Protein 8T9L (pdb70)

Secondary structure (DSSP, 8-state):
-HHHHHHHHHHHHHHHHHHHHHHHHHHHHHHHHHHHHHHSSSSHHHHHTHHHHHHHHHHHHHT---TTTTTTTHHHHHHHHHHHHHHHHHHHHHHHHHHHHHHHSS--/-HHHHHHHHHHHHHHHHHHHHHHHHHHHTT-----SS-S-HHHHHHHHHHHHHHHHHHHTGGG--------SS-SSHHHHHHHHHHHHHHHHHHHHHHHHHTHHHHHHH-/-HHHHHHHHHHHHHHHHHHHHHHHHHHHHHHHHHHHHHHHSSSHHHHHHHHHHHHHHHHHHT--S-TTTTTTTHHHHHHHHHHHHHHHHHHHHHHHHHHHHHHHHS--/-HHHHHHHHHHHHHHHHHHHHHHHHHHHTT-----SS-S-HHHHHHHHHHHHHHHHHHHTGGG--------SS-SSHHHHHHHHHHHHHHHHHHHHHHHHHTHHHHHHH-

InterPro domains:
  IPR012578 Nuclear pore complex component [PF08058] (40-187)
  IPR012578 Nuclear pore complex component [PTHR28003] (3-298)

Structure (mmCIF, N/CA/C/O backbone):
data_8T9L
#
_entry.id   8T9L
#
loop_
_entity.id
_entity.type
_entity.pdbx_description
1 polymer 'Nucleoporin POM152'
2 polymer 'Nucleoporin POM34'
#
loop_
_atom_site.group_PDB
_atom_site.id
_atom_site.type_symbol
_atom_site.label_atom_id
_atom_site.label_alt_id
_atom_site.label_comp_id
_atom_site.label_asym_id
_atom_site.label_entity_id
_atom_site.label_seq_id
_atom_site.pdbx_PDB_ins_code
_atom_site.Cartn_x
_atom_site.Cartn_y
_atom_site.Cartn_z
_atom_site.occupancy
_atom_site.B_iso_or_equiv
_atom_site.auth_seq_id
_atom_site.auth_comp_id
_atom_site.auth_asym_id
_atom_site.auth_atom_id
_atom_site.pdbx_PDB_model_num
ATOM 1 N N . GLU A 1 105 ? 1061.012 653.880 627.470 1.00 75.31 105 GLU B N 1
ATOM 2 C CA . GLU A 1 105 ? 1060.721 653.784 628.908 1.00 75.31 105 GLU B CA 1
ATOM 3 C C . GLU A 1 105 ? 1061.801 654.483 629.762 1.00 75.31 105 GLU B C 1
ATOM 4 O O . GLU A 1 105 ? 1063.001 654.367 629.488 1.00 75.31 105 GLU B O 1
ATOM 10 N N . ILE A 1 106 ? 1061.406 655.081 630.891 1.00 74.49 106 ILE B N 1
ATOM 11 C CA . ILE A 1 106 ? 1062.331 655.711 631.855 1.00 74.49 106 ILE B CA 1
ATOM 12 C C . ILE A 1 106 ? 1063.486 654.764 632.254 1.00 74.49 106 ILE B C 1
ATOM 13 O O . ILE A 1 106 ? 1064.625 655.187 632.444 1.00 74.49 106 ILE B O 1
ATOM 18 N N . SER A 1 107 ? 1063.204 653.460 632.370 1.00 72.29 107 SER B N 1
ATOM 19 C CA . SER A 1 107 ? 1064.188 652.408 632.668 1.00 72.29 107 SER B CA 1
ATOM 20 C C . SER A 1 107 ? 1065.304 652.334 631.606 1.00 72.29 107 SER B C 1
ATOM 21 O O . SER A 1 107 ? 1066.490 652.232 631.936 1.00 72.29 107 SER B O 1
ATOM 24 N N . LYS A 1 108 ? 1064.930 652.452 630.329 1.00 75.00 108 LYS B N 1
ATOM 25 C CA . LYS A 1 108 ? 1065.802 652.403 629.157 1.00 75.00 108 LYS B CA 1
ATOM 26 C C . LYS A 1 108 ? 1066.553 653.714 628.967 1.00 75.00 108 LYS B C 1
ATOM 27 O O . LYS A 1 108 ? 1067.752 653.655 628.728 1.00 75.00 108 LYS B O 1
ATOM 33 N N . GLN A 1 109 ? 1065.909 654.865 629.178 1.00 75.50 109 GLN B N 1
ATOM 34 C CA . GLN A 1 109 ? 1066.574 656.177 629.160 1.00 75.50 109 GLN B CA 1
ATOM 35 C C . GLN A 1 109 ? 1067.732 656.236 630.171 1.00 75.50 109 GLN B C 1
ATOM 36 O O . GLN A 1 109 ? 1068.861 656.570 629.817 1.00 75.50 109 GLN B O 1
ATOM 42 N N . ARG A 1 110 ? 1067.480 655.810 631.421 1.00 79.13 110 ARG B N 1
ATOM 43 C CA . ARG A 1 110 ? 1068.518 655.676 632.463 1.00 79.13 110 ARG B CA 1
ATOM 44 C C . ARG A 1 110 ? 1069.644 654.735 632.031 1.00 79.13 110 ARG B C 1
ATOM 45 O O . ARG A 1 110 ? 1070.813 655.049 632.221 1.00 79.13 110 ARG B O 1
ATOM 53 N N . THR A 1 111 ? 1069.288 653.592 631.445 1.00 75.68 111 THR B N 1
ATOM 54 C CA . THR A 1 111 ? 1070.259 652.596 630.968 1.00 75.68 111 THR B CA 1
ATOM 55 C C . THR A 1 111 ? 1071.126 653.170 629.843 1.00 75.68 111 THR B C 1
ATOM 56 O O . THR A 1 111 ? 1072.341 652.997 629.873 1.00 75.68 111 THR B O 1
ATOM 60 N N . PHE A 1 112 ? 1070.540 653.910 628.900 1.00 82.46 112 PHE B N 1
ATOM 61 C CA . PHE A 1 112 ? 1071.253 654.559 627.799 1.00 82.46 112 PHE B CA 1
ATOM 62 C C . PHE A 1 112 ? 1072.221 655.641 628.294 1.00 82.46 112 PHE B C 1
ATOM 63 O O . PHE A 1 112 ? 1073.381 655.646 627.892 1.00 82.46 112 PHE B O 1
ATOM 71 N N . ALA A 1 113 ? 1071.797 656.489 629.242 1.00 82.58 113 ALA B N 1
ATOM 72 C CA . ALA A 1 113 ? 1072.676 657.486 629.864 1.00 82.58 113 ALA B CA 1
ATOM 73 C C . ALA A 1 113 ? 1073.875 656.840 630.587 1.00 82.58 113 ALA B C 1
ATOM 74 O O . ALA A 1 113 ? 1075.006 657.313 630.458 1.00 82.58 113 ALA B O 1
ATOM 76 N N 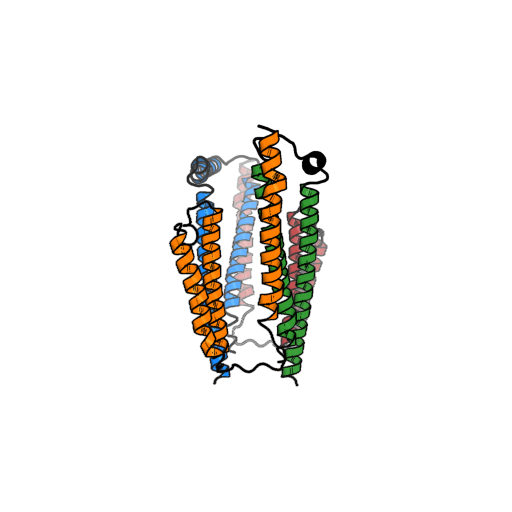. VAL A 1 114 ? 1073.657 655.725 631.298 1.00 81.92 114 VAL B N 1
ATOM 77 C CA . VAL A 1 114 ? 1074.737 654.954 631.941 1.00 81.92 114 VAL B CA 1
ATOM 78 C C . VAL A 1 114 ? 1075.662 654.298 630.911 1.00 81.92 114 VAL B C 1
ATOM 79 O O . VAL A 1 114 ? 1076.875 654.323 631.094 1.00 81.92 114 VAL B O 1
ATOM 83 N N . ILE A 1 115 ? 1075.130 653.754 629.810 1.00 80.51 115 ILE B N 1
ATOM 84 C CA . ILE A 1 115 ? 1075.940 653.194 628.716 1.00 80.51 115 ILE B CA 1
ATOM 85 C C . ILE A 1 115 ? 1076.812 654.281 628.075 1.00 80.51 115 ILE B C 1
ATOM 86 O O . ILE A 1 115 ? 1078.005 654.061 627.885 1.00 80.51 115 ILE B O 1
ATOM 91 N N . LEU A 1 116 ? 1076.256 655.464 627.795 1.00 84.80 116 LEU B N 1
ATOM 92 C CA . LEU A 1 116 ? 1077.001 656.573 627.193 1.00 84.80 116 LEU B CA 1
ATOM 93 C C . LEU A 1 116 ? 1078.118 657.067 628.131 1.00 84.80 116 LEU B C 1
ATOM 94 O O . LEU A 1 116 ? 1079.249 657.260 627.686 1.00 84.80 116 LEU B O 1
ATOM 99 N N . PHE A 1 117 ? 1077.852 657.152 629.438 1.00 87.18 117 PHE B N 1
ATOM 100 C CA . PHE A 1 117 ? 1078.887 657.430 630.438 1.00 87.18 117 PHE B CA 1
ATOM 101 C C . PHE A 1 117 ? 1079.988 656.357 630.455 1.00 87.18 117 PHE B C 1
ATOM 102 O O . PHE A 1 117 ? 1081.170 656.698 630.459 1.00 87.18 117 PHE B O 1
ATOM 110 N N . LEU A 1 118 ? 1079.628 655.068 630.428 1.00 79.29 118 LEU B N 1
ATOM 111 C CA . LEU A 1 118 ? 1080.601 653.971 630.392 1.00 79.29 118 LEU B CA 1
ATOM 112 C C . LEU A 1 118 ? 1081.476 654.021 629.132 1.00 79.29 118 LEU B C 1
ATOM 113 O O . LEU A 1 118 ? 1082.681 653.824 629.243 1.00 79.29 118 LEU B O 1
ATOM 118 N N . ILE A 1 119 ? 1080.914 654.357 627.968 1.00 85.67 119 ILE B N 1
ATOM 119 C CA . ILE A 1 119 ? 1081.679 654.545 626.723 1.00 85.67 119 ILE B CA 1
ATOM 120 C C . ILE A 1 119 ? 1082.711 655.677 626.884 1.00 85.67 119 ILE B C 1
ATOM 121 O O . ILE A 1 119 ? 1083.880 655.486 626.549 1.00 85.67 119 ILE B O 1
ATOM 126 N N . ILE A 1 120 ? 1082.314 656.819 627.465 1.00 86.23 120 ILE B N 1
ATOM 127 C CA . ILE A 1 120 ? 1083.233 657.935 627.762 1.00 86.23 120 ILE B CA 1
ATOM 128 C C . ILE A 1 120 ? 1084.351 657.493 628.721 1.00 86.23 120 ILE B C 1
ATOM 129 O O . ILE A 1 120 ? 1085.524 657.776 628.464 1.00 86.23 120 ILE B O 1
ATOM 134 N N . GLN A 1 121 ? 1084.029 656.767 629.798 1.00 83.77 121 GLN B N 1
ATOM 135 C CA . GLN A 1 121 ? 1085.048 656.303 630.747 1.00 83.77 121 GLN B CA 1
ATOM 136 C C . GLN A 1 121 ? 1085.959 655.209 630.156 1.00 83.77 121 GLN B C 1
ATOM 137 O O . GLN A 1 121 ? 1087.149 655.188 630.453 1.00 83.77 121 GLN B O 1
ATOM 143 N N . CYS A 1 122 ? 1085.463 654.340 629.266 1.00 82.70 122 CYS B N 1
ATOM 144 C CA . CYS A 1 122 ? 1086.300 653.391 628.527 1.00 82.70 122 CYS B CA 1
ATOM 145 C C . CYS A 1 122 ? 1087.285 654.109 627.590 1.00 82.70 122 CYS B C 1
ATOM 146 O O . CYS A 1 122 ? 1088.464 653.751 627.563 1.00 82.70 122 CYS B O 1
ATOM 149 N N . TYR A 1 123 ? 1086.837 655.151 626.881 1.00 83.51 123 TYR B N 1
ATOM 150 C CA . TYR A 1 123 ? 1087.724 655.978 626.060 1.00 83.51 123 TYR B CA 1
ATOM 151 C C . TYR A 1 123 ? 1088.783 656.694 626.918 1.00 83.51 123 TYR B C 1
ATOM 152 O O . TYR A 1 123 ? 1089.956 656.713 626.559 1.00 83.51 123 TYR B O 1
ATOM 161 N N . LYS A 1 124 ? 1088.405 657.181 628.108 1.00 82.43 124 LYS B N 1
ATOM 162 C CA . LYS A 1 124 ? 1089.345 657.746 629.092 1.00 82.43 124 LYS B CA 1
ATOM 163 C C . LYS A 1 124 ? 1090.399 656.752 629.571 1.00 82.43 124 LYS B C 1
ATOM 164 O O . LYS A 1 124 ? 1091.565 657.116 629.679 1.00 82.43 124 LYS B O 1
ATOM 170 N N . ILE A 1 125 ? 1090.018 655.504 629.841 1.00 79.83 125 ILE B N 1
ATOM 171 C CA . ILE A 1 125 ? 1090.966 654.454 630.238 1.00 79.83 125 ILE B CA 1
ATOM 172 C C . ILE A 1 125 ? 1091.942 654.138 629.092 1.00 79.83 125 ILE B C 1
ATOM 173 O O . ILE A 1 125 ? 1093.125 653.937 629.350 1.00 79.83 125 ILE B O 1
ATOM 178 N N . TYR A 1 126 ? 1091.488 654.150 627.837 1.00 79.63 126 TYR B N 1
ATOM 179 C CA . TYR A 1 126 ? 1092.361 653.989 626.668 1.00 79.63 126 TYR B CA 1
ATOM 180 C C . TYR A 1 126 ? 1093.390 655.129 626.547 1.00 79.63 126 TYR B C 1
ATOM 181 O O . TYR A 1 126 ? 1094.593 654.866 626.514 1.00 79.63 126 TYR B O 1
ATOM 190 N N . ASP A 1 127 ? 1092.935 656.382 626.577 1.00 82.72 127 ASP B N 1
ATOM 191 C CA . ASP A 1 127 ? 1093.815 657.555 626.536 1.00 82.72 127 ASP B CA 1
ATOM 192 C C . ASP A 1 127 ? 1094.787 657.589 627.731 1.00 82.72 127 ASP B C 1
ATOM 193 O O . ASP A 1 127 ? 1095.930 658.018 627.585 1.00 82.72 127 ASP B O 1
ATOM 198 N N . LEU A 1 128 ? 1094.371 657.095 628.904 1.00 79.50 128 LEU B N 1
ATOM 199 C CA . LEU A 1 128 ? 1095.226 656.956 630.083 1.00 79.50 128 LEU B CA 1
ATOM 200 C C . LEU A 1 128 ? 1096.326 655.901 629.890 1.00 79.50 128 LEU B C 1
ATOM 201 O O . LEU A 1 128 ? 1097.456 656.100 630.330 1.00 79.50 128 LEU B O 1
ATOM 206 N N . VAL A 1 129 ? 1096.016 654.775 629.240 1.00 74.94 129 VAL B N 1
ATOM 207 C CA . VAL A 1 129 ? 1097.018 653.749 628.912 1.00 74.94 129 VAL B CA 1
ATOM 208 C C . VAL A 1 129 ? 1098.028 654.295 627.897 1.00 74.94 129 VAL B C 1
ATOM 209 O O . VAL A 1 129 ? 1099.224 654.054 628.055 1.00 74.94 129 VAL B O 1
ATOM 213 N N . ILE A 1 130 ? 1097.592 655.104 626.925 1.00 76.64 130 ILE B N 1
ATOM 214 C CA . ILE A 1 130 ? 1098.484 655.868 626.031 1.00 76.64 130 ILE B CA 1
ATOM 215 C C . ILE A 1 130 ? 1099.359 656.838 626.838 1.00 76.64 130 ILE B C 1
ATOM 216 O O . ILE A 1 130 ? 1100.580 656.841 626.690 1.00 76.64 130 ILE B O 1
ATOM 221 N N . LEU A 1 131 ? 1098.755 657.595 627.759 1.00 78.53 131 LEU B N 1
ATOM 222 C CA . LEU A 1 131 ? 1099.450 658.547 628.624 1.00 78.53 131 LEU B CA 1
ATOM 223 C C . LEU A 1 131 ? 1100.557 657.884 629.453 1.00 78.53 131 LEU B C 1
ATOM 224 O O . LEU A 1 131 ? 1101.675 658.393 629.520 1.00 78.53 131 LEU B O 1
ATOM 229 N N . LYS A 1 132 ? 1100.248 656.735 630.066 1.00 70.87 132 LYS B N 1
ATOM 230 C CA . LYS A 1 132 ? 1101.155 656.000 630.958 1.00 70.87 132 LYS B CA 1
ATOM 231 C C . LYS A 1 132 ? 1102.169 655.121 630.215 1.00 70.87 132 LYS B C 1
ATOM 232 O O . LYS A 1 132 ? 1103.169 654.732 630.805 1.00 70.87 132 LYS B O 1
ATOM 238 N N . SER A 1 133 ? 1101.955 654.857 628.925 1.00 72.48 133 SER B N 1
ATOM 239 C CA . SER A 1 133 ? 1102.962 654.271 628.024 1.00 72.48 133 SER B CA 1
ATOM 240 C C . SER A 1 133 ? 1103.849 655.321 627.336 1.00 72.48 133 SER B C 1
ATOM 241 O O . SER A 1 133 ? 1104.726 654.955 626.557 1.00 72.48 133 SER B O 1
ATOM 244 N N . GLY A 1 134 ? 1103.663 656.614 627.633 1.00 64.87 134 GLY B N 1
ATOM 245 C CA . GLY A 1 134 ? 1104.488 657.705 627.098 1.00 64.87 134 GLY B CA 1
ATOM 246 C C . GLY A 1 134 ? 1104.220 658.046 625.629 1.00 64.87 134 GLY B C 1
ATOM 247 O O . GLY A 1 134 ? 1104.985 658.798 625.025 1.00 64.87 134 GLY B O 1
ATOM 248 N N . LEU A 1 135 ? 1103.145 657.513 625.045 1.00 68.48 135 LEU B N 1
ATOM 249 C CA . LEU A 1 135 ? 1102.754 657.788 623.666 1.00 68.48 135 LEU B CA 1
ATOM 250 C C . LEU A 1 135 ? 1102.115 659.189 623.540 1.00 68.48 135 LEU B C 1
ATOM 251 O O . LEU A 1 135 ? 1101.439 659.653 624.465 1.00 68.48 135 LEU B O 1
ATOM 256 N N . PRO A 1 136 ? 1102.299 659.889 622.403 1.00 67.53 136 PRO B N 1
ATOM 257 C CA . PRO A 1 136 ? 1101.798 661.249 622.229 1.00 67.53 136 PRO B CA 1
ATOM 258 C C . PRO A 1 136 ? 1100.268 661.272 622.162 1.00 67.53 136 PRO B C 1
ATOM 259 O O . PRO A 1 136 ? 1099.659 660.819 621.191 1.00 67.53 136 PRO B O 1
ATOM 263 N N . LEU A 1 137 ? 1099.645 661.811 623.207 1.00 63.14 137 LEU B N 1
ATOM 264 C CA . LEU A 1 137 ? 1098.362 662.490 623.075 1.00 63.14 137 LEU B CA 1
ATOM 265 C C . LEU A 1 137 ? 1098.573 663.920 622.589 1.00 63.14 137 LEU B C 1
ATOM 266 O O . LEU A 1 137 ? 1099.700 664.415 622.564 1.00 63.14 137 LEU B O 1
ATOM 271 N N . SER A 1 138 ? 1097.487 664.585 622.207 1.00 64.99 138 SER B N 1
ATOM 272 C CA . SER A 1 138 ? 1097.566 665.956 621.715 1.00 64.99 138 SER B CA 1
ATOM 273 C C . SER A 1 138 ? 1096.903 666.943 622.673 1.00 64.99 138 SER B C 1
ATOM 274 O O . SER A 1 138 ? 1095.765 667.358 622.459 1.00 64.99 138 SER B O 1
ATOM 277 N N . GLY A 1 139 ? 1097.628 667.315 623.725 1.00 58.28 139 GLY B N 1
ATOM 278 C CA . GLY A 1 139 ? 1097.123 668.253 624.713 1.00 58.28 139 GLY B CA 1
ATOM 279 C C . GLY A 1 139 ? 1095.766 667.854 625.253 1.00 58.28 139 GLY B C 1
ATOM 280 O O . GLY A 1 139 ? 1095.551 666.699 625.624 1.00 58.28 139 GLY B O 1
ATOM 281 N N . LEU A 1 140 ? 1094.844 668.810 625.293 1.00 57.98 140 LEU B N 1
ATOM 282 C CA . LEU A 1 140 ? 1093.407 668.950 625.496 1.00 57.98 140 LEU B CA 1
ATOM 283 C C . LEU A 1 140 ? 1092.720 669.368 624.197 1.00 57.98 140 LEU B C 1
ATOM 284 O O . LEU A 1 140 ? 1091.824 668.674 623.719 1.00 57.98 140 LEU B O 1
ATOM 289 N N . LEU A 1 141 ? 1093.140 670.494 623.627 1.00 55.12 141 LEU B N 1
ATOM 290 C CA . LEU A 1 141 ? 1092.553 670.970 622.378 1.00 55.12 141 LEU B CA 1
ATOM 291 C C . LEU A 1 141 ? 1093.551 671.753 621.507 1.00 55.12 141 LEU B C 1
ATOM 292 O O . LEU A 1 141 ? 1093.979 671.244 620.470 1.00 55.12 141 LEU B O 1
ATOM 297 N N . PHE A 1 142 ? 1093.952 672.952 621.934 1.00 57.38 142 PHE B N 1
ATOM 298 C CA . PHE A 1 142 ? 1094.865 673.783 621.151 1.00 57.38 142 PHE B CA 1
ATOM 299 C C . PHE A 1 142 ? 1095.763 674.626 622.057 1.00 57.38 142 PHE B C 1
ATOM 300 O O . PHE A 1 142 ? 1095.467 674.814 623.237 1.00 57.38 142 PHE B O 1
ATOM 308 N N . LYS A 1 143 ? 1096.863 675.131 621.498 1.00 64.28 143 LYS B N 1
ATOM 309 C CA . LYS A 1 143 ? 1097.793 675.986 622.240 1.00 64.28 143 LYS B CA 1
ATOM 310 C C . LYS A 1 143 ? 1097.592 677.507 622.034 1.00 64.28 143 LYS B C 1
ATOM 311 O O . LYS A 1 143 ? 1098.349 678.305 622.588 1.00 64.28 143 LYS B O 1
ATOM 317 N N . ASN A 1 144 ? 1096.589 677.910 621.249 1.00 74.61 144 ASN B N 1
ATOM 318 C CA . ASN A 1 144 ? 1096.335 679.332 621.022 1.00 74.61 144 ASN B CA 1
ATOM 319 C C . ASN A 1 144 ? 1095.457 679.920 622.135 1.00 74.61 144 ASN B C 1
ATOM 320 O O . ASN A 1 144 ? 1094.237 679.744 622.130 1.00 74.61 144 ASN B O 1
ATOM 325 N N . TYR A 1 145 ? 1096.074 680.701 623.026 1.00 77.46 145 TYR B N 1
ATOM 326 C CA . TYR A 1 145 ? 1095.437 681.401 624.149 1.00 77.46 145 TYR B CA 1
ATOM 327 C C . TYR A 1 145 ? 1094.143 682.152 623.762 1.00 77.46 145 TYR B C 1
ATOM 328 O O . TYR A 1 145 ? 1093.146 682.059 624.476 1.00 77.46 145 TYR B O 1
ATOM 337 N N . ARG A 1 146 ? 1094.109 682.817 622.597 1.00 78.39 146 ARG B N 1
ATOM 338 C CA . ARG A 1 146 ? 1092.914 683.524 622.074 1.00 78.39 146 ARG B CA 1
ATOM 339 C C . ARG A 1 146 ? 1091.753 682.588 621.763 1.00 78.39 146 ARG B C 1
ATOM 340 O O . ARG A 1 146 ? 1090.626 682.840 622.169 1.00 78.39 146 ARG B O 1
ATOM 348 N N . PHE A 1 147 ? 1092.024 681.475 621.084 1.00 80.70 147 PHE B N 1
ATOM 349 C CA . PHE A 1 147 ? 1090.990 680.481 620.800 1.00 80.70 147 PHE B CA 1
ATOM 350 C C . PHE A 1 147 ? 1090.491 679.840 622.103 1.00 80.70 147 PHE B C 1
ATOM 351 O O . PHE A 1 147 ? 1089.302 679.550 622.251 1.00 80.70 147 PHE B O 1
ATOM 359 N N . ASN A 1 148 ? 1091.382 679.686 623.086 1.00 83.02 148 ASN B N 1
ATOM 360 C CA . ASN A 1 148 ? 1091.014 679.215 624.409 1.00 83.02 148 ASN B CA 1
ATOM 361 C C . ASN A 1 148 ? 1090.021 680.170 625.106 1.00 83.02 148 ASN B C 1
ATOM 362 O O . ASN A 1 148 ? 1088.967 679.733 625.557 1.00 83.02 148 ASN B O 1
ATOM 367 N N . PHE A 1 149 ? 1090.286 681.481 625.088 1.00 86.53 149 PHE B N 1
ATOM 368 C CA . PHE A 1 149 ? 1089.353 682.506 625.575 1.00 86.53 149 PHE B CA 1
ATOM 369 C C . PHE A 1 149 ? 1087.997 682.453 624.857 1.00 86.53 149 PHE B C 1
ATOM 370 O O . PHE A 1 149 ? 1086.954 682.355 625.503 1.00 86.53 149 PHE B O 1
ATOM 378 N N . ILE A 1 150 ? 1088.009 682.459 623.521 1.00 87.40 150 ILE B N 1
ATOM 379 C CA . ILE A 1 150 ? 1086.787 682.451 622.704 1.00 87.40 150 ILE B CA 1
ATOM 380 C C . ILE A 1 150 ? 1085.952 681.195 622.983 1.00 87.40 150 ILE B C 1
ATOM 381 O O . ILE A 1 150 ? 1084.754 681.310 623.213 1.00 87.40 150 ILE B O 1
ATOM 386 N N . SER A 1 151 ? 1086.569 680.009 623.026 1.00 83.39 151 SER B N 1
ATOM 387 C CA . SER A 1 151 ? 1085.866 678.747 623.306 1.00 83.39 151 SER B CA 1
ATOM 388 C C . SER A 1 151 ? 1085.328 678.665 624.742 1.00 83.39 151 SER B C 1
ATOM 389 O O . SER A 1 151 ? 1084.170 678.293 624.934 1.00 83.39 151 SER B O 1
ATOM 392 N N . LYS A 1 152 ? 1086.111 679.093 625.741 1.00 86.86 152 LYS B N 1
ATOM 393 C CA . LYS A 1 152 ? 1085.696 679.152 627.154 1.00 86.86 152 LYS B CA 1
ATOM 394 C C . LYS A 1 152 ? 1084.466 680.040 627.346 1.00 86.86 152 LYS B C 1
ATOM 395 O O . LYS A 1 152 ? 1083.484 679.606 627.944 1.00 86.86 152 LYS B O 1
ATOM 401 N N . TYR A 1 153 ? 1084.483 681.259 626.799 1.00 90.05 153 TYR B N 1
ATOM 402 C CA . TYR A 1 153 ? 1083.350 682.180 626.935 1.00 90.05 153 TYR B CA 1
ATOM 403 C C . TYR A 1 153 ? 1082.191 681.871 625.999 1.00 90.05 153 TYR B C 1
ATOM 404 O O . TYR A 1 153 ? 1081.051 682.097 626.392 1.00 90.05 153 TYR B O 1
ATOM 413 N N . PHE A 1 154 ? 1082.428 681.262 624.836 1.00 88.03 154 PHE B N 1
ATOM 414 C CA . PHE A 1 154 ? 1081.347 680.696 624.033 1.00 88.03 154 PHE B CA 1
ATOM 415 C C . PHE A 1 154 ? 1080.550 679.663 624.837 1.00 88.03 154 PHE B C 1
ATOM 416 O O . PHE A 1 154 ? 1079.327 679.761 624.871 1.00 88.03 154 PHE B O 1
ATOM 424 N N . ILE A 1 155 ? 1081.204 678.743 625.551 1.00 89.08 155 ILE B N 1
ATOM 425 C CA . ILE A 1 155 ? 1080.513 677.755 626.398 1.00 89.08 155 ILE B CA 1
ATOM 426 C C . ILE A 1 155 ? 1079.759 678.447 627.549 1.00 89.08 155 ILE B C 1
ATOM 427 O O . ILE A 1 155 ? 1078.571 678.191 627.736 1.00 89.08 155 ILE B O 1
ATOM 432 N N . ILE A 1 156 ? 1080.413 679.350 628.290 1.00 89.59 156 ILE B N 1
ATOM 433 C CA . ILE A 1 156 ? 1079.820 679.994 629.481 1.00 89.59 156 ILE B CA 1
ATOM 434 C C . ILE A 1 156 ? 1078.661 680.942 629.120 1.00 89.59 156 ILE B C 1
ATOM 435 O O . ILE A 1 156 ? 1077.589 680.840 629.718 1.00 89.59 156 ILE B O 1
ATOM 440 N N . ASP A 1 157 ? 1078.838 681.846 628.147 1.00 90.27 157 ASP B N 1
ATOM 441 C CA . ASP A 1 157 ? 1077.774 682.771 627.728 1.00 90.27 157 ASP B CA 1
ATOM 442 C C . ASP A 1 157 ? 1076.609 682.007 627.077 1.00 90.27 157 ASP B C 1
ATOM 443 O O . ASP A 1 157 ? 1075.451 682.329 627.350 1.00 90.27 157 ASP B O 1
ATOM 448 N N . SER A 1 158 ? 1076.890 680.981 626.258 1.00 87.42 158 SER B N 1
ATOM 449 C CA . SER A 1 158 ? 1075.833 680.167 625.633 1.00 87.42 158 SER B CA 1
ATOM 450 C C . SER A 1 158 ? 1075.023 679.412 626.671 1.00 87.42 158 SER B C 1
ATOM 451 O O . SER A 1 158 ? 1073.800 679.430 626.599 1.00 87.42 158 SER B O 1
ATOM 454 N N . PHE A 1 159 ? 1075.680 678.795 627.659 1.00 89.96 159 PHE B N 1
ATOM 455 C CA . PHE A 1 159 ? 1074.989 678.096 628.738 1.00 89.96 159 PHE B CA 1
ATOM 456 C C . PHE A 1 159 ? 1074.089 679.048 629.538 1.00 89.96 159 PHE B C 1
ATOM 457 O O . PHE A 1 159 ? 1072.912 678.755 629.738 1.00 89.96 159 PHE B O 1
ATOM 465 N N . PHE A 1 160 ? 1074.599 680.223 629.921 1.00 90.69 160 PHE B N 1
ATOM 466 C CA . PHE A 1 160 ? 1073.799 681.222 630.636 1.00 90.69 160 PHE B CA 1
ATOM 467 C C . PHE A 1 160 ? 1072.589 681.695 629.818 1.00 90.69 160 PHE B C 1
ATOM 468 O O . PHE A 1 160 ? 1071.466 681.667 630.317 1.00 90.69 160 PHE B O 1
ATOM 476 N N . LEU A 1 161 ? 1072.792 682.101 628.560 1.00 88.04 161 LEU B N 1
ATOM 477 C CA . LEU A 1 161 ? 1071.714 682.604 627.704 1.00 88.04 161 LEU B CA 1
ATOM 478 C C . LEU A 1 161 ? 1070.699 681.520 627.319 1.00 88.04 161 LEU B C 1
ATOM 479 O O . LEU A 1 161 ? 1069.527 681.837 627.162 1.00 88.04 161 LEU B O 1
ATOM 484 N N . TYR A 1 162 ? 1071.122 680.261 627.196 1.00 85.71 162 TYR B N 1
ATOM 485 C CA . TYR A 1 162 ? 1070.239 679.135 626.897 1.00 85.71 162 TYR B CA 1
ATOM 486 C C . TYR A 1 162 ? 1069.356 678.740 628.093 1.00 85.71 162 TYR B C 1
ATOM 487 O O . TYR A 1 162 ? 1068.174 678.463 627.910 1.00 85.71 162 TYR B O 1
ATOM 496 N N . VAL A 1 163 ? 1069.899 678.771 629.317 1.00 87.33 163 VAL B N 1
ATOM 497 C CA . VAL A 1 163 ? 1069.169 678.416 630.550 1.00 87.33 163 VAL B CA 1
ATOM 498 C C . VAL A 1 163 ? 1068.288 679.568 631.065 1.00 87.33 163 VAL B C 1
ATOM 499 O O . VAL A 1 163 ? 1067.273 679.341 631.716 1.00 87.33 163 VAL B O 1
ATOM 503 N N . LEU A 1 164 ? 1068.631 680.821 630.765 1.00 83.40 164 LEU B N 1
ATOM 504 C CA . LEU A 1 164 ? 1067.916 682.006 631.255 1.00 83.40 164 LEU B CA 1
ATOM 505 C C . LEU A 1 164 ? 1066.411 682.063 630.880 1.00 83.40 164 LEU B C 1
ATOM 506 O O . LEU A 1 164 ? 1065.605 682.358 631.771 1.00 83.40 164 LEU B O 1
ATOM 511 N N . PRO A 1 165 ? 1065.978 681.727 629.647 1.00 82.92 165 PRO B N 1
ATOM 512 C CA . PRO A 1 165 ? 1064.565 681.559 629.304 1.00 82.92 165 PRO B CA 1
ATOM 513 C C . PRO A 1 165 ? 1063.865 680.461 630.108 1.00 82.92 165 PRO B C 1
ATOM 514 O O . PRO A 1 165 ? 1062.695 680.626 630.441 1.00 82.92 165 PRO B O 1
ATOM 518 N N . SER A 1 166 ? 1064.565 679.374 630.462 1.00 80.67 166 SER B N 1
ATOM 519 C CA . SER A 1 166 ? 1063.994 678.243 631.205 1.00 80.67 166 SER B CA 1
ATOM 520 C C . SER A 1 166 ? 1063.505 678.623 632.601 1.00 80.67 166 SER B C 1
ATOM 521 O O . SER A 1 166 ? 1062.665 677.916 633.139 1.00 80.67 166 SER B O 1
ATOM 524 N N . PHE A 1 167 ? 1063.964 679.737 633.185 1.00 81.25 167 PHE B N 1
ATOM 525 C CA . PHE A 1 167 ? 1063.433 680.244 634.456 1.00 81.25 167 PHE B CA 1
ATOM 526 C C . PHE A 1 167 ? 1062.074 680.957 634.336 1.00 81.25 167 PHE B C 1
ATOM 527 O O . PHE A 1 167 ? 1061.495 681.318 635.359 1.00 81.25 167 PHE B O 1
ATOM 535 N N . ASN A 1 168 ? 1061.649 681.234 633.100 1.00 78.02 168 ASN B N 1
ATOM 536 C CA . ASN A 1 168 ? 1060.384 681.925 632.807 1.00 78.02 168 ASN B CA 1
ATOM 537 C C . ASN A 1 168 ? 1060.165 683.160 633.686 1.00 78.02 168 ASN B C 1
ATOM 538 O O . ASN A 1 168 ? 1059.052 683.419 634.139 1.00 78.02 168 ASN B O 1
ATOM 543 N N . ILE A 1 169 ? 1061.242 683.905 633.929 1.00 81.04 169 ILE B N 1
ATOM 544 C CA . ILE A 1 169 ? 1061.201 685.076 634.805 1.00 81.04 169 ILE B CA 1
ATOM 545 C C . ILE A 1 169 ? 1061.021 686.408 634.062 1.00 81.04 169 ILE B C 1
ATOM 546 O O . ILE A 1 169 ? 1061.875 686.804 633.268 1.00 81.04 169 ILE B O 1
ATOM 551 N N . PRO A 1 170 ? 1059.876 687.085 634.283 1.00 71.17 170 PRO B N 1
ATOM 552 C CA . PRO A 1 170 ? 1059.674 688.391 633.657 1.00 71.17 170 PRO B CA 1
ATOM 553 C C . PRO A 1 170 ? 1059.833 689.518 634.673 1.00 71.17 170 PRO B C 1
ATOM 554 O O . PRO A 1 170 ? 1059.161 690.544 634.569 1.00 71.17 170 PRO B O 1
ATOM 558 N N . ARG A 1 171 ? 1060.726 689.327 635.640 1.00 71.13 171 ARG B N 1
ATOM 559 C CA . ARG A 1 171 ? 1060.381 689.383 637.053 1.00 71.13 171 ARG B CA 1
ATOM 560 C C . ARG A 1 171 ? 1061.306 690.305 637.844 1.00 71.13 171 ARG B C 1
ATOM 561 O O . ARG A 1 171 ? 1062.312 689.858 638.396 1.00 71.13 171 ARG B O 1
ATOM 569 N N . LEU A 1 172 ? 1060.966 691.591 637.903 1.00 72.87 172 LEU B N 1
ATOM 570 C CA . LEU A 1 172 ? 1061.765 692.559 638.646 1.00 72.87 172 LEU B CA 1
ATOM 571 C C . LEU A 1 172 ? 1060.988 693.032 639.869 1.00 72.87 172 LEU B C 1
ATOM 572 O O . LEU A 1 172 ? 1060.566 694.187 639.936 1.00 72.87 172 LEU B O 1
ATOM 577 N N . THR A 1 173 ? 1060.804 692.137 640.835 1.00 75.09 173 THR B N 1
ATOM 578 C CA . THR A 1 173 ? 1060.059 692.467 642.042 1.00 75.09 173 THR B CA 1
ATOM 579 C C . THR A 1 173 ? 1060.603 691.752 643.286 1.00 75.09 173 THR B C 1
ATOM 580 O O . THR A 1 173 ? 1060.175 690.639 643.594 1.00 75.09 173 THR B O 1
ATOM 584 N N . PHE A 1 174 ? 1061.540 692.378 643.998 1.00 80.70 174 PHE B N 1
ATOM 585 C CA . PHE A 1 174 ? 1062.072 691.755 645.211 1.00 80.70 174 PHE B CA 1
ATOM 586 C C . PHE A 1 174 ? 1061.325 692.234 646.462 1.00 80.70 174 PHE B C 1
ATOM 587 O O . PHE A 1 174 ? 1060.928 693.396 646.555 1.00 80.70 174 PHE B O 1
ATOM 595 N N . LYS A 1 175 ? 1061.299 691.396 647.499 1.00 78.73 175 LYS B N 1
ATOM 596 C CA . LYS A 1 175 ? 1060.720 691.787 648.776 1.00 78.73 175 LYS B CA 1
ATOM 597 C C . LYS A 1 175 ? 1061.711 692.808 649.369 1.00 78.73 175 LYS B C 1
ATOM 598 O O . LYS A 1 175 ? 1062.921 692.615 649.221 1.00 78.73 175 LYS B O 1
ATOM 604 N N . PRO A 1 176 ? 1061.217 693.841 650.102 1.00 81.03 176 PRO B N 1
ATOM 605 C CA . PRO A 1 176 ? 1061.986 694.981 650.652 1.00 81.03 176 PRO B CA 1
ATOM 606 C C . PRO A 1 176 ? 1063.528 695.025 650.559 1.00 81.03 176 PRO B C 1
ATOM 607 O O . PRO A 1 176 ? 1064.055 696.015 650.049 1.00 81.03 176 PRO B O 1
ATOM 611 N N . TRP A 1 177 ? 1064.230 693.996 651.028 1.00 80.00 177 TRP B N 1
ATOM 612 C CA . TRP A 1 177 ? 1065.690 693.974 650.954 1.00 80.00 177 TRP B CA 1
ATOM 613 C C . TRP A 1 177 ? 1066.184 692.617 650.462 1.00 80.00 177 TRP B C 1
ATOM 614 O O . TRP A 1 177 ? 1066.309 691.683 651.254 1.00 80.00 177 TRP B O 1
ATOM 625 N N . VAL A 1 178 ? 1066.480 692.506 649.166 1.00 30.00 178 VAL B N 1
ATOM 626 C CA . VAL A 1 178 ? 1066.940 691.229 648.616 1.00 30.00 178 VAL B CA 1
ATOM 627 C C . VAL A 1 178 ? 1068.010 691.281 647.512 1.00 30.00 178 VAL B C 1
ATOM 628 O O . VAL A 1 178 ? 1067.746 691.705 646.388 1.00 30.00 178 VAL B O 1
ATOM 632 N N . VAL A 1 179 ? 1069.197 690.790 647.873 1.00 30.00 179 VAL B N 1
ATOM 633 C CA . VAL A 1 179 ? 1070.415 690.633 647.040 1.00 30.00 179 VAL B CA 1
ATOM 634 C C . VAL A 1 179 ? 1070.985 691.662 646.031 1.00 30.00 179 VAL B C 1
ATOM 635 O O . VAL A 1 179 ? 1070.531 692.799 645.904 1.00 30.00 179 VAL B O 1
ATOM 639 N N . TYR A 1 180 ? 1072.030 691.175 645.354 1.00 30.00 180 TYR B N 1
ATOM 640 C CA . TYR A 1 180 ? 1072.884 691.815 644.362 1.00 30.00 180 TYR B CA 1
ATOM 641 C C . TYR A 1 180 ? 1073.600 693.026 644.950 1.00 30.00 180 TYR B C 1
ATOM 642 O O . TYR A 1 180 ? 1074.804 693.231 644.802 1.00 30.00 180 TYR B O 1
ATOM 651 N N . LEU A 1 181 ? 1072.847 693.871 645.647 1.00 30.00 181 LEU B N 1
ATOM 652 C CA . LEU A 1 181 ? 1073.407 695.068 646.262 1.00 30.00 181 LEU B CA 1
ATOM 653 C C . LEU A 1 181 ? 1074.533 694.717 647.229 1.00 30.00 181 LEU B C 1
ATOM 654 O O . LEU A 1 181 ? 1075.615 695.301 647.236 1.00 30.00 181 LEU B O 1
ATOM 659 N N . GLN A 1 182 ? 1074.287 693.728 648.084 1.00 30.00 182 GLN B N 1
ATOM 660 C CA . GLN A 1 182 ? 1075.279 693.295 649.059 1.00 30.00 182 GLN B CA 1
ATOM 661 C C . GLN A 1 182 ? 1076.570 692.858 648.375 1.00 30.00 182 GLN B C 1
ATOM 662 O O . GLN A 1 182 ? 1077.684 693.226 648.750 1.00 30.00 182 GLN B O 1
ATOM 668 N N . ILE A 1 183 ? 1076.437 692.046 647.334 1.00 30.00 183 ILE B N 1
ATOM 669 C CA . ILE A 1 183 ? 1077.593 691.554 646.591 1.00 30.00 183 ILE B CA 1
ATOM 670 C C . ILE A 1 183 ? 1078.423 692.707 646.037 1.00 30.00 183 ILE B C 1
ATOM 671 O O . ILE A 1 183 ? 1079.647 692.764 646.142 1.00 30.00 183 ILE B O 1
ATOM 676 N N . LEU A 1 184 ? 1077.747 693.674 645.421 1.00 30.00 184 LEU B N 1
ATOM 677 C CA . LEU A 1 184 ? 1078.420 694.832 644.845 1.00 30.00 184 LEU B CA 1
ATOM 678 C C . LEU A 1 184 ? 1079.226 695.582 645.901 1.00 30.00 184 LEU B C 1
ATOM 679 O O . LEU A 1 184 ? 1080.388 695.950 645.721 1.00 30.00 184 LEU B O 1
ATOM 684 N N . ALA A 1 185 ? 1078.511 695.905 646.978 1.00 30.00 185 ALA B N 1
ATOM 685 C CA . ALA A 1 185 ? 1079.002 696.698 648.111 1.00 30.00 185 ALA B CA 1
ATOM 686 C C . ALA A 1 185 ? 1080.307 696.267 648.770 1.00 30.00 185 ALA B C 1
ATOM 687 O O . ALA A 1 185 ? 1081.373 696.799 648.451 1.00 30.00 185 ALA B O 1
ATOM 689 N N . MET A 1 186 ? 1080.199 695.329 649.713 1.00 30.00 186 MET B N 1
ATOM 690 C CA . MET A 1 186 ? 1081.345 694.808 650.458 1.00 30.00 186 MET B CA 1
ATOM 691 C C . MET A 1 186 ? 1082.489 694.441 649.525 1.00 30.00 186 MET B C 1
ATOM 692 O O . MET A 1 186 ? 1083.608 694.933 649.683 1.00 30.00 186 MET B O 1
ATOM 697 N N . LEU A 1 187 ? 1082.177 693.626 648.524 1.00 30.00 187 LEU B N 1
ATOM 698 C CA . LEU A 1 187 ? 1083.149 693.198 647.533 1.00 30.00 187 LEU B CA 1
ATOM 699 C C . LEU A 1 187 ? 1083.926 694.367 646.927 1.00 30.00 187 LEU B C 1
ATOM 700 O O . LEU A 1 187 ? 1085.141 694.449 647.104 1.00 30.00 187 LEU B O 1
ATOM 705 N N . LEU A 1 188 ? 1083.240 695.302 646.269 1.00 30.00 188 LEU B N 1
ATOM 706 C CA . LEU A 1 188 ? 1083.978 696.395 645.628 1.00 30.00 188 LEU B CA 1
ATOM 707 C C . LEU A 1 188 ? 1084.662 697.328 646.607 1.00 30.00 188 LEU B C 1
ATOM 708 O O . LEU A 1 188 ? 1085.701 697.889 646.285 1.00 30.00 188 LEU B O 1
ATOM 713 N N . LEU A 1 189 ? 1084.090 697.490 647.797 1.00 30.00 189 LEU B N 1
ATOM 714 C CA . LEU A 1 189 ? 1084.682 698.356 648.803 1.00 30.00 189 LEU B CA 1
ATOM 715 C C . LEU A 1 189 ? 1086.046 697.768 649.094 1.00 30.00 189 LEU B C 1
ATOM 716 O O . LEU A 1 189 ? 1087.073 698.440 648.952 1.00 30.00 189 LEU B O 1
ATOM 721 N N . ASN A 1 190 ? 1086.042 696.478 649.419 1.00 30.00 190 ASN B N 1
ATOM 722 C CA . ASN A 1 190 ? 1087.255 695.738 649.708 1.00 30.00 190 ASN B CA 1
ATOM 723 C C . ASN A 1 190 ? 1088.234 695.887 648.555 1.00 30.00 190 ASN B C 1
ATOM 724 O O . ASN A 1 190 ? 1089.385 696.230 648.775 1.00 30.00 190 ASN B O 1
ATOM 729 N N . ILE A 1 191 ? 1087.761 695.661 647.331 1.00 30.00 191 ILE B N 1
ATOM 730 C CA . ILE A 1 191 ? 1088.598 695.770 646.144 1.00 30.00 191 ILE B CA 1
ATOM 731 C C . ILE A 1 191 ? 1089.318 697.112 646.084 1.00 30.00 191 ILE B C 1
ATOM 732 O O . ILE A 1 191 ? 1090.542 697.160 646.062 1.00 30.00 191 ILE B O 1
ATOM 737 N N . PHE A 1 192 ? 1088.553 698.197 646.106 1.00 30.00 192 PHE B N 1
ATOM 738 C CA . PHE A 1 192 ? 1089.118 699.536 646.029 1.00 30.00 192 PHE B CA 1
ATOM 739 C C . PHE A 1 192 ? 1090.132 699.771 647.138 1.00 30.00 192 PHE B C 1
ATOM 740 O O . PHE A 1 192 ? 1091.236 700.276 646.886 1.00 30.00 192 PHE B O 1
ATOM 748 N N . ILE A 1 193 ? 1089.752 699.393 648.357 1.00 30.00 193 ILE B N 1
ATOM 749 C CA . ILE A 1 193 ? 1090.612 699.572 649.518 1.00 30.00 193 ILE B CA 1
ATOM 750 C C . ILE A 1 193 ? 1091.946 698.900 649.257 1.00 30.00 193 ILE B C 1
ATOM 751 O O . ILE A 1 193 ? 1092.990 699.539 649.314 1.00 30.00 193 ILE B O 1
ATOM 756 N N . SER A 1 194 ? 1091.880 697.616 648.931 1.00 30.00 194 SER B N 1
ATOM 757 C CA . SER A 1 194 ? 1093.049 696.806 648.645 1.00 30.00 194 SER B CA 1
ATOM 758 C C . SER A 1 194 ? 1093.908 697.482 647.597 1.00 30.00 194 SER B C 1
ATOM 759 O O . SER A 1 194 ? 1095.087 697.665 647.809 1.00 30.00 194 SER B O 1
ATOM 762 N N . SER A 1 195 ? 1093.300 697.879 646.485 1.00 30.00 195 SER B N 1
ATOM 763 C CA . SER A 1 195 ? 1094.018 698.536 645.402 1.00 30.00 195 SER B CA 1
ATOM 764 C C . SER A 1 195 ? 1094.805 699.740 645.901 1.00 30.00 195 SER B C 1
ATOM 765 O O . SER A 1 195 ? 1096.030 699.792 645.756 1.00 30.00 195 SER B O 1
ATOM 768 N N . ASP A 1 196 ? 1094.109 700.685 646.533 1.00 30.00 196 ASP B N 1
ATOM 769 C CA . ASP A 1 196 ? 1094.762 701.890 647.036 1.00 30.00 196 ASP B CA 1
ATOM 770 C C . ASP A 1 196 ? 1095.909 701.546 647.981 1.00 30.00 196 ASP B C 1
ATOM 771 O O . ASP A 1 196 ? 1097.026 702.080 647.861 1.00 30.00 196 ASP B O 1
ATOM 776 N N . HIS A 1 197 ? 1095.618 700.641 648.911 1.00 30.00 197 HIS B N 1
ATOM 777 C CA . HIS A 1 197 ? 1096.582 700.201 649.900 1.00 30.00 197 HIS B CA 1
ATOM 778 C C . HIS A 1 197 ? 1097.826 699.710 649.194 1.00 30.00 197 HIS B C 1
ATOM 779 O O . HIS A 1 197 ? 1098.893 700.225 649.425 1.00 30.00 197 HIS B O 1
ATOM 786 N N . GLU A 1 198 ? 1097.661 698.745 648.301 1.00 30.00 198 GLU B N 1
ATOM 787 C CA . GLU A 1 198 ? 1098.755 698.163 647.542 1.00 30.00 198 GLU B CA 1
ATOM 788 C C . GLU A 1 198 ? 1099.568 699.240 646.852 1.00 30.00 198 GLU B C 1
ATOM 789 O O . GLU A 1 198 ? 1100.784 699.249 646.959 1.00 30.00 198 GLU B O 1
ATOM 795 N N . PHE A 1 199 ? 1098.891 700.149 646.154 1.00 30.00 199 PHE B N 1
ATOM 796 C CA . PHE A 1 199 ? 1099.561 701.236 645.447 1.00 30.00 199 PHE B CA 1
ATOM 797 C C . PHE A 1 199 ? 1100.482 702.007 646.388 1.00 30.00 199 PHE B C 1
ATOM 798 O O . PHE A 1 199 ? 1101.708 702.042 646.194 1.00 30.00 199 PHE B O 1
ATOM 806 N N . VAL A 1 200 ? 1099.905 702.552 647.459 1.00 30.00 200 VAL B N 1
ATOM 807 C CA . VAL A 1 200 ? 1100.692 703.321 648.428 1.00 30.00 200 VAL B CA 1
ATOM 808 C C . VAL A 1 200 ? 1101.843 702.494 649.005 1.00 30.00 200 VAL B C 1
ATOM 809 O O . VAL A 1 200 ? 1102.977 702.973 649.137 1.00 30.00 200 VAL B O 1
ATOM 813 N N . LEU A 1 201 ? 1101.520 701.254 649.354 1.00 30.00 201 LEU B N 1
ATOM 814 C CA . LEU A 1 201 ? 1102.436 700.287 649.902 1.00 30.00 201 LEU B CA 1
ATOM 815 C C . LEU A 1 201 ? 1103.649 700.218 649.016 1.00 30.00 201 LEU B C 1
ATOM 816 O O . LEU A 1 201 ? 1104.717 700.510 649.478 1.00 30.00 201 LEU B O 1
ATOM 821 N N . ILE A 1 202 ? 1103.474 699.858 647.744 1.00 30.00 202 ILE B N 1
ATOM 822 C CA . ILE A 1 202 ? 1104.584 699.752 646.795 1.00 30.00 202 ILE B CA 1
ATOM 823 C C . ILE A 1 202 ? 1105.352 701.060 646.791 1.00 30.00 202 ILE B C 1
ATOM 824 O O . ILE A 1 202 ? 1106.546 701.098 647.122 1.00 30.00 202 ILE B O 1
ATOM 829 N N . SER A 1 203 ? 1104.617 702.143 646.549 1.00 30.00 203 SER B N 1
ATOM 830 C CA . SER A 1 203 ? 1105.173 703.494 646.520 1.00 30.00 203 SER B CA 1
ATOM 831 C C . SER A 1 203 ? 1106.148 703.855 647.650 1.00 30.00 203 SER B C 1
ATOM 832 O O . SER A 1 203 ? 1107.169 704.493 647.390 1.00 30.00 203 SER B O 1
ATOM 835 N N . LEU A 1 204 ? 1105.860 703.464 648.894 1.00 30.00 204 LEU B N 1
ATOM 836 C CA . LEU A 1 204 ? 1106.780 703.824 649.977 1.00 30.00 204 LEU B CA 1
ATOM 837 C C . LEU A 1 204 ? 1107.390 702.659 650.763 1.00 30.00 204 LEU B C 1
ATOM 838 O O . LEU A 1 204 ? 1107.979 702.873 651.822 1.00 30.00 204 LEU B O 1
ATOM 843 N N . ILE A 1 205 ? 1107.254 701.435 650.257 1.00 30.00 205 ILE B N 1
ATOM 844 C CA . ILE A 1 205 ? 1107.778 700.251 650.960 1.00 30.00 205 ILE B CA 1
ATOM 845 C C . ILE A 1 205 ? 1108.596 699.331 650.060 1.00 30.00 205 ILE B C 1
ATOM 846 O O . ILE A 1 205 ? 1108.900 698.223 650.469 1.00 30.00 205 ILE B O 1
ATOM 851 N N . MET A 1 206 ? 1108.839 699.787 648.827 1.00 30.00 206 MET B N 1
ATOM 852 C CA . MET A 1 206 ? 1109.715 699.206 647.804 1.00 30.00 206 MET B CA 1
ATOM 853 C C . MET A 1 206 ? 1110.640 700.195 647.085 1.00 30.00 206 MET B C 1
ATOM 854 O O . MET A 1 206 ? 1111.863 700.061 647.128 1.00 30.00 206 MET B O 1
ATOM 859 N N . THR A 1 207 ? 1110.043 701.181 646.420 1.00 30.00 207 THR B N 1
ATOM 860 C CA . THR A 1 207 ? 1110.763 702.194 645.637 1.00 30.00 207 THR B CA 1
ATOM 861 C C . THR A 1 207 ? 1111.866 702.826 646.487 1.00 30.00 207 THR B C 1
ATOM 862 O O . THR A 1 207 ? 1113.014 702.970 646.042 1.00 30.00 207 THR B O 1
ATOM 866 N N . THR A 1 208 ? 1111.518 703.203 647.713 1.00 30.00 208 THR B N 1
ATOM 867 C CA . THR A 1 208 ? 1112.474 703.819 648.627 1.00 30.00 208 THR B CA 1
ATOM 868 C C . THR A 1 208 ? 1113.674 702.908 648.862 1.00 30.00 208 THR B C 1
ATOM 869 O O . THR A 1 208 ? 1114.669 702.975 648.141 1.00 30.00 208 THR B O 1
ATOM 873 N N . TRP A 1 209 ? 1113.402 701.636 649.135 1.00 30.00 209 TRP B N 1
ATOM 874 C CA . TRP A 1 209 ? 1114.457 700.662 649.381 1.00 30.00 209 TRP B CA 1
ATOM 875 C C . TRP A 1 209 ? 1115.415 700.576 648.198 1.00 30.00 209 TRP B C 1
ATOM 876 O O . TRP A 1 209 ? 1116.410 701.298 648.137 1.00 30.00 209 TRP B O 1
ATOM 887 N N . ARG A 1 210 ? 1114.855 700.482 646.994 1.00 30.00 210 ARG B N 1
ATOM 888 C CA . ARG A 1 210 ? 1115.657 700.392 645.781 1.00 30.00 210 ARG B CA 1
ATOM 889 C C . ARG A 1 210 ? 1116.589 701.591 645.646 1.00 30.00 210 ARG B C 1
ATOM 890 O O . ARG A 1 210 ? 1117.724 701.566 646.124 1.00 30.00 210 ARG B O 1
ATOM 898 N N . LYS A 1 211 ? 1116.042 702.785 645.851 1.00 30.00 211 LYS B N 1
ATOM 899 C CA . LYS A 1 211 ? 1116.822 704.013 645.753 1.00 30.00 211 LYS B CA 1
ATOM 900 C C . LYS A 1 211 ? 1118.004 703.994 646.716 1.00 30.00 211 LYS B C 1
ATOM 901 O O . LYS A 1 211 ? 1119.095 703.543 646.366 1.00 30.00 211 LYS B O 1
ATOM 907 N N . LEU A 1 212 ? 1117.740 703.613 647.962 1.00 30.00 212 LEU B N 1
ATOM 908 C CA . LEU A 1 212 ? 1118.780 703.551 648.981 1.00 30.00 212 LEU B CA 1
ATOM 909 C C . LEU A 1 212 ? 1119.912 702.621 648.558 1.00 30.00 212 LEU B C 1
ATOM 910 O O . LEU A 1 212 ? 1120.878 703.048 647.924 1.00 30.00 212 LEU B O 1
ATOM 915 N N . TYR A 1 213 ? 1119.549 701.437 648.076 1.00 30.00 213 TYR B N 1
ATOM 916 C CA . TYR A 1 213 ? 1120.532 700.454 647.637 1.00 30.00 213 TYR B CA 1
ATOM 917 C C . TYR A 1 213 ? 1121.427 701.022 646.541 1.00 30.00 213 TYR B C 1
ATOM 918 O O . TYR A 1 213 ? 1122.475 701.605 646.822 1.00 30.00 213 TYR B O 1
ATOM 927 N N . THR A 1 214 ? 1120.812 701.659 645.551 1.00 30.00 214 THR B N 1
ATOM 928 C CA . THR A 1 214 ? 1121.551 702.249 644.442 1.00 30.00 214 THR B CA 1
ATOM 929 C C . THR A 1 214 ? 1122.571 703.269 644.939 1.00 30.00 214 THR B C 1
ATOM 930 O O . THR A 1 214 ? 1123.718 702.925 645.222 1.00 30.00 214 THR B O 1
ATOM 934 N N . VAL B 2 46 ? 1051.343 636.675 628.894 1.00 63.08 46 VAL A N 1
ATOM 935 C CA . VAL B 2 46 ? 1052.138 636.902 627.678 1.00 63.08 46 VAL A CA 1
ATOM 936 C C . VAL B 2 46 ? 1053.278 637.892 627.935 1.00 63.08 46 VAL A C 1
ATOM 937 O O . VAL B 2 46 ? 1054.388 637.647 627.483 1.00 63.08 46 VAL A O 1
ATOM 941 N N . LEU B 2 47 ? 1053.054 638.972 628.694 1.00 64.50 47 LEU A N 1
ATOM 942 C CA . LEU B 2 47 ? 1054.107 639.934 629.048 1.00 64.50 47 LEU A CA 1
ATOM 943 C C . LEU B 2 47 ? 1055.151 639.331 630.000 1.00 64.50 47 LEU A C 1
ATOM 944 O O . LEU B 2 47 ? 1056.344 639.555 629.804 1.00 64.50 47 LEU A O 1
ATOM 949 N N . LYS B 2 48 ? 1054.724 638.512 630.973 1.00 66.84 48 LYS A N 1
ATOM 950 C CA . LYS B 2 48 ? 1055.631 637.753 631.854 1.00 66.84 48 LYS A CA 1
ATOM 951 C C . LYS B 2 48 ? 1056.481 636.740 631.077 1.00 66.84 48 LYS A C 1
ATOM 952 O O . LYS B 2 48 ? 1057.666 636.570 631.347 1.00 66.84 48 LYS A O 1
ATOM 958 N N . GLU B 2 49 ? 1055.872 636.068 630.108 1.00 68.72 49 GLU A N 1
ATOM 959 C CA . GLU B 2 49 ? 1056.549 635.079 629.275 1.00 68.72 49 GLU A CA 1
ATOM 960 C C . GLU B 2 49 ? 1057.479 635.741 628.242 1.00 68.72 49 GLU A C 1
ATOM 961 O O . GLU B 2 49 ? 1058.591 635.264 628.016 1.00 68.72 49 GLU A O 1
ATOM 967 N N . LEU B 2 50 ? 1057.102 636.896 627.682 1.00 68.70 50 LEU A N 1
ATOM 968 C CA . LEU B 2 50 ? 1057.978 637.706 626.829 1.00 68.70 50 LEU A CA 1
ATOM 969 C C . LEU B 2 50 ? 1059.173 638.281 627.601 1.00 68.70 50 LEU A C 1
ATOM 970 O O . LEU B 2 50 ? 1060.292 638.193 627.101 1.00 68.70 50 LEU A O 1
ATOM 975 N N . SER B 2 51 ? 1058.987 638.817 628.811 1.00 65.95 51 SER A N 1
ATOM 976 C CA . SER B 2 51 ? 1060.107 639.331 629.616 1.00 65.95 51 SER A CA 1
ATOM 977 C C . SER B 2 51 ? 1061.064 638.208 630.027 1.00 65.95 51 SER A C 1
ATOM 978 O O . SER B 2 51 ? 1062.274 638.353 629.846 1.00 65.95 51 SER A O 1
ATOM 981 N N . ARG B 2 52 ? 1060.543 637.043 630.438 1.00 61.20 52 ARG A N 1
ATOM 982 C CA . ARG B 2 52 ? 1061.343 635.828 630.671 1.00 61.20 52 ARG A CA 1
ATOM 983 C C . ARG B 2 52 ? 1062.137 635.412 629.429 1.00 61.20 52 ARG A C 1
ATOM 984 O O . ARG B 2 52 ? 1063.313 635.079 629.548 1.00 61.20 52 ARG A O 1
ATOM 992 N N . ARG B 2 53 ? 1061.531 635.456 628.234 1.00 63.89 53 ARG A N 1
ATOM 993 C CA . ARG B 2 53 ? 1062.214 635.144 626.964 1.00 63.89 53 ARG A CA 1
ATOM 994 C C . ARG B 2 53 ? 1063.302 636.150 626.612 1.00 63.89 53 ARG A C 1
ATOM 995 O O . ARG B 2 53 ? 1064.351 635.728 626.135 1.00 63.89 53 ARG A O 1
ATOM 1003 N N . THR B 2 54 ? 1063.083 637.443 626.844 1.00 68.75 54 THR A N 1
ATOM 1004 C CA . THR B 2 54 ? 1064.103 638.477 626.609 1.00 68.75 54 THR A CA 1
ATOM 1005 C C . THR B 2 54 ? 1065.295 638.283 627.541 1.00 68.75 54 THR A C 1
ATOM 1006 O O . THR B 2 54 ? 1066.416 638.194 627.054 1.00 68.75 54 THR A O 1
ATOM 1010 N N . VAL B 2 55 ? 1065.062 638.096 628.845 1.00 58.81 55 VAL A N 1
ATOM 1011 C CA . VAL B 2 55 ? 1066.134 637.843 629.826 1.00 58.81 55 VAL A CA 1
ATOM 1012 C C . VAL B 2 55 ? 1066.873 636.530 629.527 1.00 58.81 55 VAL A C 1
ATOM 1013 O O . VAL B 2 55 ? 1068.095 636.478 629.636 1.00 58.81 55 VAL A O 1
ATOM 1017 N N . ASN B 2 56 ? 1066.177 635.477 629.083 1.00 66.20 56 ASN A N 1
ATOM 1018 C CA . ASN B 2 56 ? 1066.847 634.235 628.682 1.00 66.20 56 ASN A CA 1
ATOM 1019 C C . ASN B 2 56 ? 1067.702 634.418 627.418 1.00 66.20 56 ASN A C 1
ATOM 1020 O O . ASN B 2 56 ? 1068.823 633.922 627.373 1.00 66.20 56 ASN A O 1
ATOM 1025 N N . LYS B 2 57 ? 1067.215 635.163 626.414 1.00 65.99 57 LYS A N 1
ATOM 1026 C CA . LYS B 2 57 ? 1068.001 635.500 625.214 1.00 65.99 57 LYS A CA 1
ATOM 1027 C C . LYS B 2 57 ? 1069.232 636.340 625.554 1.00 65.99 57 LYS A C 1
ATOM 1028 O O . LYS B 2 57 ? 1070.294 636.075 625.006 1.00 65.99 57 LYS A O 1
ATOM 1034 N N . GLU B 2 58 ? 1069.108 637.309 626.456 1.00 74.85 58 GLU A N 1
ATOM 1035 C CA . GLU B 2 58 ? 1070.232 638.125 626.933 1.00 74.85 58 GLU A CA 1
ATOM 1036 C C . GLU B 2 58 ? 1071.268 637.277 627.683 1.00 74.85 58 GLU A C 1
ATOM 1037 O O . GLU B 2 58 ? 1072.462 637.362 627.405 1.00 74.85 58 GLU A O 1
ATOM 1043 N N . MET B 2 59 ? 1070.835 636.375 628.568 1.00 72.16 59 MET A N 1
ATOM 1044 C CA . MET B 2 59 ? 1071.744 635.446 629.246 1.00 72.16 59 MET A CA 1
ATOM 1045 C C . MET B 2 59 ? 1072.456 634.512 628.249 1.00 72.16 59 MET A C 1
ATOM 1046 O O . MET B 2 59 ? 1073.628 634.178 628.430 1.00 72.16 59 MET A O 1
ATOM 1051 N N . GLU B 2 60 ? 1071.774 634.087 627.182 1.00 64.58 60 GLU A N 1
ATOM 1052 C CA . GLU B 2 60 ? 1072.385 633.287 626.119 1.00 64.58 60 GLU A CA 1
ATOM 1053 C C . GLU B 2 60 ? 1073.396 634.094 625.292 1.00 64.58 60 GLU A C 1
ATOM 1054 O O . GLU B 2 60 ? 1074.501 633.597 625.069 1.00 64.58 60 GLU A O 1
ATOM 1060 N N . THR B 2 61 ? 1073.106 635.344 624.911 1.00 73.68 61 THR A N 1
ATOM 1061 C CA . THR B 2 61 ? 1074.087 636.201 624.214 1.00 73.68 61 THR A CA 1
ATOM 1062 C C . THR B 2 61 ? 1075.279 636.552 625.104 1.00 73.68 61 THR A C 1
ATOM 1063 O O . THR B 2 61 ? 1076.412 636.560 624.620 1.00 73.68 61 THR A O 1
ATOM 1067 N N . GLN B 2 62 ? 1075.067 636.755 626.409 1.00 75.32 62 GLN A N 1
ATOM 1068 C CA . GLN B 2 62 ? 1076.143 636.970 627.376 1.00 75.32 62 GLN A CA 1
ATOM 1069 C C . GLN B 2 62 ? 1077.081 635.759 627.443 1.00 75.32 62 GLN A C 1
ATOM 1070 O O . GLN B 2 62 ? 1078.298 635.928 627.361 1.00 75.32 62 GLN A O 1
ATOM 1076 N N . ARG B 2 63 ? 1076.547 634.527 627.504 1.00 73.03 63 ARG A N 1
ATOM 1077 C CA . ARG B 2 63 ? 1077.363 633.293 627.478 1.00 73.03 63 ARG A CA 1
ATOM 1078 C C . ARG B 2 63 ? 1078.175 633.156 626.188 1.00 73.03 63 ARG A C 1
ATOM 1079 O O . ARG B 2 63 ? 1079.339 632.766 626.247 1.00 73.03 63 ARG A O 1
ATOM 1087 N N . ILE B 2 64 ? 1077.600 633.514 625.036 1.00 72.40 64 ILE A N 1
ATOM 1088 C CA . ILE B 2 64 ? 1078.329 633.538 623.755 1.00 72.40 64 ILE A CA 1
ATOM 1089 C C . ILE B 2 64 ? 1079.489 634.542 623.827 1.00 72.40 64 ILE A C 1
ATOM 1090 O O . ILE B 2 64 ? 1080.619 634.198 623.481 1.00 72.40 64 ILE A O 1
ATOM 1095 N N . MET B 2 65 ? 1079.246 635.754 624.334 1.00 72.63 65 MET A N 1
ATOM 1096 C CA . MET B 2 65 ? 1080.280 636.781 624.486 1.00 72.63 65 MET A CA 1
ATOM 1097 C C . MET B 2 65 ? 1081.400 636.340 625.443 1.00 72.63 65 MET A C 1
ATOM 1098 O O . MET B 2 65 ? 1082.575 636.491 625.112 1.00 72.63 65 MET A O 1
ATOM 1103 N N . THR B 2 66 ? 1081.069 635.727 626.583 1.00 73.37 66 THR A N 1
ATOM 1104 C CA . THR B 2 66 ? 1082.058 635.160 627.515 1.00 73.37 66 THR A CA 1
ATOM 1105 C C . THR B 2 66 ? 1082.915 634.082 626.847 1.00 73.37 66 THR A C 1
ATOM 1106 O O . THR B 2 66 ? 1084.134 634.098 627.015 1.00 73.37 66 THR A O 1
ATOM 1110 N N . ASN B 2 67 ? 1082.325 633.197 626.040 1.00 69.43 67 ASN A N 1
ATOM 1111 C CA . ASN B 2 67 ? 1083.073 632.170 625.308 1.00 69.43 67 ASN A CA 1
ATOM 1112 C C . ASN B 2 67 ? 1084.023 632.769 624.251 1.00 69.43 67 ASN A C 1
ATOM 1113 O O . ASN B 2 67 ? 1085.154 632.301 624.114 1.00 69.43 67 ASN A O 1
ATOM 1118 N N . VAL B 2 68 ? 1083.611 633.828 623.547 1.00 71.16 68 VAL A N 1
ATOM 1119 C CA . VAL B 2 68 ? 1084.479 634.558 622.598 1.00 71.16 68 VAL A CA 1
ATOM 1120 C C . VAL B 2 68 ? 1085.658 635.222 623.321 1.00 71.16 68 VAL A C 1
ATOM 1121 O O . VAL B 2 68 ? 1086.796 635.129 622.860 1.00 71.16 68 VAL A O 1
ATOM 1125 N N . ILE B 2 69 ? 1085.412 635.836 624.482 1.00 74.07 69 ILE A N 1
ATOM 1126 C CA . ILE B 2 69 ? 1086.460 636.439 625.319 1.00 74.07 69 ILE A CA 1
ATOM 1127 C C . ILE B 2 69 ? 1087.432 635.364 625.831 1.00 74.07 69 ILE A C 1
ATOM 1128 O O . ILE B 2 69 ? 1088.647 635.541 625.733 1.00 74.07 69 ILE A O 1
ATOM 1133 N N . ALA B 2 70 ? 1086.927 634.222 626.309 1.00 72.27 70 ALA A N 1
ATOM 1134 C CA . ALA B 2 70 ? 1087.755 633.099 626.752 1.00 72.27 70 ALA A CA 1
ATOM 1135 C C . ALA B 2 70 ? 1088.631 632.537 625.617 1.00 72.27 70 ALA A C 1
ATOM 1136 O O . ALA B 2 70 ? 1089.816 632.272 625.826 1.00 72.27 70 ALA A O 1
ATOM 1138 N N . PHE B 2 71 ? 1088.092 632.423 624.395 1.00 72.22 71 PHE A N 1
ATOM 1139 C CA . PHE B 2 71 ? 1088.863 632.030 623.212 1.00 72.22 71 PHE A CA 1
ATOM 1140 C C . PHE B 2 71 ? 1089.975 633.043 622.877 1.00 72.22 71 PHE A C 1
ATOM 1141 O O . PHE B 2 71 ? 1091.109 632.641 622.598 1.00 72.22 71 PHE A O 1
ATOM 1149 N N . ALA B 2 72 ? 1089.695 634.349 622.960 1.00 70.25 72 ALA A N 1
ATOM 1150 C CA . ALA B 2 72 ? 1090.699 635.390 622.750 1.00 70.25 72 ALA A CA 1
ATOM 1151 C C . ALA B 2 72 ? 1091.830 635.332 623.801 1.00 70.25 72 ALA A C 1
ATOM 1152 O O . ALA B 2 72 ? 1093.006 635.377 623.436 1.00 70.25 72 ALA A O 1
ATOM 1154 N N . PHE B 2 73 ? 1091.489 635.151 625.085 1.00 76.30 73 PHE A N 1
ATOM 1155 C CA . PHE B 2 73 ? 1092.474 634.953 626.155 1.00 76.30 73 PHE A CA 1
ATOM 1156 C C . PHE B 2 73 ? 1093.315 633.692 625.943 1.00 76.30 73 PHE A C 1
ATOM 1157 O O . PHE B 2 73 ? 1094.531 633.746 626.124 1.00 76.30 73 PHE A O 1
ATOM 1165 N N . TRP B 2 74 ? 1092.715 632.582 625.505 1.00 80.24 74 TRP A N 1
ATOM 1166 C CA . TRP B 2 74 ? 1093.475 631.372 625.196 1.00 80.24 74 TRP A CA 1
ATOM 1167 C C . TRP B 2 74 ? 1094.444 631.575 624.024 1.00 80.24 74 TRP A C 1
ATOM 1168 O O . TRP B 2 74 ? 1095.610 631.195 624.112 1.00 80.24 74 TRP A O 1
ATOM 1179 N N . ASN B 2 75 ? 1094.003 632.222 622.939 1.00 74.62 75 ASN A N 1
ATOM 1180 C CA . ASN B 2 75 ? 1094.868 632.528 621.795 1.00 74.62 75 ASN A CA 1
ATOM 1181 C C . ASN B 2 75 ? 1096.071 633.393 622.218 1.00 74.62 75 ASN A C 1
ATOM 1182 O O . ASN B 2 75 ? 1097.206 633.135 621.809 1.00 74.62 75 ASN A O 1
ATOM 1187 N N . LEU B 2 76 ? 1095.828 634.385 623.082 1.00 71.87 76 LEU A N 1
ATOM 1188 C CA . LEU B 2 76 ? 1096.866 635.229 623.667 1.00 71.87 76 LEU A CA 1
ATOM 1189 C C . LEU B 2 76 ? 1097.811 634.428 624.580 1.00 71.87 76 LEU A C 1
ATOM 1190 O O . LEU B 2 76 ? 1099.021 634.613 624.485 1.00 71.87 76 LEU A O 1
ATOM 1195 N N . LEU B 2 77 ? 1097.294 633.496 625.384 1.00 79.69 77 LEU A N 1
ATOM 1196 C CA . LEU B 2 77 ? 1098.099 632.619 626.240 1.00 79.69 77 LEU A CA 1
ATOM 1197 C C . LEU B 2 77 ? 1099.003 631.683 625.416 1.00 79.69 77 LEU A C 1
ATOM 1198 O O . LEU B 2 77 ? 1100.191 631.582 625.706 1.00 79.69 77 LEU A O 1
ATOM 1203 N N . VAL B 2 78 ? 1098.492 631.063 624.348 1.00 74.57 78 VAL A N 1
ATOM 1204 C CA . VAL B 2 78 ? 1099.298 630.215 623.444 1.00 74.57 78 VAL A CA 1
ATOM 1205 C C . VAL B 2 78 ? 1100.390 631.030 622.748 1.00 74.57 78 VAL A C 1
ATOM 1206 O O . VAL B 2 78 ? 1101.539 630.588 622.677 1.00 74.57 78 VAL A O 1
ATOM 1210 N N . LYS B 2 79 ? 1100.072 632.240 622.270 1.00 73.33 79 LYS A N 1
ATOM 1211 C CA . LYS B 2 79 ? 1101.067 633.163 621.701 1.00 73.33 79 LYS A CA 1
ATOM 1212 C C . LYS B 2 79 ? 1102.113 633.580 622.734 1.00 73.33 79 LYS A C 1
ATOM 1213 O O . LYS B 2 79 ? 1103.297 633.582 622.409 1.00 73.33 79 LYS A O 1
ATOM 1219 N N . PHE B 2 80 ? 1101.698 633.874 623.965 1.00 75.85 80 PHE A N 1
ATOM 1220 C CA . PHE B 2 80 ? 1102.598 634.206 625.066 1.00 75.85 80 PHE A CA 1
ATOM 1221 C C . PHE B 2 80 ? 1103.540 633.041 625.398 1.00 75.85 80 PHE A C 1
ATOM 1222 O O . PHE B 2 80 ? 1104.740 633.259 625.505 1.00 75.85 80 PHE A O 1
ATOM 1230 N N . ILE B 2 81 ? 1103.040 631.804 625.469 1.00 79.05 81 ILE A N 1
ATOM 1231 C CA . ILE B 2 81 ? 1103.858 630.604 625.703 1.00 79.05 81 ILE A CA 1
ATOM 1232 C C . ILE B 2 81 ? 1104.872 630.397 624.563 1.00 79.05 81 ILE A C 1
ATOM 1233 O O . ILE B 2 81 ? 1106.066 630.266 624.829 1.00 79.05 81 ILE A O 1
ATOM 1238 N N . LYS B 2 82 ? 1104.432 630.451 623.293 1.00 75.15 82 LYS A N 1
ATOM 1239 C CA . LYS B 2 82 ? 1105.323 630.337 622.118 1.00 75.15 82 LYS A CA 1
ATOM 1240 C C . LYS B 2 82 ? 1106.389 631.455 622.105 1.00 75.15 82 LYS A C 1
ATOM 1241 O O . LYS B 2 82 ? 1107.557 631.187 621.830 1.00 75.15 82 LYS A O 1
ATOM 1247 N N . PHE B 2 83 ? 1105.972 632.680 622.402 1.00 76.17 83 PHE A N 1
ATOM 1248 C CA . PHE B 2 83 ? 1106.881 633.822 622.416 1.00 76.17 83 PHE A CA 1
ATOM 1249 C C . PHE B 2 83 ? 1107.818 633.791 623.619 1.00 76.17 83 PHE A C 1
ATOM 1250 O O . PHE B 2 83 ? 1108.919 634.343 623.577 1.00 76.17 83 PHE A O 1
ATOM 1258 N N . PHE B 2 84 ? 1107.390 633.133 624.689 1.00 77.86 84 PHE A N 1
ATOM 1259 C CA . PHE B 2 84 ? 1108.224 633.026 625.877 1.00 77.86 84 PHE A CA 1
ATOM 1260 C C . PHE B 2 84 ? 1109.473 632.226 625.523 1.00 77.86 84 PHE A C 1
ATOM 1261 O O . PHE B 2 84 ? 1110.594 632.620 625.846 1.00 77.86 84 PHE A O 1
ATOM 1269 N N . TRP B 2 85 ? 1109.262 631.096 624.855 1.00 79.36 85 TRP A N 1
ATOM 1270 C CA . TRP B 2 85 ? 1110.345 630.213 624.434 1.00 79.36 85 TRP A CA 1
ATOM 1271 C C . TRP B 2 85 ? 1110.678 630.369 622.950 1.00 79.36 85 TRP A C 1
ATOM 1272 O O . TRP B 2 85 ? 1111.441 629.578 622.396 1.00 79.36 85 TRP A O 1
ATOM 1283 N N . ASN B 2 86 ? 1110.106 631.384 622.308 1.00 76.56 86 ASN A N 1
ATOM 1284 C CA . ASN B 2 86 ? 1110.319 631.598 620.877 1.00 76.56 86 ASN A CA 1
ATOM 1285 C C . ASN B 2 86 ? 1110.947 632.946 620.519 1.00 76.56 86 ASN A C 1
ATOM 1286 O O . ASN B 2 86 ? 1110.867 633.906 621.287 1.00 76.56 86 ASN A O 1
ATOM 1291 N N . ASN B 2 87 ? 1111.603 632.974 619.359 1.00 75.26 87 ASN A N 1
ATOM 1292 C CA . ASN B 2 87 ? 1112.278 634.158 618.809 1.00 75.26 87 ASN A CA 1
ATOM 1293 C C . ASN B 2 87 ? 1113.358 634.732 619.726 1.00 75.26 87 ASN A C 1
ATOM 1294 O O . ASN B 2 87 ? 1113.544 635.947 619.801 1.00 75.26 87 ASN A O 1
ATOM 1299 N N . THR B 2 88 ? 1114.067 633.843 620.413 1.00 80.39 88 THR A N 1
ATOM 1300 C CA . THR B 2 88 ? 1115.142 634.219 621.323 1.00 80.39 88 THR A CA 1
ATOM 1301 C C . THR B 2 88 ? 1116.247 633.173 621.248 1.00 80.39 88 THR A C 1
ATOM 1302 O O . THR B 2 88 ? 1116.004 632.049 620.807 1.00 80.39 88 THR A O 1
ATOM 1306 N N . HIS B 2 89 ? 1117.460 633.546 621.655 1.00 76.83 89 HIS A N 1
ATOM 1307 C CA . HIS B 2 89 ? 1118.586 632.613 621.660 1.00 76.83 89 HIS A CA 1
ATOM 1308 C C . HIS B 2 89 ? 1118.189 631.401 622.494 1.00 76.83 89 HIS A C 1
ATOM 1309 O O . HIS B 2 89 ? 1118.830 630.351 622.456 1.00 76.83 89 HIS A O 1
ATOM 1316 N N . VAL B 2 90 ? 1117.109 631.581 623.246 1.00 74.74 90 VAL A N 1
ATOM 1317 C CA . VAL B 2 90 ? 1116.523 630.555 624.098 1.00 74.74 90 VAL A CA 1
ATOM 1318 C C . VAL B 2 90 ? 1115.609 629.652 623.277 1.00 74.74 90 VAL A C 1
ATOM 1319 O O . VAL B 2 90 ? 1115.428 628.477 623.599 1.00 74.74 90 VAL A O 1
ATOM 1323 N N . GLY B 2 91 ? 1115.035 630.209 622.217 1.00 72.50 91 GLY A N 1
ATOM 1324 C CA . GLY B 2 91 ? 1114.150 629.461 621.346 1.00 72.50 91 GLY A CA 1
ATOM 1325 C C . GLY B 2 91 ? 1114.866 628.286 620.710 1.00 72.50 91 GLY A C 1
ATOM 1326 O O . GLY B 2 91 ? 1114.345 627.171 620.676 1.00 72.50 91 GLY A O 1
ATOM 1327 N N . ARG B 2 92 ? 1116.067 628.540 620.201 1.00 72.89 92 ARG A N 1
ATOM 1328 C CA . ARG B 2 92 ? 1116.866 627.496 619.573 1.00 72.89 92 ARG A CA 1
ATOM 1329 C C . ARG B 2 92 ? 1117.333 626.500 620.627 1.00 72.89 92 ARG A C 1
ATOM 1330 O O . ARG B 2 92 ? 1117.407 625.297 620.373 1.00 72.89 92 ARG A O 1
ATOM 1338 N N . GLN B 2 93 ? 1117.645 627.012 621.813 1.00 78.08 93 GLN A N 1
ATOM 1339 C CA . GLN B 2 93 ? 1118.096 626.174 622.916 1.00 78.08 93 GLN A CA 1
ATOM 1340 C C . GLN B 2 93 ? 1116.975 625.240 623.356 1.00 78.08 93 GLN A C 1
ATOM 1341 O O . GLN B 2 93 ? 1117.203 624.056 623.602 1.00 78.08 93 GLN A O 1
ATOM 1347 N N . PHE B 2 94 ? 1115.737 625.725 623.335 1.00 78.31 94 PHE A N 1
ATOM 1348 C CA . PHE B 2 94 ? 1114.590 624.889 623.706 1.00 78.31 94 PHE A CA 1
ATOM 1349 C C . PHE B 2 94 ? 1114.060 624.047 622.532 1.00 78.31 94 PHE A C 1
ATOM 1350 O O . PHE B 2 94 ? 1114.831 623.389 621.836 1.00 78.31 94 PHE A O 1
ATOM 1358 N N . CYS B 2 95 ? 1112.737 624.072 622.351 1.00 76.91 95 CYS A N 1
ATOM 1359 C CA . CYS B 2 95 ? 1111.985 623.366 621.289 1.00 76.91 95 CYS A CA 1
ATOM 1360 C C . CYS B 2 95 ? 1112.640 622.209 620.509 1.00 76.91 95 CYS A C 1
ATOM 1361 O O . CYS B 2 95 ? 1112.803 621.102 621.028 1.00 76.91 95 CYS A O 1
ATOM 1364 N N . ASN B 2 96 ? 1113.008 622.491 619.261 1.00 77.21 96 ASN A N 1
ATOM 1365 C CA . ASN B 2 96 ? 1113.627 621.510 618.367 1.00 77.21 96 ASN A CA 1
ATOM 1366 C C . ASN B 2 96 ? 1114.844 620.806 618.966 1.00 77.21 96 ASN A C 1
ATOM 1367 O O . ASN B 2 96 ? 1114.911 619.577 618.986 1.00 77.21 96 ASN A O 1
ATOM 1372 N N . ARG B 2 97 ? 1115.813 621.588 619.430 1.00 76.73 97 ARG A N 1
ATOM 1373 C CA . ARG B 2 97 ? 1117.022 621.041 620.036 1.00 76.73 97 ARG A CA 1
ATOM 1374 C C . ARG B 2 97 ? 1116.687 620.160 621.238 1.00 76.73 97 ARG A C 1
ATOM 1375 O O . ARG B 2 97 ? 1117.258 619.079 621.405 1.00 76.73 97 ARG A O 1
ATOM 1383 N N . LEU B 2 98 ? 1115.766 620.627 622.077 1.00 79.71 98 LEU A N 1
ATOM 1384 C CA . LEU B 2 98 ? 1115.356 619.862 623.250 1.00 79.71 98 LEU A CA 1
ATOM 1385 C C . LEU B 2 98 ? 1114.807 618.505 622.817 1.00 79.71 98 LEU A C 1
ATOM 1386 O O . LEU B 2 98 ? 1115.166 617.463 623.375 1.00 79.71 98 LEU A O 1
ATOM 1391 N N . SER B 2 99 ? 1113.932 618.529 621.816 1.00 77.21 99 SER A N 1
ATOM 1392 C CA . SER B 2 99 ? 1113.335 617.310 621.286 1.00 77.21 99 SER A CA 1
ATOM 1393 C C . SER B 2 99 ? 1114.415 616.361 620.776 1.00 77.21 99 SER A C 1
ATOM 1394 O O . SER B 2 99 ? 1114.367 615.159 621.032 1.00 77.21 99 SER A O 1
ATOM 1397 N N . ARG B 2 100 ? 1115.385 616.907 620.048 1.00 77.53 100 ARG A N 1
ATOM 1398 C CA . ARG B 2 100 ? 1116.484 616.109 619.517 1.00 77.53 100 ARG A CA 1
ATOM 1399 C C . ARG B 2 100 ? 1117.234 615.423 620.654 1.00 77.53 100 ARG A C 1
ATOM 1400 O O . ARG B 2 100 ? 1117.532 614.229 620.585 1.00 77.53 100 ARG A O 1
ATOM 1408 N N . ILE B 2 101 ? 1117.540 616.188 621.698 1.00 75.44 101 ILE A N 1
ATOM 1409 C CA . ILE B 2 101 ? 1118.240 615.649 622.858 1.00 75.44 101 ILE A CA 1
ATOM 1410 C C . ILE B 2 101 ? 1117.443 614.494 623.455 1.00 75.44 101 ILE A C 1
ATOM 1411 O O . ILE B 2 101 ? 1117.992 613.428 623.753 1.00 75.44 101 ILE A O 1
ATOM 1416 N N . HIS B 2 102 ? 1116.143 614.714 623.632 1.00 69.50 102 HIS A N 1
ATOM 1417 C CA . HIS B 2 102 ? 1115.267 613.686 624.181 1.00 69.50 102 HIS A CA 1
ATOM 1418 C C . HIS B 2 102 ? 1115.363 612.413 623.344 1.00 69.50 102 HIS A C 1
ATOM 1419 O O . HIS B 2 102 ? 1115.547 611.316 623.876 1.00 69.50 102 HIS A O 1
ATOM 1426 N N . LEU B 2 103 ? 1115.240 612.571 622.029 1.00 71.35 103 LEU A N 1
ATOM 1427 C CA . LEU B 2 103 ? 1115.317 611.448 621.104 1.00 71.35 103 LEU A CA 1
ATOM 1428 C C . LEU B 2 103 ? 1116.620 610.683 621.298 1.00 71.35 103 LEU A C 1
ATOM 1429 O O . LEU B 2 103 ? 1116.619 609.459 621.427 1.00 71.35 103 LEU A O 1
ATOM 1434 N N . TYR B 2 104 ? 1117.732 611.412 621.315 1.00 70.26 104 TYR A N 1
ATOM 1435 C CA . TYR B 2 104 ? 1119.041 610.798 621.503 1.00 70.26 104 TYR A CA 1
ATOM 1436 C C . TYR B 2 104 ? 1119.066 609.968 622.782 1.00 70.26 104 TYR A C 1
ATOM 1437 O O . TYR B 2 104 ? 1119.461 608.799 622.770 1.00 70.26 104 TYR A O 1
ATOM 1446 N N . MET B 2 105 ? 1118.641 610.577 623.886 1.00 66.36 105 MET A N 1
ATOM 1447 C CA . MET B 2 105 ? 1118.613 609.887 625.171 1.00 66.36 105 MET A CA 1
ATOM 1448 C C . MET B 2 105 ? 1117.819 608.586 625.076 1.00 66.36 105 MET A C 1
ATOM 1449 O O . MET B 2 105 ? 1118.286 607.524 625.501 1.00 66.36 105 MET A O 1
ATOM 1454 N N . LEU B 2 106 ? 1116.620 608.678 624.509 1.00 62.59 106 LEU A N 1
ATOM 1455 C CA . LEU B 2 106 ? 1115.749 607.518 624.354 1.00 62.59 106 LEU A CA 1
ATOM 1456 C C . LEU B 2 106 ? 1116.421 606.403 623.559 1.00 62.59 106 LEU A C 1
ATOM 1457 O O . LEU B 2 106 ? 1116.379 605.237 623.953 1.00 62.59 106 LEU A O 1
ATOM 1462 N N . THR B 2 107 ? 1117.040 606.764 622.439 1.00 63.89 107 THR A N 1
ATOM 1463 C CA . THR B 2 107 ? 1117.718 605.788 621.591 1.00 63.89 107 THR A CA 1
ATOM 1464 C C . THR B 2 107 ? 1118.881 605.121 622.321 1.00 63.89 107 THR A C 1
ATOM 1465 O O . THR B 2 107 ? 1119.119 603.924 622.164 1.00 63.89 107 THR A O 1
ATOM 1469 N N . PHE B 2 108 ? 1119.601 605.903 623.119 1.00 62.75 108 PHE A N 1
ATOM 1470 C CA . PHE B 2 108 ? 1120.738 605.389 623.876 1.00 62.75 108 PHE A CA 1
ATOM 1471 C C . PHE B 2 108 ? 1120.367 604.959 625.297 1.00 62.75 108 PHE A C 1
ATOM 1472 O O . PHE B 2 108 ? 1121.235 604.865 626.165 1.00 62.75 108 PHE A O 1
ATOM 1480 N N . HIS B 2 109 ? 1119.084 604.696 625.536 1.00 58.67 109 HIS A N 1
ATOM 1481 C CA . HIS B 2 109 ? 1118.631 604.273 626.863 1.00 58.67 109 HIS A CA 1
ATOM 1482 C C . HIS B 2 109 ? 1118.432 602.760 627.032 1.00 58.67 109 HIS A C 1
ATOM 1483 O O . HIS B 2 109 ? 1117.345 602.242 626.777 1.00 58.67 109 HIS A O 1
ATOM 1490 N N . THR B 2 110 ? 1119.479 602.061 627.466 1.00 53.30 110 THR A N 1
ATOM 1491 C CA . THR B 2 110 ? 1119.404 600.622 627.717 1.00 53.30 110 THR A CA 1
ATOM 1492 C C . THR B 2 110 ? 1120.460 600.182 628.727 1.00 53.30 110 THR A C 1
ATOM 1493 O O . THR B 2 110 ? 1121.430 599.515 628.368 1.00 53.30 110 THR A O 1
ATOM 1497 N N . LEU B 2 111 ? 1120.268 600.558 629.988 1.00 54.96 111 LEU A N 1
ATOM 1498 C CA . LEU B 2 111 ? 1121.214 600.195 631.038 1.00 54.96 111 LEU A CA 1
ATOM 1499 C C . LEU B 2 111 ? 1120.577 600.233 632.425 1.00 54.96 111 LEU A C 1
ATOM 1500 O O . LEU B 2 111 ? 1119.827 599.329 632.798 1.00 54.96 111 LEU A O 1
ATOM 1505 N N . LYS B 2 112 ? 1120.890 601.284 633.180 1.00 57.00 112 LYS A N 1
ATOM 1506 C CA . LYS B 2 112 ? 1120.450 601.418 634.569 1.00 57.00 112 LYS A CA 1
ATOM 1507 C C . LYS B 2 112 ? 1120.688 600.145 635.375 1.00 57.00 112 LYS A C 1
ATOM 1508 O O . LYS B 2 112 ? 1121.775 599.569 635.340 1.00 57.00 112 LYS A O 1
ATOM 1514 N N . LYS B 2 113 ? 1119.664 599.712 636.105 1.00 53.28 113 LYS A N 1
ATOM 1515 C CA . LYS B 2 113 ? 1119.762 598.508 636.923 1.00 53.28 113 LYS A CA 1
ATOM 1516 C C . LYS B 2 113 ? 1118.451 597.729 636.913 1.00 53.28 113 LYS A C 1
ATOM 1517 O O . LYS B 2 113 ? 1117.526 598.047 637.661 1.00 53.28 113 LYS A O 1
ATOM 1523 N N . ALA B 2 114 ? 1118.386 596.708 636.062 1.00 49.74 114 ALA A N 1
ATOM 1524 C CA . ALA B 2 114 ? 1117.202 595.860 635.931 1.00 49.74 114 ALA A CA 1
ATOM 1525 C C . ALA B 2 114 ? 1115.919 596.670 635.771 1.00 49.74 114 ALA A C 1
ATOM 1526 O O . ALA B 2 114 ? 1114.966 596.495 636.529 1.00 49.74 114 ALA A O 1
ATOM 1528 N N . ASN B 2 115 ? 1115.900 597.555 634.779 1.00 53.86 115 ASN A N 1
ATOM 1529 C CA . ASN B 2 115 ? 1114.735 598.391 634.520 1.00 53.86 115 ASN A CA 1
ATOM 1530 C C . ASN B 2 115 ? 1113.712 597.656 633.658 1.00 53.86 115 ASN A C 1
ATOM 1531 O O . ASN B 2 115 ? 1112.546 598.045 633.595 1.00 53.86 115 ASN A O 1
ATOM 1536 N N . ILE B 2 116 ? 1114.160 596.594 632.996 1.00 52.60 116 ILE A N 1
ATOM 1537 C CA . ILE B 2 116 ? 1113.285 595.803 632.138 1.00 52.60 116 ILE A CA 1
ATOM 1538 C C . ILE B 2 116 ? 1112.283 595.004 632.962 1.00 52.60 116 ILE A C 1
ATOM 1539 O O . ILE B 2 116 ? 1111.091 594.973 632.649 1.00 52.60 116 ILE A O 1
ATOM 1544 N N . ILE B 2 117 ? 1112.772 594.360 634.018 1.00 55.87 117 ILE A N 1
ATOM 1545 C CA . ILE B 2 117 ? 1111.919 593.558 634.888 1.00 55.87 117 ILE A CA 1
ATOM 1546 C C . ILE B 2 117 ? 1111.161 594.437 635.879 1.00 55.87 117 ILE A C 1
ATOM 1547 O O . ILE B 2 117 ? 1109.998 594.178 636.188 1.00 55.87 117 ILE A O 1
ATOM 1552 N N . TYR B 2 118 ? 1111.826 595.476 636.373 1.00 53.91 118 TYR A N 1
ATOM 1553 C CA . TYR B 2 118 ? 1111.205 596.402 637.341 1.00 53.91 118 TYR A CA 1
ATOM 1554 C C . TYR B 2 118 ? 1110.412 597.590 636.725 1.00 53.91 118 TYR A C 1
ATOM 1555 O O . TYR B 2 118 ? 1109.141 597.763 636.924 1.00 53.91 118 TYR A O 1
ATOM 1564 N N . HIS B 2 119 ? 1111.101 598.363 635.885 1.00 51.73 119 HIS A N 1
ATOM 1565 C CA . HIS B 2 119 ? 1110.358 599.527 635.402 1.00 51.73 119 HIS A CA 1
ATOM 1566 C C . HIS B 2 119 ? 1109.385 599.276 634.250 1.00 51.73 119 HIS A C 1
ATOM 1567 O O . HIS B 2 119 ? 1108.568 600.122 633.949 1.00 51.73 119 HIS A O 1
ATOM 1574 N N . THR B 2 120 ? 1109.426 598.076 633.674 1.00 56.23 120 THR A N 1
ATOM 1575 C CA . THR B 2 120 ? 1108.497 597.682 632.622 1.00 56.23 120 THR A CA 1
ATOM 1576 C C . THR B 2 120 ? 1107.192 597.537 633.367 1.00 56.23 120 THR A C 1
ATOM 1577 O O . THR B 2 120 ? 1106.147 598.041 632.910 1.00 56.23 120 THR A O 1
ATOM 1581 N N . THR B 2 121 ? 1107.249 596.860 634.526 1.00 52.43 121 THR A N 1
ATOM 1582 C CA . THR B 2 121 ? 1106.034 596.765 635.347 1.00 52.43 121 THR A CA 1
ATOM 1583 C C . THR B 2 121 ? 1105.498 598.184 635.659 1.00 52.43 121 THR A C 1
ATOM 1584 O O . THR B 2 121 ? 1104.263 598.491 635.455 1.00 52.43 121 THR A O 1
ATOM 1588 N N . PHE B 2 122 ? 1106.343 599.129 636.055 1.00 54.77 122 PHE A N 1
ATOM 1589 C CA . PHE B 2 122 ? 1105.845 600.494 636.355 1.00 54.77 122 PHE A CA 1
ATOM 1590 C C . PHE B 2 122 ? 1105.026 601.203 635.241 1.00 54.77 122 PHE A C 1
ATOM 1591 O O . PHE B 2 122 ? 1103.853 601.606 635.440 1.00 54.77 122 PHE A O 1
ATOM 1599 N N . SER B 2 123 ? 1105.644 601.338 634.071 1.00 57.66 123 SER A N 1
ATOM 1600 C CA . SER B 2 123 ? 1105.020 601.993 632.923 1.00 57.66 123 SER A CA 1
ATOM 1601 C C . SER B 2 123 ? 1103.648 601.424 632.555 1.00 57.66 123 SER A C 1
ATOM 1602 O O . SER B 2 123 ? 1102.704 602.175 632.305 1.00 57.66 123 SER A O 1
ATOM 1605 N N . TRP B 2 124 ? 1103.546 600.099 632.505 1.00 55.77 124 TRP A N 1
ATOM 1606 C CA . TRP B 2 124 ? 1102.284 599.451 632.164 1.00 55.77 124 TRP A CA 1
ATOM 1607 C C . TRP B 2 124 ? 1101.177 599.916 633.101 1.00 55.77 124 TRP A C 1
ATOM 1608 O O . TRP B 2 124 ? 1100.112 600.354 632.660 1.00 55.77 124 TRP A O 1
ATOM 1619 N N . LEU B 2 125 ? 1101.440 599.819 634.401 1.00 54.03 125 LEU A N 1
ATOM 1620 C CA . LEU B 2 125 ? 1100.481 600.240 635.414 1.00 54.03 125 LEU A CA 1
ATOM 1621 C C . LEU B 2 125 ? 1100.064 601.684 635.167 1.00 54.03 125 LEU A C 1
ATOM 1622 O O . LEU B 2 125 ? 1098.866 601.999 635.136 1.00 54.03 125 LEU A O 1
ATOM 1627 N N . ASN B 2 126 ? 1101.055 602.558 634.988 1.00 62.40 126 ASN A N 1
ATOM 1628 C CA . ASN B 2 126 ? 1100.758 603.970 634.728 1.00 62.40 126 ASN A CA 1
ATOM 1629 C C . ASN B 2 126 ? 1099.791 604.157 633.545 1.00 62.40 126 ASN A C 1
ATOM 1630 O O . ASN B 2 126 ? 1098.764 604.850 633.655 1.00 62.40 126 ASN A O 1
ATOM 1635 N N . ALA B 2 127 ? 1100.119 603.524 632.422 1.00 63.28 127 ALA A N 1
ATOM 1636 C CA . ALA B 2 127 ? 1099.295 603.606 631.217 1.00 63.28 127 ALA A CA 1
ATOM 1637 C C . ALA B 2 127 ? 1097.869 603.122 631.471 1.00 63.28 127 ALA A C 1
ATOM 1638 O O . ALA B 2 127 ? 1096.899 603.756 631.043 1.00 63.28 127 ALA A O 1
ATOM 1640 N N . GLU B 2 128 ? 1097.748 601.990 632.159 1.00 69.12 128 GLU A N 1
ATOM 1641 C CA . GLU B 2 128 ? 1096.437 601.433 632.474 1.00 69.12 128 GLU A CA 1
ATOM 1642 C C . GLU B 2 128 ? 1095.621 602.457 633.257 1.00 69.12 128 GLU A C 1
ATOM 1643 O O . GLU B 2 128 ? 1094.454 602.720 632.938 1.00 69.12 128 GLU A O 1
ATOM 1649 N N . LEU B 2 129 ? 1096.246 603.029 634.284 1.00 63.24 129 LEU A N 1
ATOM 1650 C CA . LEU B 2 129 ? 1095.585 604.040 635.102 1.00 63.24 129 LEU A CA 1
ATOM 1651 C C . LEU B 2 129 ? 1095.073 605.176 634.219 1.00 63.24 129 LEU A C 1
ATOM 1652 O O . LEU B 2 129 ? 1093.903 605.569 634.305 1.00 63.24 129 LEU A O 1
ATOM 1657 N N . LEU B 2 130 ? 1095.952 605.698 633.364 1.00 69.81 130 LEU A N 1
ATOM 1658 C CA . LEU B 2 130 ? 1095.568 606.782 632.461 1.00 69.81 130 LEU A CA 1
ATOM 1659 C C . LEU B 2 130 ? 1094.339 606.422 631.617 1.00 69.81 130 LEU A C 1
ATOM 1660 O O . LEU B 2 130 ? 1093.381 607.205 631.515 1.00 69.81 130 LEU A O 1
ATOM 1665 N N . ASP B 2 131 ? 1094.373 605.240 631.008 1.00 73.71 131 ASP A N 1
ATOM 1666 C CA . ASP B 2 131 ? 1093.265 604.774 630.176 1.00 73.71 131 ASP A CA 1
ATOM 1667 C C . ASP B 2 131 ? 1091.955 604.730 630.965 1.00 73.71 131 ASP A C 1
ATOM 1668 O O . ASP B 2 131 ? 1090.905 605.196 630.492 1.00 73.71 131 ASP A O 1
ATOM 1673 N N . TYR B 2 132 ? 1092.017 604.166 632.170 1.00 70.10 132 TYR A N 1
ATOM 1674 C CA . TYR B 2 132 ? 1090.834 604.080 633.022 1.00 70.10 132 TYR A CA 1
ATOM 1675 C C . TYR B 2 132 ? 1090.279 605.475 633.299 1.00 70.10 132 TYR A C 1
ATOM 1676 O O . TYR B 2 132 ? 1089.066 605.711 633.214 1.00 70.10 132 TYR A O 1
ATOM 1685 N N . LEU B 2 133 ? 1091.174 606.398 633.640 1.00 71.04 133 LEU A N 1
ATOM 1686 C CA . LEU B 2 133 ? 1090.784 607.777 633.903 1.00 71.04 133 LEU A CA 1
ATOM 1687 C C . LEU B 2 133 ? 1090.033 608.344 632.701 1.00 71.04 133 LEU A C 1
ATOM 1688 O O . LEU B 2 133 ? 1088.957 608.922 632.850 1.00 71.04 133 LEU A O 1
ATOM 1693 N N . PHE B 2 134 ? 1090.605 608.181 631.509 1.00 71.16 134 PHE A N 1
ATOM 1694 C CA . PHE B 2 134 ? 1089.965 608.676 630.287 1.00 71.16 134 PHE A CA 1
ATOM 1695 C C . PHE B 2 134 ? 1088.557 608.099 630.105 1.00 71.16 134 PHE A C 1
ATOM 1696 O O . PHE B 2 134 ? 1087.602 608.824 629.779 1.00 71.16 134 PHE A O 1
ATOM 1704 N N . HIS B 2 135 ? 1088.437 606.787 630.301 1.00 72.70 135 HIS A N 1
ATOM 1705 C CA . HIS B 2 135 ? 1087.142 606.120 630.180 1.00 72.70 135 HIS A CA 1
ATOM 1706 C C . HIS B 2 135 ? 1086.128 606.774 631.121 1.00 72.70 135 HIS A C 1
ATOM 1707 O O . HIS B 2 135 ? 1085.016 607.144 630.712 1.00 72.70 135 HIS A O 1
ATOM 1714 N N . LEU B 2 136 ? 1086.526 606.928 632.383 1.00 73.21 136 LEU A N 1
ATOM 1715 C CA . LEU B 2 136 ? 1085.665 607.553 633.387 1.00 73.21 136 LEU A CA 1
ATOM 1716 C C . LEU B 2 136 ? 1085.223 608.942 632.928 1.00 73.21 136 LEU A C 1
ATOM 1717 O O . LEU B 2 136 ? 1084.044 609.298 633.018 1.00 73.21 136 LEU A O 1
ATOM 1722 N N . LEU B 2 137 ? 1086.162 609.748 632.448 1.00 74.75 137 LEU A N 1
ATOM 1723 C CA . LEU B 2 137 ? 1085.834 611.106 632.014 1.00 74.75 137 LEU A CA 1
ATOM 1724 C C . LEU B 2 137 ? 1084.727 611.166 630.958 1.00 74.75 137 LEU A C 1
ATOM 1725 O O . LEU B 2 137 ? 1083.636 611.708 631.198 1.00 74.75 137 LEU A O 1
ATOM 1730 N N . ILE B 2 138 ? 1085.000 610.575 629.800 1.00 73.19 138 ILE A N 1
ATOM 1731 C CA . ILE B 2 138 ? 1084.054 610.597 628.692 1.00 73.19 138 ILE A CA 1
ATOM 1732 C C . ILE B 2 138 ? 1082.735 609.921 629.037 1.00 73.19 138 ILE A C 1
ATOM 1733 O O . ILE B 2 138 ? 1081.670 610.425 628.685 1.00 73.19 138 ILE A O 1
ATOM 1738 N N . SER B 2 139 ? 1082.794 608.793 629.736 1.00 75.11 139 SER A N 1
ATOM 1739 C CA . SER B 2 139 ? 1081.569 608.094 630.095 1.00 75.11 139 SER A CA 1
ATOM 1740 C C . SER B 2 139 ? 1080.706 608.975 630.991 1.00 75.11 139 SER A C 1
ATOM 1741 O O . SER B 2 139 ? 1079.495 609.089 630.785 1.00 75.11 139 SER A O 1
ATOM 1744 N N . LEU B 2 140 ? 1081.339 609.636 631.957 1.00 74.90 140 LEU A N 1
ATOM 1745 C CA . LEU B 2 140 ? 1080.608 610.509 632.868 1.00 74.90 140 LEU A CA 1
ATOM 1746 C C . LEU B 2 140 ? 1079.987 611.662 632.097 1.00 74.90 140 LEU A C 1
ATOM 1747 O O . LEU B 2 140 ? 1078.833 612.027 632.332 1.00 74.90 140 LEU A O 1
ATOM 1752 N N . ASN B 2 141 ? 1080.740 612.217 631.151 1.00 72.83 141 ASN A N 1
ATOM 1753 C CA . ASN B 2 141 ? 1080.220 613.327 630.364 1.00 72.83 141 ASN A CA 1
ATOM 1754 C C . ASN B 2 141 ? 1078.995 612.883 629.567 1.00 72.83 141 ASN A C 1
ATOM 1755 O O . ASN B 2 141 ? 1077.983 613.589 629.516 1.00 72.83 141 ASN A O 1
ATOM 1760 N N . ILE B 2 142 ? 1079.074 611.691 628.981 1.00 71.88 142 ILE A N 1
ATOM 1761 C CA . ILE B 2 142 ? 1077.969 611.163 628.196 1.00 71.88 142 ILE A CA 1
ATOM 1762 C C . ILE B 2 142 ? 1076.746 610.965 629.078 1.00 71.88 142 ILE A C 1
ATOM 1763 O O . ILE B 2 142 ? 1075.627 611.298 628.687 1.00 71.88 142 ILE A O 1
ATOM 1768 N N . LEU B 2 143 ? 1076.966 610.450 630.285 1.00 73.38 143 LEU A N 1
ATOM 1769 C CA . LEU B 2 143 ? 1075.866 610.219 631.210 1.00 73.38 143 LEU A CA 1
ATOM 1770 C C . LEU B 2 143 ? 1075.201 611.540 631.573 1.00 73.38 143 LEU A C 1
ATOM 1771 O O . LEU B 2 143 ? 1073.971 611.642 631.605 1.00 73.38 143 LEU A O 1
ATOM 1776 N N . PHE B 2 144 ? 1076.018 612.563 631.809 1.00 70.54 144 PHE A N 1
ATOM 1777 C CA . PHE B 2 144 ? 1075.493 613.874 632.161 1.00 70.54 144 PHE A CA 1
ATOM 1778 C C . PHE B 2 144 ? 1074.658 614.424 631.013 1.00 70.54 144 PHE A C 1
ATOM 1779 O O . PHE B 2 144 ? 1073.566 614.956 631.226 1.00 70.54 144 PHE A O 1
ATOM 1787 N N . SER B 2 145 ? 1075.151 614.252 629.789 1.00 64.24 145 SER A N 1
ATOM 1788 C CA . SER B 2 145 ? 1074.434 614.736 628.616 1.00 64.24 145 SER A CA 1
ATOM 1789 C C . SER B 2 145 ? 1073.089 614.028 628.488 1.00 64.24 145 SER A C 1
ATOM 1790 O O . SER B 2 145 ? 1072.076 614.651 628.172 1.00 64.24 145 SER A O 1
ATOM 1793 N N . LEU B 2 146 ? 1073.089 612.723 628.737 1.00 67.82 146 LEU A N 1
ATOM 1794 C CA . LEU B 2 146 ? 1071.871 611.928 628.667 1.00 67.82 146 LEU A CA 1
ATOM 1795 C C . LEU B 2 146 ? 1070.853 612.368 629.714 1.00 67.82 146 LEU A C 1
ATOM 1796 O O . LEU B 2 146 ? 1069.653 612.414 629.443 1.00 67.82 146 LEU A O 1
ATOM 1801 N N . TRP B 2 147 ? 1071.336 612.689 630.911 1.00 70.57 147 TRP A N 1
ATOM 1802 C CA . TRP B 2 147 ? 1070.450 613.089 632.003 1.00 70.57 147 TRP A CA 1
ATOM 1803 C C . TRP B 2 147 ? 1069.794 614.460 631.826 1.00 70.57 147 TRP A C 1
ATOM 1804 O O . TRP B 2 147 ? 1069.815 615.281 632.744 1.00 70.57 147 TRP A O 1
ATOM 1815 N N . LYS B 2 148 ? 1069.203 614.695 630.656 1.00 64.46 148 LYS A N 1
ATOM 1816 C CA . LYS B 2 148 ? 1068.526 615.966 630.374 1.00 64.46 148 LYS A CA 1
ATOM 1817 C C . LYS B 2 148 ? 1067.466 615.827 629.272 1.00 64.46 148 LYS A C 1
ATOM 1818 O O . LYS B 2 148 ? 1066.425 616.466 629.367 1.00 64.46 148 LYS A O 1
ATOM 1824 N N . LEU B 2 149 ? 1067.693 614.973 628.272 1.00 64.02 149 LEU A N 1
ATOM 1825 C CA . LEU B 2 149 ? 1066.700 614.644 627.241 1.00 64.02 149 LEU A CA 1
ATOM 1826 C C . LEU B 2 149 ? 1065.508 613.848 627.816 1.00 64.02 149 LEU A C 1
ATOM 1827 O O . LEU B 2 149 ? 1064.366 614.104 627.443 1.00 64.02 149 LEU A O 1
ATOM 1832 N N . LEU B 2 150 ? 1065.781 612.902 628.720 1.00 59.90 150 LEU A N 1
ATOM 1833 C CA . LEU B 2 150 ? 1064.796 612.029 629.366 1.00 59.90 150 LEU A CA 1
ATOM 1834 C C . LEU B 2 150 ? 1064.106 612.692 630.567 1.00 59.90 150 LEU A C 1
ATOM 1835 O O . LEU B 2 150 ? 1063.002 612.311 630.938 1.00 59.90 150 LEU A O 1
ATOM 1840 N N . SER B 2 151 ? 1064.717 613.732 631.135 1.00 56.69 151 SER A N 1
ATOM 1841 C CA . SER B 2 151 ? 1064.092 614.701 632.036 1.00 56.69 151 SER A CA 1
ATOM 1842 C C . SER B 2 151 ? 1063.224 615.659 631.214 1.00 56.69 151 SER A C 1
ATOM 1843 O O . SER B 2 151 ? 1063.395 616.878 631.208 1.00 56.69 151 SER A O 1
ATOM 1846 N N . THR B 2 152 ? 1062.263 615.076 630.494 1.00 54.01 152 THR A N 1
ATOM 1847 C CA . THR B 2 152 ? 1061.148 615.785 629.884 1.00 54.01 152 THR A CA 1
ATOM 1848 C C . THR B 2 152 ? 1060.419 616.539 630.986 1.00 54.01 152 THR A C 1
ATOM 1849 O O . THR B 2 152 ? 1059.661 615.970 631.772 1.00 54.01 152 THR A O 1
ATOM 1853 N N . VAL B 2 153 ? 1060.700 617.843 631.052 1.00 52.76 153 VAL A N 1
ATOM 1854 C CA . VAL B 2 153 ? 1060.115 618.777 632.013 1.00 52.76 153 VAL A CA 1
ATOM 1855 C C . VAL B 2 153 ? 1058.609 618.563 632.054 1.00 52.76 153 VAL A C 1
ATOM 1856 O O . VAL B 2 153 ? 1057.924 618.717 631.038 1.00 52.76 153 VAL A O 1
ATOM 1860 N N . GLU C 1 105 ? 1061.166 624.633 652.213 1.00 75.31 105 GLU D N 1
ATOM 1861 C CA . GLU C 1 105 ? 1060.847 624.729 650.781 1.00 75.31 105 GLU D CA 1
ATOM 1862 C C . GLU C 1 105 ? 1061.915 624.037 649.906 1.00 75.31 105 GLU D C 1
ATOM 1863 O O . GLU C 1 105 ? 1063.120 624.162 650.159 1.00 75.31 105 GLU D O 1
ATOM 1869 N N . ILE C 1 106 ? 1061.503 623.438 648.785 1.00 74.49 106 ILE D N 1
ATOM 1870 C CA . ILE C 1 106 ? 1062.415 622.816 647.802 1.00 74.49 106 ILE D CA 1
ATOM 1871 C C . ILE C 1 106 ? 1063.555 623.771 647.383 1.00 74.49 106 ILE D C 1
ATOM 1872 O O . ILE C 1 106 ? 1064.694 623.354 647.172 1.00 74.49 106 ILE D O 1
ATOM 1877 N N . SER C 1 107 ? 1063.262 625.072 647.274 1.00 72.29 107 SER D N 1
ATOM 1878 C CA . SER C 1 107 ? 1064.234 626.131 646.958 1.00 72.29 107 SER D CA 1
ATOM 1879 C C . SER C 1 107 ? 1065.369 626.211 647.999 1.00 72.29 107 SER D C 1
ATOM 1880 O O . SER C 1 107 ? 1066.547 626.322 647.647 1.00 72.29 107 SER D O 1
ATOM 1883 N N . LYS C 1 108 ? 1065.020 626.089 649.282 1.00 75.00 108 LYS D N 1
ATOM 1884 C CA . LYS C 1 108 ? 1065.913 626.144 650.439 1.00 75.00 108 LYS D CA 1
ATOM 1885 C C . LYS C 1 108 ? 1066.676 624.839 650.614 1.00 75.00 108 LYS D C 1
ATOM 1886 O O . LYS C 1 108 ? 1067.879 624.905 650.831 1.00 75.00 108 LYS D O 1
ATOM 1892 N N . GLN C 1 109 ? 1066.036 623.683 650.413 1.00 75.50 109 GLN D N 1
ATOM 1893 C CA . GLN C 1 109 ? 1066.711 622.375 650.419 1.00 75.50 109 GLN D CA 1
ATOM 1894 C C . GLN C 1 109 ? 1067.849 622.325 649.385 1.00 75.50 109 GLN D C 1
ATOM 1895 O O . GLN C 1 109 ? 1068.987 621.998 649.718 1.00 75.50 109 GLN D O 1
ATOM 1901 N N . ARG C 1 110 ? 1067.572 622.750 648.141 1.00 79.13 110 ARG D N 1
ATOM 1902 C CA . ARG C 1 110 ? 1068.589 622.893 647.079 1.00 79.13 110 ARG D CA 1
ATOM 1903 C C . ARG C 1 110 ? 1069.716 623.841 647.492 1.00 79.13 110 ARG D C 1
ATOM 1904 O O . ARG C 1 110 ? 1070.884 623.536 647.280 1.00 79.13 110 ARG D O 1
ATOM 1912 N N . THR C 1 111 ? 1069.363 624.980 648.085 1.00 75.68 111 THR D N 1
ATOM 1913 C CA . THR C 1 111 ? 1070.337 625.983 648.544 1.00 75.68 111 THR D CA 1
ATOM 1914 C C . THR C 1 111 ? 1071.229 625.414 649.653 1.00 75.68 111 THR D C 1
ATOM 1915 O O . THR C 1 111 ? 1072.441 625.595 649.600 1.00 75.68 111 THR D O 1
ATOM 1919 N N . PHE C 1 112 ? 1070.665 624.669 650.606 1.00 82.46 112 PHE D N 1
ATOM 1920 C CA . PHE C 1 112 ? 1071.403 624.024 651.693 1.00 82.46 112 PHE D CA 1
ATOM 1921 C C . PHE C 1 112 ? 1072.369 622.949 651.178 1.00 82.46 112 PHE D C 1
ATOM 1922 O O . PHE C 1 112 ? 1073.536 622.952 651.559 1.00 82.46 112 PHE D O 1
ATOM 1930 N N . ALA C 1 113 ? 1071.933 622.099 650.239 1.00 82.58 113 ALA D N 1
ATOM 1931 C CA . ALA C 1 113 ? 1072.806 621.108 649.599 1.00 82.58 113 ALA D CA 1
ATOM 1932 C C . ALA C 1 113 ? 1073.988 621.763 648.855 1.00 82.58 113 ALA D C 1
ATOM 1933 O O . ALA C 1 113 ? 1075.123 621.298 648.961 1.00 82.58 113 ALA D O 1
ATOM 1935 N N . VAL C 1 114 ? 1073.748 622.878 648.149 1.00 81.92 114 VAL D N 1
ATOM 1936 C CA . VAL C 1 114 ? 1074.811 623.656 647.487 1.00 81.92 114 VAL D CA 1
ATOM 1937 C C . VAL C 1 114 ? 1075.751 624.317 648.500 1.00 81.92 114 VAL D C 1
ATOM 1938 O O . VAL C 1 114 ? 1076.960 624.301 648.293 1.00 81.92 114 VAL D O 1
ATOM 1942 N N . ILE C 1 115 ? 1075.236 624.857 649.610 1.00 80.51 115 ILE D N 1
ATOM 1943 C CA . ILE C 1 115 ? 1076.063 625.421 650.690 1.00 80.51 115 ILE D CA 1
ATOM 1944 C C . ILE C 1 115 ? 1076.953 624.340 651.314 1.00 80.51 115 ILE D C 1
ATOM 1945 O O . ILE C 1 115 ? 1078.148 624.568 651.482 1.00 80.51 115 ILE D O 1
ATOM 1950 N N . LEU C 1 116 ? 1076.411 623.153 651.603 1.00 84.80 116 LEU D N 1
ATOM 1951 C CA . LEU C 1 116 ? 1077.175 622.048 652.189 1.00 84.80 116 LEU D CA 1
ATOM 1952 C C . LEU C 1 116 ? 1078.277 621.563 651.231 1.00 84.80 116 LEU D C 1
ATOM 1953 O O . LEU C 1 116 ? 1079.418 621.377 651.654 1.00 84.80 116 LEU D O 1
ATOM 1958 N N . PHE C 1 117 ? 1077.986 621.477 649.928 1.00 87.18 117 PHE D N 1
ATOM 1959 C CA . PHE C 1 117 ? 1079.005 621.208 648.910 1.00 87.18 117 PHE D CA 1
ATOM 1960 C C . PHE C 1 117 ? 1080.099 622.288 648.872 1.00 87.18 117 PHE D C 1
ATOM 1961 O O . PHE C 1 117 ? 1081.282 621.955 648.846 1.00 87.18 117 PHE D O 1
ATOM 1969 N N . LEU C 1 118 ? 1079.730 623.575 648.907 1.00 79.29 118 LEU D N 1
ATOM 1970 C CA . LEU C 1 118 ? 1080.696 624.678 648.926 1.00 79.29 118 LEU D CA 1
ATOM 1971 C C . LEU C 1 118 ? 1081.596 624.632 650.170 1.00 79.29 118 LEU D C 1
ATOM 1972 O O . LEU C 1 118 ? 1082.796 624.838 650.037 1.00 79.29 118 LEU D O 1
ATOM 1977 N N . ILE C 1 119 ? 1081.056 624.292 651.345 1.00 85.67 119 ILE D N 1
ATOM 1978 C CA . ILE C 1 119 ? 1081.846 624.108 652.574 1.00 85.67 119 ILE D CA 1
ATOM 1979 C C . ILE C 1 119 ? 1082.883 622.983 652.393 1.00 85.67 119 ILE D C 1
ATOM 1980 O O . ILE C 1 119 ? 1084.056 623.182 652.706 1.00 85.67 119 ILE D O 1
ATOM 1985 N N . ILE C 1 120 ? 1082.484 621.839 651.819 1.00 86.23 120 ILE D N 1
ATOM 1986 C CA . ILE C 1 120 ? 1083.404 620.730 651.504 1.00 86.23 120 ILE D CA 1
ATOM 1987 C C . ILE C 1 120 ? 1084.501 621.179 650.524 1.00 86.23 120 ILE D C 1
ATOM 1988 O O . ILE C 1 120 ? 1085.680 620.905 650.758 1.00 86.23 120 ILE D O 1
ATOM 1993 N N . GLN C 1 121 ? 1084.153 621.904 649.454 1.00 83.77 121 GLN D N 1
ATOM 1994 C CA . GLN C 1 121 ? 1085.151 622.377 648.486 1.00 83.77 121 GLN D CA 1
ATOM 1995 C C . GLN C 1 121 ? 1086.066 623.476 649.061 1.00 83.77 121 GLN D C 1
ATOM 1996 O O . GLN C 1 121 ? 1087.250 623.505 648.743 1.00 83.77 121 GLN D O 1
ATOM 2002 N N . CYS C 1 122 ? 1085.581 624.340 649.962 1.00 82.70 122 CYS D N 1
ATOM 2003 C CA . CYS C 1 122 ? 1086.425 625.295 650.686 1.00 82.70 122 CYS D CA 1
ATOM 2004 C C . CYS C 1 122 ? 1087.432 624.582 651.604 1.00 82.70 122 CYS D C 1
ATOM 2005 O O . CYS C 1 122 ? 1088.609 624.948 651.608 1.00 82.70 122 CYS D O 1
ATOM 2008 N N . TYR C 1 123 ? 1087.005 623.537 652.320 1.00 83.51 123 TYR D N 1
ATOM 2009 C CA . TYR C 1 123 ? 1087.913 622.715 653.123 1.00 83.51 123 TYR D CA 1
ATOM 2010 C C . TYR C 1 123 ? 1088.960 622.008 652.245 1.00 83.51 123 TYR D C 1
ATOM 2011 O O . TYR C 1 123 ? 1090.140 621.996 652.583 1.00 83.51 123 TYR D O 1
ATOM 2020 N N . LYS C 1 124 ? 1088.564 621.519 651.061 1.00 82.43 124 LYS D N 1
ATOM 2021 C CA . LYS C 1 124 ? 1089.488 620.960 650.061 1.00 82.43 124 LYS D CA 1
ATOM 2022 C C . LYS C 1 124 ? 1090.527 621.962 649.563 1.00 82.43 124 LYS D C 1
ATOM 2023 O O . LYS C 1 124 ? 1091.694 621.605 649.433 1.00 82.43 124 LYS D O 1
ATOM 2029 N N . I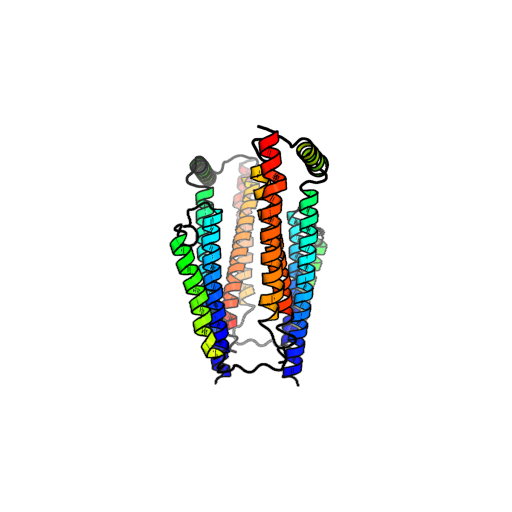LE C 1 125 ? 1090.132 623.208 649.300 1.00 79.83 125 ILE D N 1
ATOM 2030 C CA . ILE C 1 125 ? 1091.066 624.265 648.887 1.00 79.83 125 ILE D CA 1
ATOM 2031 C C . ILE C 1 125 ? 1092.061 624.588 650.014 1.00 79.83 125 ILE D C 1
ATOM 2032 O O . ILE C 1 125 ? 1093.237 624.795 649.735 1.00 79.83 125 ILE D O 1
ATOM 2037 N N . TYR C 1 126 ? 1091.631 624.570 651.279 1.00 79.63 126 TYR D N 1
ATOM 2038 C CA . TYR C 1 126 ? 1092.523 624.736 652.431 1.00 79.63 126 TYR D CA 1
ATOM 2039 C C . TYR C 1 126 ? 1093.562 623.603 652.532 1.00 79.63 126 TYR D C 1
ATOM 2040 O O . TYR C 1 126 ? 1094.765 623.875 652.542 1.00 79.63 126 TYR D O 1
ATOM 2049 N N . ASP C 1 127 ? 1093.116 622.347 652.509 1.00 82.72 127 ASP D N 1
ATOM 2050 C CA . ASP C 1 127 ? 1094.004 621.179 652.533 1.00 82.72 127 ASP D CA 1
ATOM 2051 C C . ASP C 1 127 ? 1094.954 621.153 651.319 1.00 82.72 127 ASP D C 1
ATOM 2052 O O . ASP C 1 127 ? 1096.102 620.732 651.443 1.00 82.72 127 ASP D O 1
ATOM 2057 N N . LEU C 1 128 ? 1094.514 621.646 650.155 1.00 79.50 128 LEU D N 1
ATOM 2058 C CA . LEU C 1 128 ? 1095.345 621.792 648.960 1.00 79.50 128 LEU D CA 1
ATOM 2059 C C . LEU C 1 128 ? 1096.441 622.854 649.134 1.00 79.50 128 LEU D C 1
ATOM 2060 O O . LEU C 1 128 ? 1097.563 622.662 648.672 1.00 79.50 128 LEU D O 1
ATOM 2065 N N . VAL C 1 129 ? 1096.135 623.977 649.789 1.00 74.94 129 VAL D N 1
ATOM 2066 C CA . VAL C 1 129 ? 1097.136 625.009 650.101 1.00 74.94 129 VAL D CA 1
ATOM 2067 C C . VAL C 1 129 ? 1098.169 624.469 651.096 1.00 74.94 129 VAL D C 1
ATOM 2068 O O . VAL C 1 129 ? 1099.360 624.719 650.916 1.00 74.94 129 VAL D O 1
ATOM 2072 N N . ILE C 1 130 ? 1097.756 623.657 652.075 1.00 76.64 130 ILE D N 1
ATOM 2073 C CA . ILE C 1 130 ? 1098.670 622.898 652.951 1.00 76.64 130 ILE D CA 1
ATOM 2074 C C . ILE C 1 130 ? 1099.536 621.936 652.127 1.00 76.64 130 ILE D C 1
ATOM 2075 O O . ILE C 1 130 ? 1100.760 621.940 652.253 1.00 76.64 130 ILE D O 1
ATOM 2080 N N . LEU C 1 131 ? 1098.921 621.174 651.217 1.00 78.53 131 LEU D N 1
ATOM 2081 C CA . LEU C 1 131 ? 1099.605 620.228 650.338 1.00 78.53 131 LEU D CA 1
ATOM 2082 C C . LEU C 1 131 ? 1100.693 620.899 649.490 1.00 78.53 131 LEU D C 1
ATOM 2083 O O . LEU C 1 131 ? 1101.813 620.398 649.401 1.00 78.53 131 LEU D O 1
ATOM 2088 N N . LYS C 1 132 ? 1100.364 622.046 648.883 1.00 70.87 132 LYS D N 1
ATOM 2089 C CA . LYS C 1 132 ? 1101.250 622.788 647.975 1.00 70.87 132 LYS D CA 1
ATOM 2090 C C . LYS C 1 132 ? 1102.272 623.674 648.700 1.00 70.87 132 LYS D C 1
ATOM 2091 O O . LYS C 1 132 ? 1103.258 624.069 648.091 1.00 70.87 132 LYS D O 1
ATOM 2097 N N . SER C 1 133 ? 1102.079 623.935 649.994 1.00 72.48 133 SER D N 1
ATOM 2098 C CA . SER C 1 133 ? 1103.099 624.527 650.876 1.00 72.48 133 SER D CA 1
ATOM 2099 C C . SER C 1 133 ? 1104.006 623.483 651.548 1.00 72.48 133 SER D C 1
ATOM 2100 O O . SER C 1 133 ? 1104.895 623.854 652.310 1.00 72.48 133 SER D O 1
ATOM 2103 N N . GLY C 1 134 ? 1103.823 622.189 651.253 1.00 64.87 134 GLY D N 1
ATOM 2104 C CA . GLY C 1 134 ? 1104.666 621.104 651.772 1.00 64.87 134 GLY D CA 1
ATOM 2105 C C . GLY C 1 134 ? 1104.427 620.759 653.245 1.00 64.87 134 GLY D C 1
ATOM 2106 O O . GLY C 1 134 ? 1105.208 620.012 653.833 1.00 64.87 134 GLY D O 1
ATOM 2107 N N . LEU C 1 135 ? 1103.360 621.284 653.850 1.00 68.48 135 LEU D N 1
ATOM 2108 C CA . LEU C 1 135 ? 1102.996 621.005 655.235 1.00 68.48 135 LEU D CA 1
ATOM 2109 C C . LEU C 1 135 ? 1102.369 619.600 655.371 1.00 68.48 135 LEU D C 1
ATOM 2110 O O . LEU C 1 135 ? 1101.680 619.132 654.458 1.00 68.48 135 LEU D O 1
ATOM 2115 N N . PRO C 1 136 ? 1102.579 618.901 656.503 1.00 67.53 136 PRO D N 1
ATOM 2116 C CA . PRO C 1 136 ? 1102.091 617.537 656.686 1.00 67.53 136 PRO D CA 1
ATOM 2117 C C . PRO C 1 136 ? 1100.562 617.504 656.782 1.00 67.53 136 PRO D C 1
ATOM 2118 O O . PRO C 1 136 ? 1099.968 617.952 657.765 1.00 67.53 136 PRO D O 1
ATOM 2122 N N . LEU C 1 137 ? 1099.923 616.961 655.749 1.00 63.14 137 LEU D N 1
ATOM 2123 C CA . LEU C 1 137 ? 1098.648 616.274 655.904 1.00 63.14 137 LEU D CA 1
ATOM 2124 C C . LEU C 1 137 ? 1098.878 614.844 656.385 1.00 63.14 137 LEU D C 1
ATOM 2125 O O . LEU C 1 137 ? 1100.009 614.357 656.388 1.00 63.14 137 LEU D O 1
ATOM 2130 N N . SER C 1 138 ? 1097.804 614.171 656.785 1.00 64.99 138 SER D N 1
ATOM 2131 C CA . SER C 1 138 ? 1097.901 612.801 657.275 1.00 64.99 138 SER D CA 1
ATOM 2132 C C . SER C 1 138 ? 1097.228 611.811 656.328 1.00 64.99 138 SER D C 1
ATOM 2133 O O . SER C 1 138 ? 1096.096 611.388 656.564 1.00 64.99 138 SER D O 1
ATOM 2136 N N . GLY C 1 139 ? 1097.934 611.443 655.263 1.00 58.28 139 GLY D N 1
ATOM 2137 C CA . GLY C 1 139 ? 1097.418 610.503 654.283 1.00 58.28 139 GLY D CA 1
ATOM 2138 C C . GLY C 1 139 ? 1096.048 610.894 653.769 1.00 58.28 139 GLY D C 1
ATOM 2139 O O . GLY C 1 139 ? 1095.818 612.047 653.403 1.00 58.28 139 GLY D O 1
ATOM 2140 N N . LEU C 1 140 ? 1095.132 609.932 653.744 1.00 57.98 140 LEU D 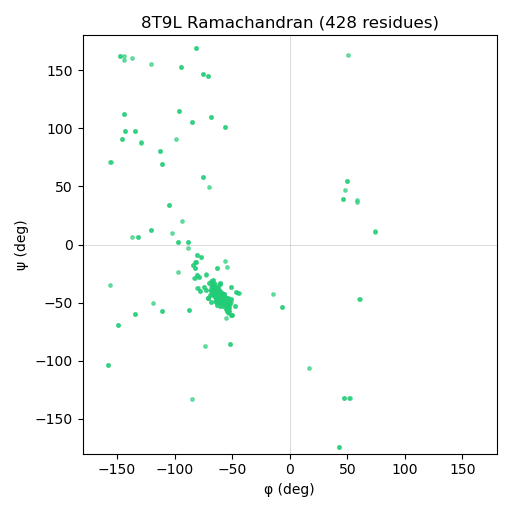N 1
ATOM 2141 C CA . LEU C 1 140 ? 1093.693 609.781 653.569 1.00 57.98 140 LEU D CA 1
ATOM 2142 C C . LEU C 1 140 ? 1093.032 609.358 654.880 1.00 57.98 140 LEU D C 1
ATOM 2143 O O . LEU C 1 140 ? 1092.141 610.046 655.376 1.00 57.98 140 LEU D O 1
ATOM 2148 N N . LEU C 1 141 ? 1093.471 608.235 655.441 1.00 55.12 141 LEU D N 1
ATOM 2149 C CA . LEU C 1 141 ? 1092.909 607.753 656.700 1.00 55.12 141 LEU D CA 1
ATOM 2150 C C . LEU C 1 141 ? 1093.929 606.977 657.552 1.00 55.12 141 LEU D C 1
ATOM 2151 O O . LEU C 1 141 ? 1094.373 607.487 658.582 1.00 55.12 141 LEU D O 1
ATOM 2156 N N . PHE C 1 142 ? 1094.331 605.780 657.117 1.00 57.38 142 PHE D N 1
ATOM 2157 C CA . PHE C 1 142 ? 1095.264 604.955 657.881 1.00 57.38 142 PHE D CA 1
ATOM 2158 C C . PHE C 1 142 ? 1096.151 604.119 656.958 1.00 57.38 142 PHE D C 1
ATOM 2159 O O . PHE C 1 142 ? 1095.834 603.930 655.783 1.00 57.38 142 PHE D O 1
ATOM 2167 N N . LYS C 1 143 ? 1097.264 603.621 657.496 1.00 64.28 143 LYS D N 1
ATOM 2168 C CA . LYS C 1 143 ? 1098.186 602.773 656.737 1.00 64.28 143 LYS D CA 1
ATOM 2169 C C . LYS C 1 143 ? 1097.999 601.250 656.945 1.00 64.28 143 LYS D C 1
ATOM 2170 O O . LYS C 1 143 ? 1098.750 600.458 656.376 1.00 64.28 143 LYS D O 1
ATOM 2176 N N . ASN C 1 144 ? 1097.014 600.840 657.748 1.00 74.61 144 ASN D N 1
ATOM 2177 C CA . ASN C 1 144 ? 1096.773 599.416 657.978 1.00 74.61 144 ASN D CA 1
ATOM 2178 C C . ASN C 1 144 ? 1095.879 598.823 656.881 1.00 74.61 144 ASN D C 1
ATOM 2179 O O . ASN C 1 144 ? 1094.658 598.991 656.909 1.00 74.61 144 ASN D O 1
ATOM 2184 N N . TYR C 1 145 ? 1096.485 598.048 655.978 1.00 77.46 145 TYR D N 1
ATOM 2185 C CA . TYR C 1 145 ? 1095.831 597.343 654.867 1.00 77.46 145 TYR D CA 1
ATOM 2186 C C . TYR C 1 145 ? 1094.550 596.583 655.277 1.00 77.46 145 TYR D C 1
ATOM 2187 O O . TYR C 1 145 ? 1093.540 596.671 654.582 1.00 77.46 145 TYR D O 1
ATOM 2196 N N . ARG C 1 146 ? 1094.542 595.917 656.441 1.00 78.39 146 ARG D N 1
ATOM 2197 C CA . ARG C 1 146 ? 1093.363 595.202 656.987 1.00 78.39 146 ARG D CA 1
ATOM 2198 C C . ARG C 1 146 ? 1092.201 596.130 657.319 1.00 78.39 146 ARG D C 1
ATOM 2199 O O . ARG C 1 146 ? 1091.068 595.872 656.934 1.00 78.39 146 ARG D O 1
ATOM 2207 N N . PHE C 1 147 ? 1092.477 597.244 657.995 1.00 80.70 147 PHE D N 1
ATOM 2208 C CA . PHE C 1 147 ? 1091.442 598.231 658.298 1.00 80.70 147 PHE D CA 1
ATOM 2209 C C . PHE C 1 147 ? 1090.914 598.869 657.006 1.00 80.70 147 PHE D C 1
ATOM 2210 O O . PHE C 1 147 ? 1089.721 599.152 656.881 1.00 80.70 147 PHE D O 1
ATOM 2218 N N . ASN C 1 148 ? 1091.785 599.030 656.007 1.00 83.02 148 ASN D N 1
ATOM 2219 C CA . ASN C 1 148 ? 1091.389 599.500 654.690 1.00 83.02 148 ASN D CA 1
ATOM 2220 C C . ASN C 1 148 ? 1090.391 598.539 654.012 1.00 83.02 148 ASN D C 1
ATOM 2221 O O . ASN C 1 148 ? 1089.325 598.969 653.582 1.00 83.02 148 ASN D O 1
ATOM 2226 N N . PHE C 1 149 ? 1090.665 597.230 654.025 1.00 86.53 149 PHE D N 1
ATOM 2227 C CA . PHE C 1 149 ? 1089.729 596.199 653.553 1.00 86.53 149 PHE D CA 1
ATOM 2228 C C . PHE C 1 149 ? 1088.387 596.243 654.297 1.00 86.53 149 PHE D C 1
ATOM 2229 O O . PHE C 1 149 ? 1087.331 596.333 653.670 1.00 86.53 149 PHE D O 1
ATOM 2237 N N . ILE C 1 150 ? 1088.424 596.235 655.632 1.00 87.40 150 ILE D N 1
ATOM 2238 C CA . ILE C 1 150 ? 1087.217 596.234 656.472 1.00 87.40 150 ILE D CA 1
ATOM 2239 C C . ILE C 1 150 ? 1086.369 597.485 656.210 1.00 87.40 150 ILE D C 1
ATOM 2240 O O . ILE C 1 150 ? 1085.167 597.362 656.001 1.00 87.40 150 ILE D O 1
ATOM 2245 N N . SER C 1 151 ? 1086.977 598.674 656.157 1.00 83.39 151 SER D N 1
ATOM 2246 C CA . SER C 1 151 ? 1086.260 599.932 655.890 1.00 83.39 151 SER D CA 1
ATOM 2247 C C . SER C 1 151 ? 1085.694 600.011 654.464 1.00 83.39 151 SER D C 1
ATOM 2248 O O . SER C 1 151 ? 1084.531 600.376 654.295 1.00 83.39 151 SER D O 1
ATOM 2251 N N . LYS C 1 152 ? 1086.461 599.590 653.450 1.00 86.86 152 LYS D N 1
ATOM 2252 C CA . LYS C 1 152 ? 1086.021 599.529 652.046 1.00 86.86 152 LYS D CA 1
ATOM 2253 C C . LYS C 1 152 ? 1084.794 598.632 651.877 1.00 86.86 152 LYS D C 1
ATOM 2254 O O . LYS C 1 152 ? 1083.798 599.062 651.296 1.00 86.86 152 LYS D O 1
ATOM 2260 N N . TYR C 1 153 ? 1084.829 597.414 652.421 1.00 90.05 153 TYR D N 1
ATOM 2261 C CA . TYR C 1 153 ? 1083.701 596.485 652.306 1.00 90.05 153 TYR D CA 1
ATOM 2262 C C . TYR C 1 153 ? 1082.557 596.785 653.264 1.00 90.05 153 TYR D C 1
ATOM 2263 O O . TYR C 1 153 ? 1081.411 596.552 652.892 1.00 90.05 153 TYR D O 1
ATOM 2272 N N . PHE C 1 154 ? 1082.811 597.395 654.423 1.00 88.03 154 PHE D N 1
ATOM 2273 C CA . PHE C 1 154 ? 1081.742 597.954 655.246 1.00 88.03 154 PHE D CA 1
ATOM 2274 C C . PHE C 1 154 ? 1080.923 598.981 654.457 1.00 88.03 154 PHE D C 1
ATOM 2275 O O . PHE C 1 154 ? 1079.700 598.874 654.447 1.00 88.03 154 PHE D O 1
ATOM 2283 N N . ILE C 1 155 ? 1081.557 599.907 653.733 1.00 89.08 155 ILE D N 1
ATOM 2284 C CA . ILE C 1 155 ? 1080.843 600.890 652.900 1.00 89.08 155 ILE D CA 1
ATOM 2285 C C . ILE C 1 155 ? 1080.073 600.194 651.761 1.00 89.08 155 ILE D C 1
ATOM 2286 O O . ILE C 1 155 ? 1078.880 600.442 651.597 1.00 89.08 155 ILE D O 1
ATOM 2291 N N . ILE C 1 156 ? 1080.719 599.296 651.008 1.00 89.59 156 ILE D N 1
ATOM 2292 C CA . ILE C 1 156 ? 1080.108 598.650 649.828 1.00 89.59 156 ILE D CA 1
ATOM 2293 C C . ILE C 1 156 ? 1078.963 597.693 650.211 1.00 89.59 156 ILE D C 1
ATOM 2294 O O . ILE C 1 156 ? 1077.879 597.788 649.632 1.00 89.59 156 ILE D O 1
ATOM 2299 N N . ASP C 1 157 ? 1079.165 596.788 651.178 1.00 90.27 157 ASP D N 1
ATOM 2300 C CA . ASP C 1 157 ? 1078.115 595.857 651.617 1.00 90.27 157 ASP D CA 1
ATOM 2301 C C . ASP C 1 157 ? 1076.956 596.612 652.289 1.00 90.27 157 ASP D C 1
ATOM 2302 O O . ASP C 1 157 ? 1075.796 596.283 652.038 1.00 90.27 157 ASP D O 1
ATOM 2307 N N . SER C 1 158 ? 1077.246 597.639 653.104 1.00 87.42 158 SER D N 1
ATOM 2308 C CA . SER C 1 158 ? 1076.195 598.446 653.749 1.00 87.42 158 SER D CA 1
ATOM 2309 C C . SER C 1 158 ? 1075.362 599.197 652.727 1.00 87.42 158 SER D C 1
ATOM 2310 O O . SER C 1 158 ? 1074.140 599.170 652.822 1.00 87.42 158 SER D O 1
ATOM 2313 N N . PHE C 1 159 ? 1075.996 599.819 651.728 1.00 89.96 159 PHE D N 1
ATOM 2314 C CA . PHE C 1 159 ? 1075.280 600.515 650.662 1.00 89.96 159 PHE D CA 1
ATOM 2315 C C . PHE C 1 159 ? 1074.371 599.556 649.879 1.00 89.96 159 PHE D C 1
ATOM 2316 O O . PHE C 1 159 ? 1073.189 599.841 649.700 1.00 89.96 159 PHE D O 1
ATOM 2324 N N . PHE C 1 160 ? 1074.882 598.386 649.485 1.00 90.69 160 PHE D N 1
ATOM 2325 C CA . PHE C 1 160 ? 1074.076 597.382 648.785 1.00 90.69 160 PHE D CA 1
ATOM 2326 C C . PHE C 1 160 ? 1072.884 596.899 649.624 1.00 90.69 160 PHE D C 1
ATOM 2327 O O . PHE C 1 160 ? 1071.751 596.920 649.146 1.00 90.69 160 PHE D O 1
ATOM 2335 N N . LEU C 1 161 ? 1073.114 596.494 650.879 1.00 88.04 161 LEU D N 1
ATOM 2336 C CA . LEU C 1 161 ? 1072.055 595.983 651.754 1.00 88.04 161 LEU D CA 1
ATOM 2337 C C . LEU C 1 161 ? 1071.040 597.059 652.159 1.00 88.04 161 LEU D C 1
ATOM 2338 O O . LEU C 1 161 ? 1069.872 596.734 652.337 1.00 88.04 161 LEU D O 1
ATOM 2343 N N . TYR C 1 162 ? 1071.457 598.320 652.275 1.00 85.71 162 TYR D N 1
ATOM 2344 C CA . TYR C 1 162 ? 1070.572 599.441 652.590 1.00 85.71 162 TYR D CA 1
ATOM 2345 C C . TYR C 1 162 ? 1069.664 599.830 651.413 1.00 85.71 162 TYR D C 1
ATOM 2346 O O . TYR C 1 162 ? 1068.483 600.099 651.617 1.00 85.71 162 TYR D O 1
ATOM 2355 N N . VAL C 1 163 ? 1070.185 599.805 650.178 1.00 87.33 163 VAL D N 1
ATOM 2356 C CA . VAL C 1 163 ? 1069.428 600.157 648.960 1.00 87.33 163 VAL D CA 1
ATOM 2357 C C . VAL C 1 163 ? 1068.546 598.998 648.460 1.00 87.33 163 VAL D C 1
ATOM 2358 O O . VAL C 1 163 ? 1067.517 599.218 647.828 1.00 87.33 163 VAL D O 1
ATOM 2362 N N . LEU C 1 164 ? 1068.903 597.747 648.752 1.00 83.40 164 LEU D N 1
ATOM 2363 C CA . LEU C 1 164 ? 1068.186 596.557 648.274 1.00 83.40 164 LEU D CA 1
ATOM 2364 C C . LEU C 1 164 ? 1066.689 596.491 648.677 1.00 83.40 164 LEU D C 1
ATOM 2365 O O . LEU C 1 164 ? 1065.869 596.191 647.801 1.00 83.40 164 LEU D O 1
ATOM 2370 N N . PRO C 1 165 ? 1066.277 596.823 649.919 1.00 82.92 165 PRO D N 1
ATOM 2371 C CA . PRO C 1 165 ? 1064.870 596.980 650.288 1.00 82.92 165 PRO D CA 1
ATOM 2372 C C . PRO C 1 165 ? 1064.148 598.075 649.498 1.00 82.92 165 PRO D C 1
ATOM 2373 O O . PRO C 1 165 ? 1062.973 597.903 649.187 1.00 82.92 165 PRO D O 1
ATOM 2377 N N . SER C 1 166 ? 1064.835 599.165 649.131 1.00 80.67 166 SER D N 1
ATOM 2378 C CA . SER C 1 166 ? 1064.242 600.294 648.401 1.00 80.67 166 SER D CA 1
ATOM 2379 C C . SER C 1 166 ? 1063.729 599.911 647.013 1.00 80.67 166 SER D C 1
ATOM 2380 O O . SER C 1 166 ? 1062.875 600.614 646.493 1.00 80.67 166 SER D O 1
ATOM 2383 N N . PHE C 1 167 ? 1064.185 598.801 646.421 1.00 81.25 167 PHE D N 1
ATOM 2384 C CA . PHE C 1 167 ? 1063.634 598.291 645.159 1.00 81.25 167 PHE D CA 1
ATOM 2385 C C . PHE C 1 167 ? 1062.282 597.570 645.305 1.00 81.25 167 PHE D C 1
ATOM 2386 O O . PHE C 1 167 ? 1061.686 597.205 644.291 1.00 81.25 167 PHE D O 1
ATOM 2394 N N . ASN C 1 168 ? 1061.882 597.289 646.548 1.00 78.02 168 ASN D N 1
ATOM 2395 C CA . ASN C 1 168 ? 1060.627 596.588 646.863 1.00 78.02 168 ASN D CA 1
ATOM 2396 C C . ASN C 1 168 ? 1060.401 595.353 645.986 1.00 78.02 168 ASN D C 1
ATOM 2397 O O . ASN C 1 168 ? 1059.281 595.087 645.555 1.00 78.02 168 ASN D O 1
ATOM 2402 N N . ILE C 1 169 ? 1061.477 594.616 645.722 1.00 81.04 169 ILE D N 1
ATOM 2403 C CA . ILE C 1 169 ? 1061.428 593.446 644.848 1.00 81.04 169 ILE D CA 1
ATOM 2404 C C . ILE C 1 169 ? 1061.270 592.113 645.592 1.00 81.04 169 ILE D C 1
ATOM 2405 O O . ILE C 1 169 ? 1062.143 591.721 646.370 1.00 81.04 169 ILE D O 1
ATOM 2410 N N . PRO C 1 170 ? 1060.128 591.428 645.392 1.00 71.17 170 PRO D N 1
ATOM 2411 C CA . PRO C 1 170 ? 1059.946 590.118 646.021 1.00 71.17 170 PRO D CA 1
ATOM 2412 C C . PRO C 1 170 ? 1060.093 588.994 645.001 1.00 71.17 170 PRO D C 1
ATOM 2413 O O . PRO C 1 170 ? 1059.430 587.964 645.116 1.00 71.17 170 PRO D O 1
ATOM 2417 N N . ARG C 1 171 ? 1060.967 589.192 644.018 1.00 71.13 171 ARG D N 1
ATOM 2418 C CA . ARG C 1 171 ? 1060.595 589.135 642.611 1.00 71.13 171 ARG D CA 1
ATOM 2419 C C . ARG C 1 171 ? 1061.513 588.220 641.802 1.00 71.13 171 ARG D C 1
ATOM 2420 O O . ARG C 1 171 ? 1062.504 588.673 641.231 1.00 71.13 171 ARG D O 1
ATOM 2428 N N . LEU C 1 172 ? 1061.180 586.932 641.748 1.00 72.87 172 LEU D N 1
ATOM 2429 C CA . LEU C 1 172 ? 1061.970 585.970 640.990 1.00 72.87 172 LEU D CA 1
ATOM 2430 C C . LEU C 1 172 ? 1061.174 585.492 639.782 1.00 72.87 172 LEU D C 1
ATOM 2431 O O . LEU C 1 172 ? 1060.759 584.335 639.721 1.00 72.87 172 LEU D O 1
ATOM 2436 N N . THR C 1 173 ? 1060.967 586.387 638.819 1.00 75.09 173 THR D N 1
ATOM 2437 C CA . THR C 1 173 ? 1060.202 586.053 637.626 1.00 75.09 173 THR D CA 1
ATOM 2438 C C . THR C 1 173 ? 1060.717 586.772 636.373 1.00 75.09 173 THR D C 1
ATOM 2439 O O . THR C 1 173 ? 1060.276 587.882 636.074 1.00 75.09 173 THR D O 1
ATOM 2443 N N . PHE C 1 174 ? 1061.644 586.153 635.642 1.00 80.70 174 PHE D N 1
ATOM 2444 C CA . PHE C 1 174 ? 1062.151 586.780 634.421 1.00 80.70 174 PHE D CA 1
ATOM 2445 C C . PHE C 1 174 ? 1061.384 586.297 633.182 1.00 80.70 174 PHE D C 1
ATOM 2446 O O . PHE C 1 174 ? 1060.993 585.134 633.097 1.00 80.70 174 PHE D O 1
ATOM 2454 N N . LYS C 1 175 ? 1061.333 587.137 632.148 1.00 78.73 175 LYS D N 1
ATOM 2455 C CA . LYS C 1 175 ? 1060.732 586.743 630.882 1.00 78.73 175 LYS D CA 1
ATOM 2456 C C . LYS C 1 175 ? 1061.718 585.728 630.269 1.00 78.73 175 LYS D C 1
ATOM 2457 O O . LYS C 1 175 ? 1062.930 585.930 630.395 1.00 78.73 175 LYS D O 1
ATOM 2463 N N . PRO C 1 176 ? 1061.219 584.693 629.544 1.00 81.03 176 PRO D N 1
ATOM 2464 C CA . PRO C 1 176 ? 1061.983 583.558 628.979 1.00 81.03 176 PRO D CA 1
ATOM 2465 C C . PRO C 1 176 ? 1063.529 583.525 629.044 1.00 81.03 176 PRO D C 1
ATOM 2466 O O . PRO C 1 176 ? 1064.071 582.539 629.542 1.00 81.03 176 PRO D O 1
ATOM 2470 N N . TRP C 1 177 ? 1064.215 584.559 628.562 1.00 80.00 177 TRP D N 1
ATOM 2471 C CA . TRP C 1 177 ? 1065.675 584.591 628.609 1.00 80.00 177 TRP D CA 1
ATOM 2472 C C . TRP C 1 177 ? 1066.169 585.952 629.093 1.00 80.00 177 TRP D C 1
ATOM 2473 O O . TRP C 1 177 ? 1066.273 586.887 628.301 1.00 80.00 177 TRP D O 1
ATOM 2484 N N . VAL C 1 178 ? 1066.489 586.063 630.382 1.00 30.00 178 VAL D N 1
ATOM 2485 C CA . VAL C 1 178 ? 1066.950 587.343 630.925 1.00 30.00 178 VAL D CA 1
ATOM 2486 C C . VAL C 1 178 ? 1068.040 587.297 632.010 1.00 30.00 178 VAL D C 1
ATOM 2487 O O . VAL C 1 178 ? 1067.801 586.870 633.139 1.00 30.00 178 VAL D O 1
ATOM 2491 N N . VAL C 1 179 ? 1069.217 587.796 631.628 1.00 30.00 179 VAL D N 1
ATOM 2492 C CA . VAL C 1 179 ? 1070.450 587.961 632.437 1.00 30.00 179 VAL D CA 1
ATOM 2493 C C . VAL C 1 179 ? 1071.045 586.934 633.434 1.00 30.00 179 VAL D C 1
ATOM 2494 O O . VAL C 1 179 ? 1070.602 585.794 633.569 1.00 30.00 179 VAL D O 1
ATOM 2498 N N . TYR C 1 180 ? 1072.099 587.429 634.093 1.00 30.00 180 TYR D N 1
ATOM 2499 C CA . TYR C 1 180 ? 1072.977 586.794 635.067 1.00 30.00 180 TYR D CA 1
ATOM 2500 C C . TYR C 1 180 ? 1073.689 585.587 634.465 1.00 30.00 180 TYR D C 1
ATOM 2501 O O . TYR C 1 180 ? 1074.897 585.390 634.592 1.00 30.00 180 TYR D O 1
ATOM 2510 N N . LEU C 1 181 ? 1072.929 584.738 633.782 1.00 30.00 181 LEU D N 1
ATOM 2511 C CA . LEU C 1 181 ? 1073.485 583.545 633.155 1.00 30.00 181 LEU D CA 1
ATOM 2512 C C . LEU C 1 181 ? 1074.591 583.905 632.168 1.00 30.00 181 LEU D C 1
ATOM 2513 O O . LEU C 1 181 ? 1075.677 583.328 632.140 1.00 30.00 181 LEU D O 1
ATOM 2518 N N . GLN C 1 182 ? 1074.322 584.892 631.319 1.00 30.00 182 GLN D N 1
ATOM 2519 C CA . GLN C 1 182 ? 1075.294 585.333 630.326 1.00 30.00 182 GLN D CA 1
ATOM 2520 C C . GLN C 1 182 ? 1076.594 585.778 630.986 1.00 30.00 182 GLN D C 1
ATOM 2521 O O . GLN C 1 182 ? 1077.704 585.418 630.589 1.00 30.00 182 GLN D O 1
ATOM 2527 N N . ILE C 1 183 ? 1076.474 586.589 632.031 1.00 30.00 183 ILE D N 1
ATOM 2528 C CA . ILE C 1 183 ? 1077.640 587.088 632.751 1.00 30.00 183 ILE D CA 1
ATOM 2529 C C . ILE C 1 183 ? 1078.488 585.939 633.289 1.00 30.00 183 ILE D C 1
ATOM 2530 O O . ILE C 1 183 ? 1079.712 585.891 633.161 1.00 30.00 183 ILE D O 1
ATOM 2535 N N . LEU C 1 184 ? 1077.831 584.969 633.917 1.00 30.00 184 LEU D N 1
ATOM 2536 C CA . LEU C 1 184 ? 1078.523 583.814 634.479 1.00 30.00 184 LEU D CA 1
ATOM 2537 C C . LEU C 1 184 ? 1079.314 583.071 633.407 1.00 30.00 184 LEU D C 1
ATOM 2538 O O . LEU C 1 184 ? 1080.481 582.710 633.565 1.00 30.00 184 LEU D O 1
ATOM 2543 N N . ALA C 1 185 ? 1078.581 582.744 632.345 1.00 30.00 185 ALA D N 1
ATOM 2544 C CA . ALA C 1 185 ? 1079.056 581.954 631.202 1.00 30.00 185 ALA D CA 1
ATOM 2545 C C . ALA C 1 185 ? 1080.345 582.396 630.518 1.00 30.00 185 ALA D C 1
ATOM 2546 O O . ALA C 1 185 ? 1081.420 581.870 630.817 1.00 30.00 185 ALA D O 1
ATOM 2548 N N . MET C 1 186 ? 1080.213 583.333 629.578 1.00 30.00 186 MET D N 1
ATOM 2549 C CA . MET C 1 186 ? 1081.341 583.863 628.813 1.00 30.00 186 MET D CA 1
ATOM 2550 C C . MET C 1 186 ? 1082.501 584.235 629.724 1.00 30.00 186 MET D C 1
ATOM 2551 O O . MET C 1 186 ? 1083.620 583.753 629.545 1.00 30.00 186 MET D O 1
ATOM 2556 N N . LEU C 1 187 ? 1082.201 585.048 630.731 1.00 30.00 187 LEU D N 1
ATOM 2557 C CA . LEU C 1 187 ? 1083.189 585.482 631.705 1.00 30.00 187 LEU D CA 1
ATOM 2558 C C . LEU C 1 187 ? 1083.986 584.318 632.295 1.00 30.00 187 LEU D C 1
ATOM 2559 O O . LEU C 1 187 ? 1085.199 584.244 632.096 1.00 30.00 187 LEU D O 1
ATOM 2564 N N . LEU C 1 188 ? 1083.319 583.379 632.965 1.00 30.00 188 LEU D N 1
ATOM 2565 C CA . LEU C 1 188 ? 1084.075 582.288 633.591 1.00 30.00 188 LEU D CA 1
ATOM 2566 C C . LEU C 1 188 ? 1084.748 581.362 632.599 1.00 30.00 188 LEU D C 1
ATOM 2567 O O . LEU C 1 188 ? 1085.796 580.808 632.900 1.00 30.00 188 LEU D O 1
ATOM 2572 N N . LEU C 1 189 ? 1084.155 581.197 631.420 1.00 30.00 189 LEU D N 1
ATOM 2573 C CA . LEU C 1 189 ? 1084.733 580.336 630.402 1.00 30.00 189 LEU D CA 1
ATOM 2574 C C . LEU C 1 189 ? 1086.087 580.933 630.086 1.00 30.00 189 LEU D C 1
ATOM 2575 O O . LEU C 1 189 ? 1087.120 580.268 630.208 1.00 30.00 189 LEU D O 1
ATOM 2580 N N . ASN C 1 190 ? 1086.068 582.224 629.763 1.00 30.00 190 ASN D N 1
ATOM 2581 C CA . ASN C 1 190 ? 1087.271 582.973 629.452 1.00 30.00 190 ASN D CA 1
ATOM 2582 C C . ASN C 1 190 ? 1088.273 582.829 630.585 1.00 30.00 190 ASN D C 1
ATOM 2583 O O . ASN C 1 190 ? 1089.422 582.494 630.344 1.00 30.00 190 ASN D O 1
ATOM 2588 N N . ILE C 1 191 ? 1087.822 583.051 631.818 1.00 30.00 191 ILE D N 1
ATOM 2589 C CA . ILE C 1 191 ? 1088.681 582.946 632.989 1.00 30.00 191 ILE D CA 1
ATOM 2590 C C . ILE C 1 191 ? 1089.411 581.609 633.035 1.00 30.00 191 ILE D C 1
ATOM 2591 O O . ILE C 1 191 ? 1090.635 581.570 633.034 1.00 30.00 191 ILE D O 1
ATOM 2596 N N . PHE C 1 192 ? 1088.653 580.519 633.027 1.00 30.00 192 PHE D N 1
ATOM 2597 C CA . PHE C 1 192 ? 1089.229 579.183 633.092 1.00 30.00 192 PHE D CA 1
ATOM 2598 C C . PHE C 1 192 ? 1090.223 578.956 631.964 1.00 30.00 192 PHE D C 1
ATOM 2599 O O . PHE C 1 192 ? 1091.334 578.459 632.194 1.00 30.00 192 PHE D O 1
ATOM 2607 N N . ILE C 1 193 ? 1089.817 579.332 630.753 1.00 30.00 193 ILE D N 1
ATOM 2608 C CA . ILE C 1 193 ? 1090.656 579.161 629.575 1.00 30.00 193 ILE D CA 1
ATOM 2609 C C . ILE C 1 193 ? 1091.991 579.842 629.812 1.00 30.00 193 ILE D C 1
ATOM 2610 O O . ILE C 1 193 ? 1093.038 579.209 629.735 1.00 30.00 193 ILE D O 1
ATOM 2615 N N . SER C 1 194 ? 1091.923 581.125 630.140 1.00 30.00 194 SER D N 1
ATOM 2616 C CA . SER C 1 194 ? 1093.091 581.944 630.405 1.00 30.00 194 SER D CA 1
ATOM 2617 C C . SER C 1 194 ? 1093.973 581.272 631.436 1.00 30.00 194 SER D C 1
ATOM 2618 O O . SER C 1 194 ? 1095.150 581.097 631.202 1.00 30.00 194 SER D O 1
ATOM 2621 N N . SER C 1 195 ? 1093.389 580.870 632.559 1.00 30.00 195 SER D N 1
ATOM 2622 C CA . SER C 1 195 ? 1094.132 580.216 633.628 1.00 30.00 195 SER D CA 1
ATOM 2623 C C . SER C 1 195 ? 1094.919 579.018 633.113 1.00 30.00 195 SER D C 1
ATOM 2624 O O . SER C 1 195 ? 1096.146 578.974 633.236 1.00 30.00 195 SER D O 1
ATOM 2627 N N . ASP C 1 196 ? 1094.217 578.070 632.494 1.00 30.00 196 ASP D N 1
ATOM 2628 C CA . ASP C 1 196 ? 1094.868 576.869 631.977 1.00 30.00 196 ASP D CA 1
ATOM 2629 C C . ASP C 1 196 ? 1095.995 577.221 631.011 1.00 30.00 196 ASP D C 1
ATOM 2630 O O . ASP C 1 196 ? 1097.118 576.695 631.110 1.00 30.00 196 ASP D O 1
ATOM 2635 N N . HIS C 1 197 ? 1095.681 578.125 630.089 1.00 30.00 197 HIS D N 1
ATOM 2636 C CA . HIS C 1 197 ? 1096.623 578.572 629.081 1.00 30.00 197 HIS D CA 1
ATOM 2637 C C . HIS C 1 197 ? 1097.876 579.071 629.765 1.00 30.00 197 HIS D C 1
ATOM 2638 O O . HIS C 1 197 ? 1098.943 578.564 629.512 1.00 30.00 197 HIS D O 1
ATOM 2645 N N . GLU C 1 198 ? 1097.722 580.034 630.662 1.00 30.00 198 GLU D N 1
ATOM 2646 C CA . GLU C 1 198 ? 1098.826 580.623 631.400 1.00 30.00 198 GLU D CA 1
ATOM 2647 C C . GLU C 1 198 ? 1099.660 579.550 632.074 1.00 30.00 198 GLU D C 1
ATOM 2648 O O . GLU C 1 198 ? 1100.873 579.550 631.944 1.00 30.00 198 GLU D O 1
ATOM 2654 N N . PHE C 1 199 ? 1099.001 578.637 632.783 1.00 30.00 199 PHE D N 1
ATOM 2655 C CA . PHE C 1 199 ? 1099.691 577.554 633.477 1.00 30.00 199 PHE D CA 1
ATOM 2656 C C . PHE C 1 199 ? 1100.600 576.791 632.519 1.00 30.00 199 PHE D C 1
ATOM 2657 O O . PHE C 1 199 ? 1101.829 576.764 632.689 1.00 30.00 199 PHE D O 1
ATOM 2665 N N . VAL C 1 200 ? 1100.006 576.242 631.459 1.00 30.00 200 VAL D N 1
ATOM 2666 C CA . VAL C 1 200 ? 1100.781 575.480 630.473 1.00 30.00 200 VAL D CA 1
ATOM 2667 C C . VAL C 1 200 ? 1101.915 576.314 629.876 1.00 30.00 200 VAL D C 1
ATOM 2668 O O . VAL C 1 200 ? 1103.050 575.843 629.723 1.00 30.00 200 VAL D O 1
ATOM 2672 N N . LEU C 1 201 ? 1101.577 577.553 629.534 1.00 30.00 201 LEU D N 1
ATOM 2673 C CA . LEU C 1 201 ? 1102.476 578.526 628.969 1.00 30.00 201 LEU D CA 1
ATOM 2674 C C . LEU C 1 201 ? 1103.705 578.603 629.834 1.00 30.00 201 LEU D C 1
ATOM 2675 O O . LEU C 1 201 ? 1104.766 578.319 629.352 1.00 30.00 201 LEU D O 1
ATOM 2680 N N . ILE C 1 202 ? 1103.552 578.961 631.108 1.00 30.00 202 ILE D N 1
ATOM 2681 C CA . ILE C 1 202 ? 1104.678 579.074 632.037 1.00 30.00 202 ILE D CA 1
ATOM 2682 C C . ILE C 1 202 ? 1105.456 577.770 632.026 1.00 30.00 202 ILE D C 1
ATOM 2683 O O . ILE C 1 202 ? 1106.644 577.740 631.673 1.00 30.00 202 ILE D O 1
ATOM 2688 N N . SER C 1 203 ? 1104.733 576.683 632.280 1.00 30.00 203 SER D N 1
ATOM 2689 C CA . SER C 1 203 ? 1105.298 575.335 632.298 1.00 30.00 203 SER D CA 1
ATOM 2690 C C . SER C 1 203 ? 1106.254 574.981 631.149 1.00 30.00 203 SER D C 1
ATOM 2691 O O . SER C 1 203 ? 1107.284 574.351 631.389 1.00 30.00 203 SER D O 1
ATOM 2694 N N . LEU C 1 204 ? 1105.941 575.371 629.911 1.00 30.00 204 LEU D N 1
ATOM 2695 C CA . LEU C 1 204 ? 1106.843 575.019 628.810 1.00 30.00 204 LEU D CA 1
ATOM 2696 C C . LEU C 1 204 ? 1107.430 576.189 628.014 1.00 30.00 204 LEU D C 1
ATOM 2697 O O . LEU C 1 204 ? 1108.000 575.979 626.945 1.00 30.00 204 LEU D O 1
ATOM 2702 N N . ILE C 1 205 ? 1107.295 577.412 628.525 1.00 30.00 205 ILE D N 1
ATOM 2703 C CA . ILE C 1 205 ? 1107.797 578.599 627.813 1.00 30.00 205 ILE D CA 1
ATOM 2704 C C . ILE C 1 205 ? 1108.625 579.524 628.698 1.00 30.00 205 ILE D C 1
ATOM 2705 O O . ILE C 1 205 ? 1108.914 580.634 628.284 1.00 30.00 205 ILE D O 1
ATOM 2710 N N . MET C 1 206 ? 1108.895 579.069 629.926 1.00 30.00 206 MET D N 1
ATOM 2711 C CA . MET C 1 206 ? 1109.786 579.655 630.933 1.00 30.00 206 MET D CA 1
ATOM 2712 C C . MET C 1 206 ? 1110.731 578.671 631.633 1.00 30.00 206 MET D C 1
ATOM 2713 O O . MET C 1 206 ? 1111.952 578.814 631.568 1.00 30.00 206 MET D O 1
ATOM 2718 N N . THR C 1 207 ? 1110.152 577.682 632.309 1.00 30.00 207 THR D N 1
ATOM 2719 C CA . THR C 1 207 ? 1110.894 576.672 633.078 1.00 30.00 207 THR D CA 1
ATOM 2720 C C . THR C 1 207 ? 1111.985 576.049 632.206 1.00 30.00 207 THR D C 1
ATOM 2721 O O . THR C 1 207 ? 1113.142 575.912 632.630 1.00 30.00 207 THR D O 1
ATOM 2725 N N . THR C 1 208 ? 1111.617 575.669 630.986 1.00 30.00 208 THR D N 1
ATOM 2726 C CA . THR C 1 208 ? 1112.560 575.061 630.055 1.00 30.00 208 THR D CA 1
ATOM 2727 C C . THR C 1 208 ? 1113.750 575.981 629.797 1.00 30.00 208 THR D C 1
ATOM 2728 O O . THR C 1 208 ? 1114.757 575.919 630.500 1.00 30.00 208 THR D O 1
ATOM 2732 N N . TRP C 1 209 ? 1113.463 577.252 629.532 1.00 30.00 209 TRP D N 1
ATOM 2733 C CA . TRP C 1 209 ? 1114.507 578.231 629.267 1.00 30.00 209 TRP D CA 1
ATOM 2734 C C . TRP C 1 209 ? 1115.486 578.325 630.433 1.00 30.00 209 TRP D C 1
ATOM 2735 O O . TRP C 1 209 ? 1116.487 577.609 630.474 1.00 30.00 209 TRP D O 1
ATOM 2746 N N . ARG C 1 210 ? 1114.949 578.413 631.645 1.00 30.00 210 ARG D N 1
ATOM 2747 C CA . ARG C 1 210 ? 1115.773 578.507 632.843 1.00 30.00 210 ARG D CA 1
ATOM 2748 C C . ARG C 1 210 ? 1116.715 577.315 632.961 1.00 30.00 210 ARG D C 1
ATOM 2749 O O . ARG C 1 210 ? 1117.840 577.347 632.461 1.00 30.00 210 ARG D O 1
ATOM 2757 N N . LYS C 1 211 ? 1116.172 576.118 632.764 1.00 30.00 211 LYS D N 1
ATOM 2758 C CA . LYS C 1 211 ? 1116.962 574.894 632.846 1.00 30.00 211 LYS D CA 1
ATOM 2759 C C . LYS C 1 211 ? 1118.125 574.923 631.862 1.00 30.00 211 LYS D C 1
ATOM 2760 O O . LYS C 1 211 ? 1119.221 575.380 632.192 1.00 30.00 211 LYS D O 1
ATOM 2766 N N . LEU C 1 212 ? 1117.836 575.303 630.621 1.00 30.00 212 LEU D N 1
ATOM 2767 C CA . LEU C 1 212 ? 1118.857 575.371 629.584 1.00 30.00 212 LEU D CA 1
ATOM 2768 C C . LEU C 1 212 ? 1119.989 576.310 629.987 1.00 30.00 212 LEU D C 1
ATOM 2769 O O . LEU C 1 212 ? 1120.971 575.889 630.602 1.00 30.00 212 LEU D O 1
ATOM 2774 N N . TYR C 1 213 ? 1119.628 577.490 630.475 1.00 30.00 213 TYR D N 1
ATOM 2775 C CA . TYR C 1 213 ? 1120.611 578.480 630.897 1.00 30.00 213 TYR D CA 1
ATOM 2776 C C . TYR C 1 213 ? 1121.532 577.918 631.977 1.00 30.00 213 TYR D C 1
ATOM 2777 O O . TYR C 1 213 ? 1122.577 577.342 631.674 1.00 30.00 213 TYR D O 1
ATOM 2786 N N . THR C 1 214 ? 1120.939 577.275 632.976 1.00 30.00 214 THR D N 1
ATOM 2787 C CA . THR C 1 214 ? 1121.703 576.690 634.071 1.00 30.00 214 THR D CA 1
ATOM 2788 C C . THR C 1 214 ? 1122.720 575.677 633.554 1.00 30.00 214 THR D C 1
ATOM 2789 O O . THR C 1 214 ? 1123.860 576.028 633.249 1.00 30.00 214 THR D O 1
ATOM 2793 N N . VAL D 2 46 ? 1051.676 641.939 650.905 1.00 63.08 46 VAL C N 1
ATOM 2794 C CA . VAL D 2 46 ? 1052.489 641.717 652.109 1.00 63.08 46 VAL C CA 1
ATOM 2795 C C . VAL D 2 46 ? 1053.629 640.729 651.838 1.00 63.08 46 VAL C C 1
ATOM 2796 O O . VAL D 2 46 ? 1054.744 640.977 652.273 1.00 63.08 46 VAL C O 1
ATOM 2800 N N . LEU D 2 47 ? 1053.397 639.648 651.083 1.00 64.50 47 LEU C N 1
ATOM 2801 C CA . LEU D 2 47 ? 1054.448 638.688 650.715 1.00 64.50 47 LEU C CA 1
ATOM 2802 C C . LEU D 2 47 ? 1055.476 639.293 649.748 1.00 64.50 47 LEU C C 1
ATOM 2803 O O . LEU D 2 47 ? 1056.673 639.073 649.928 1.00 64.50 47 LEU C O 1
ATOM 2808 N N . LYS D 2 48 ? 1055.032 640.110 648.780 1.00 66.84 48 LYS C N 1
ATOM 2809 C CA . LYS D 2 48 ? 1055.924 640.870 647.885 1.00 66.84 48 LYS C CA 1
ATOM 2810 C C . LYS D 2 48 ? 1056.782 641.886 648.649 1.00 66.84 48 LYS C C 1
ATOM 2811 O O . LYS D 2 48 ? 1057.963 642.060 648.362 1.00 66.84 48 LYS C O 1
ATOM 2817 N N . GLU D 2 49 ? 1056.186 642.558 649.626 1.00 68.72 49 GLU C N 1
ATOM 2818 C CA . GLU D 2 49 ? 1056.871 643.551 650.447 1.00 68.72 49 GLU C CA 1
ATOM 2819 C C . GLU D 2 49 ? 1057.818 642.892 651.467 1.00 68.72 49 GLU C C 1
ATOM 2820 O O . GLU D 2 49 ? 1058.932 643.373 651.678 1.00 68.72 49 GLU C O 1
ATOM 2826 N N . LEU D 2 50 ? 1057.453 641.737 652.034 1.00 68.70 50 LEU C N 1
ATOM 2827 C CA . LEU D 2 50 ? 1058.344 640.930 652.876 1.00 68.70 50 LEU C CA 1
ATOM 2828 C C . LEU D 2 50 ? 1059.530 640.358 652.088 1.00 68.70 50 LEU C C 1
ATOM 2829 O O . LEU D 2 50 ? 1060.655 640.450 652.571 1.00 68.70 50 LEU C O 1
ATOM 2834 N N . SER D 2 51 ? 1059.327 639.819 650.882 1.00 65.95 51 SER C N 1
ATOM 2835 C CA . SER D 2 51 ? 1060.436 639.309 650.060 1.00 65.95 51 SER C CA 1
ATOM 2836 C C . SER D 2 51 ? 1061.385 640.434 649.636 1.00 65.95 51 SER C C 1
ATOM 2837 O O . SER D 2 51 ? 1062.599 640.293 649.799 1.00 65.95 51 SER C O 1
ATOM 2840 N N . ARG D 2 52 ? 1060.854 641.597 649.230 1.00 61.20 52 ARG C N 1
ATOM 2841 C CA . ARG D 2 52 ? 1061.648 642.813 648.983 1.00 61.20 52 ARG C CA 1
ATOM 2842 C C . ARG D 2 52 ? 1062.458 643.234 650.214 1.00 61.20 52 ARG C C 1
ATOM 2843 O O . ARG D 2 52 ? 1063.631 643.570 650.078 1.00 61.20 52 ARG C O 1
ATOM 2851 N N . ARG D 2 53 ? 1061.869 643.189 651.418 1.00 63.89 53 ARG C N 1
ATOM 2852 C CA . ARG D 2 53 ? 1062.570 643.506 652.676 1.00 63.89 53 ARG C CA 1
ATOM 2853 C C . ARG D 2 53 ? 1063.665 642.503 653.015 1.00 63.89 53 ARG C C 1
ATOM 2854 O O . ARG D 2 53 ? 1064.719 642.928 653.476 1.00 63.89 53 ARG C O 1
ATOM 2862 N N . THR D 2 54 ? 1063.446 641.210 652.789 1.00 68.75 54 THR C N 1
ATOM 2863 C CA . THR D 2 54 ? 1064.472 640.179 653.009 1.00 68.75 54 THR C CA 1
ATOM 2864 C C . THR D 2 54 ? 1065.652 640.376 652.060 1.00 68.75 54 THR C C 1
ATOM 2865 O O . THR D 2 54 ? 1066.778 640.468 652.531 1.00 68.75 54 THR C O 1
ATOM 2869 N N . VAL D 2 55 ? 1065.398 640.559 650.759 1.00 58.81 55 VAL C N 1
ATOM 2870 C CA . VAL D 2 55 ? 1066.457 640.815 649.763 1.00 58.81 55 VAL C CA 1
ATOM 2871 C C . VAL D 2 55 ? 1067.195 642.131 650.049 1.00 58.81 55 VAL C C 1
ATOM 2872 O O . VAL D 2 55 ? 1068.416 642.187 649.923 1.00 58.81 55 VAL C O 1
ATOM 2876 N N . ASN D 2 56 ? 1066.503 643.183 650.502 1.00 66.20 56 ASN C N 1
ATOM 2877 C CA . ASN D 2 56 ? 1067.173 644.427 650.892 1.00 66.20 56 ASN C CA 1
ATOM 2878 C C . ASN D 2 56 ? 1068.047 644.248 652.145 1.00 66.20 56 ASN C C 1
ATOM 2879 O O . ASN D 2 56 ? 1069.168 644.748 652.173 1.00 66.20 56 ASN C O 1
ATOM 2884 N N . LYS D 2 57 ? 1067.578 643.503 653.156 1.00 65.99 57 LYS C N 1
ATOM 2885 C CA . LYS D 2 57 ? 1068.382 643.168 654.345 1.00 65.99 57 LYS C CA 1
ATOM 2886 C C . LYS D 2 57 ? 1069.610 642.333 653.989 1.00 65.99 57 LYS C C 1
ATOM 2887 O O . LYS D 2 57 ? 1070.678 642.602 654.521 1.00 65.99 57 LYS C O 1
ATOM 2893 N N . GLU D 2 58 ? 1069.476 641.362 653.090 1.00 74.85 58 GLU C N 1
ATOM 2894 C CA . GLU D 2 58 ? 1070.595 640.550 652.598 1.00 74.85 58 GLU C CA 1
ATOM 2895 C C . GLU D 2 58 ? 1071.619 641.399 651.831 1.00 74.85 58 GLU C C 1
ATOM 2896 O O . GLU D 2 58 ? 1072.816 641.318 652.093 1.00 74.85 58 GLU C O 1
ATOM 2902 N N . MET D 2 59 ? 1071.170 642.299 650.952 1.00 72.16 59 MET C N 1
ATOM 2903 C CA . MET D 2 59 ? 1072.066 643.231 650.260 1.00 72.16 59 MET C CA 1
ATOM 2904 C C . MET D 2 59 ? 1072.789 644.168 651.245 1.00 72.16 59 MET C C 1
ATOM 2905 O O . MET D 2 59 ? 1073.957 644.504 651.047 1.00 72.16 59 MET C O 1
ATOM 2910 N N . GLU D 2 60 ? 1072.122 644.592 652.322 1.00 64.58 60 GLU C N 1
ATOM 2911 C CA . GLU D 2 60 ? 1072.745 645.394 653.374 1.00 64.58 60 GLU C CA 1
ATOM 2912 C C . GLU D 2 60 ? 1073.771 644.592 654.189 1.00 64.58 60 GLU C C 1
ATOM 2913 O O . GLU D 2 60 ? 1074.877 645.092 654.395 1.00 64.58 60 GLU C O 1
ATOM 2919 N N . THR D 2 61 ? 1073.490 643.342 654.575 1.00 73.68 61 THR C N 1
ATOM 2920 C CA . THR D 2 61 ? 1074.483 642.488 655.259 1.00 73.68 61 THR C CA 1
ATOM 2921 C C . THR D 2 61 ? 1075.664 642.140 654.352 1.00 73.68 61 THR C C 1
ATOM 2922 O O . THR D 2 61 ? 1076.803 642.135 654.820 1.00 73.68 61 THR C O 1
ATOM 2926 N N . GLN D 2 62 ? 1075.433 641.934 653.051 1.00 75.32 62 GLN C N 1
ATOM 2927 C CA . GLN D 2 62 ? 1076.496 641.722 652.068 1.00 75.32 62 GLN C CA 1
ATOM 2928 C C . GLN D 2 62 ? 1077.430 642.936 651.986 1.00 75.32 62 GLN C C 1
ATOM 2929 O O . GLN D 2 62 ? 1078.647 642.770 652.052 1.00 75.32 62 GLN C O 1
ATOM 2935 N N . ARG D 2 63 ? 1076.891 644.166 651.931 1.00 73.03 63 ARG C N 1
ATOM 2936 C CA . ARG D 2 63 ? 1077.702 645.402 651.945 1.00 73.03 63 ARG C CA 1
ATOM 2937 C C . ARG D 2 63 ? 1078.533 645.543 653.223 1.00 73.03 63 ARG C C 1
ATOM 2938 O O . ARG D 2 63 ? 1079.696 645.936 653.145 1.00 73.03 63 ARG C O 1
ATOM 2946 N N . ILE D 2 64 ? 1077.977 645.184 654.384 1.00 72.40 64 ILE C N 1
ATOM 2947 C CA . ILE D 2 64 ? 1078.723 645.164 655.654 1.00 72.40 64 ILE C CA 1
ATOM 2948 C C . ILE D 2 64 ? 1079.885 644.164 655.566 1.00 72.40 64 ILE C C 1
ATOM 2949 O O . ILE D 2 64 ? 1081.019 644.512 655.895 1.00 72.40 64 ILE C O 1
ATOM 2954 N N . MET D 2 65 ? 1079.639 642.951 655.065 1.00 72.63 65 MET C N 1
ATOM 2955 C CA . MET D 2 65 ? 1080.673 641.927 654.899 1.00 72.63 65 MET C CA 1
ATOM 2956 C C . MET D 2 65 ? 1081.779 642.370 653.925 1.00 72.63 65 MET C C 1
ATOM 2957 O O . MET D 2 65 ? 1082.958 642.223 654.240 1.00 72.63 65 MET C O 1
ATOM 2962 N N . THR D 2 66 ? 1081.428 642.981 652.789 1.00 73.37 66 THR C N 1
ATOM 2963 C CA . THR D 2 66 ? 1082.404 643.550 651.843 1.00 73.37 66 THR C CA 1
ATOM 2964 C C . THR D 2 66 ? 1083.267 644.631 652.497 1.00 73.37 66 THR C C 1
ATOM 2965 O O . THR D 2 66 ? 1084.483 644.619 652.312 1.00 73.37 66 THR C O 1
ATOM 2969 N N . ASN D 2 67 ? 1082.686 645.515 653.313 1.00 69.43 67 ASN C N 1
ATOM 2970 C CA . ASN D 2 67 ? 1083.441 646.546 654.031 1.00 69.43 67 ASN C CA 1
ATOM 2971 C C . ASN D 2 67 ? 1084.407 645.950 655.075 1.00 69.43 67 ASN C C 1
ATOM 2972 O O . ASN D 2 67 ? 1085.538 646.421 655.197 1.00 69.43 67 ASN C O 1
ATOM 2977 N N . VAL D 2 68 ? 1084.009 644.891 655.787 1.00 71.16 68 VAL C N 1
ATOM 2978 C CA . VAL D 2 68 ? 1084.893 644.165 656.725 1.00 71.16 68 VAL C CA 1
ATOM 2979 C C . VAL D 2 68 ? 1086.062 643.504 655.985 1.00 71.16 68 VAL C C 1
ATOM 2980 O O . VAL D 2 68 ? 1087.206 643.601 656.430 1.00 71.16 68 VAL C O 1
ATOM 2984 N N . ILE D 2 69 ? 1085.801 642.888 654.828 1.00 74.07 69 ILE C N 1
ATOM 2985 C CA . ILE D 2 69 ? 1086.840 642.286 653.976 1.00 74.07 69 ILE C CA 1
ATOM 2986 C C . ILE D 2 69 ? 1087.802 643.364 653.450 1.00 74.07 69 ILE C C 1
ATOM 2987 O O . ILE D 2 69 ? 1089.018 643.191 653.530 1.00 74.07 69 ILE C O 1
ATOM 2992 N N . ALA D 2 70 ? 1087.287 644.504 652.979 1.00 72.27 70 ALA C N 1
ATOM 2993 C CA . ALA D 2 70 ? 1088.103 645.629 652.522 1.00 72.27 70 ALA C CA 1
ATOM 2994 C C . ALA D 2 70 ? 1088.994 646.196 653.644 1.00 72.27 70 ALA C C 1
ATOM 2995 O O . ALA D 2 70 ? 1090.175 646.464 653.417 1.00 72.27 70 ALA C O 1
ATOM 2997 N N . PHE D 2 71 ? 1088.472 646.310 654.873 1.00 72.22 71 PHE C N 1
ATOM 2998 C CA . PHE D 2 71 ? 1089.259 646.705 656.044 1.00 72.22 71 PHE C CA 1
ATOM 2999 C C . PHE D 2 71 ? 1090.379 645.696 656.365 1.00 72.22 71 PHE C C 1
ATOM 3000 O O . PHE D 2 71 ? 1091.516 646.102 656.627 1.00 72.22 71 PHE C O 1
ATOM 3008 N N . ALA D 2 72 ? 1090.102 644.390 656.286 1.00 70.25 72 ALA C N 1
ATOM 3009 C CA . ALA D 2 72 ? 1091.112 643.352 656.484 1.00 70.25 72 ALA C CA 1
ATOM 3010 C C . ALA D 2 72 ? 1092.227 643.412 655.417 1.00 70.25 72 ALA C C 1
ATOM 3011 O O . ALA D 2 72 ? 1093.409 643.371 655.766 1.00 70.25 72 ALA C O 1
ATOM 3013 N N . PHE D 2 73 ? 1091.868 643.590 654.138 1.00 76.30 73 PHE C N 1
ATOM 3014 C CA . PHE D 2 73 ? 1092.837 643.790 653.054 1.00 76.30 73 PHE C CA 1
ATOM 3015 C C . PHE D 2 73 ? 1093.676 645.053 653.251 1.00 76.30 73 PHE C C 1
ATOM 3016 O O . PHE D 2 73 ? 1094.890 645.005 653.053 1.00 76.30 73 PHE C O 1
ATOM 3024 N N . TRP D 2 74 ? 1093.080 646.163 653.697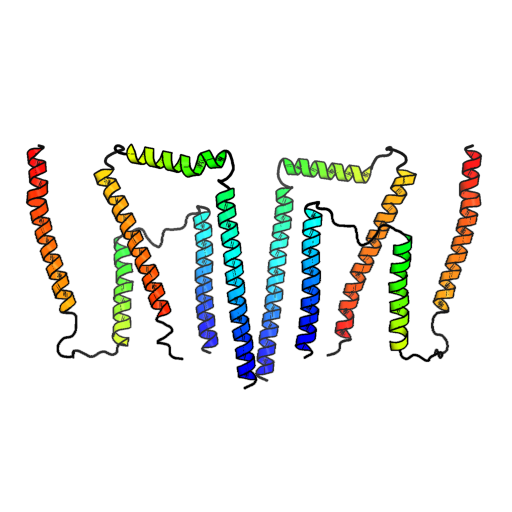 1.00 80.24 74 TRP C N 1
ATOM 3025 C CA . TRP D 2 74 ? 1093.840 647.375 653.994 1.00 80.24 74 TRP C CA 1
ATOM 3026 C C . TRP D 2 74 ? 1094.827 647.176 655.152 1.00 80.24 74 TRP C C 1
ATOM 3027 O O . TRP D 2 74 ? 1095.989 647.561 655.047 1.00 80.24 74 TRP C O 1
ATOM 3038 N N . ASN D 2 75 ? 1094.403 646.530 656.244 1.00 74.62 75 ASN C N 1
ATOM 3039 C CA . ASN D 2 75 ? 1095.286 646.228 657.376 1.00 74.62 75 ASN C CA 1
ATOM 3040 C C . ASN D 2 75 ? 1096.484 645.366 656.937 1.00 74.62 75 ASN C C 1
ATOM 3041 O O . ASN D 2 75 ? 1097.625 645.628 657.330 1.00 74.62 75 ASN C O 1
ATOM 3046 N N . LEU D 2 76 ? 1096.233 644.373 656.077 1.00 71.87 76 LEU C N 1
ATOM 3047 C CA . LEU D 2 76 ? 1097.265 643.532 655.479 1.00 71.87 76 LEU C CA 1
ATOM 3048 C C . LEU D 2 76 ? 1098.194 644.333 654.552 1.00 71.87 76 LEU C C 1
ATOM 3049 O O . LEU 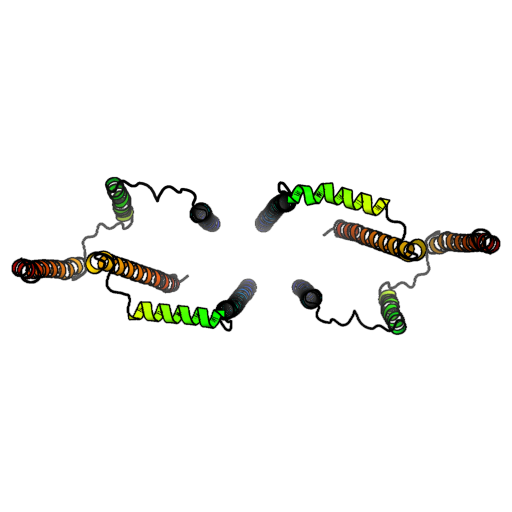D 2 76 ? 1099.406 644.153 654.629 1.00 71.87 76 LEU C O 1
ATOM 3054 N N . LEU D 2 77 ? 1097.662 645.262 653.754 1.00 79.69 77 LEU C N 1
ATOM 3055 C CA . LEU D 2 77 ? 1098.453 646.142 652.885 1.00 79.69 77 LEU C CA 1
ATOM 3056 C C . LEU D 2 77 ? 1099.365 647.081 653.695 1.00 79.69 77 LEU C C 1
ATOM 3057 O O . LEU D 2 77 ? 1100.550 647.186 653.388 1.00 79.69 77 LEU C O 1
ATOM 3062 N N . VAL D 2 78 ? 1098.868 647.701 654.770 1.00 74.57 78 VAL C N 1
ATOM 3063 C CA . VAL D 2 78 ? 1099.683 648.552 655.662 1.00 74.57 78 VAL C CA 1
ATOM 3064 C C . VAL D 2 78 ? 1100.789 647.741 656.343 1.00 74.57 78 VAL C C 1
ATOM 3065 O O . VAL D 2 78 ? 1101.938 648.187 656.395 1.00 74.57 78 VAL C O 1
ATOM 3069 N N . LYS D 2 79 ? 1100.481 646.530 656.825 1.00 73.33 79 LYS C N 1
ATOM 3070 C CA . LYS D 2 79 ? 1101.487 645.612 657.382 1.00 73.33 79 LYS C CA 1
ATOM 3071 C C . LYS D 2 79 ? 1102.519 645.197 656.335 1.00 73.33 79 LYS C C 1
ATOM 3072 O O . LYS D 2 79 ? 1103.708 645.199 656.643 1.00 73.33 79 LYS C O 1
ATOM 3078 N N . PHE D 2 80 ? 1102.088 644.900 655.111 1.00 75.85 80 PHE C N 1
ATOM 3079 C CA . PHE D 2 80 ? 1102.972 644.569 653.997 1.00 75.85 80 PHE C CA 1
ATOM 3080 C C . PHE D 2 80 ? 1103.906 645.736 653.650 1.00 75.85 80 PHE C C 1
ATOM 3081 O O . PHE D 2 80 ? 1105.106 645.523 653.526 1.00 75.85 80 PHE C O 1
ATOM 3089 N N . ILE D 2 81 ? 1103.402 646.972 653.585 1.00 79.05 81 ILE C N 1
ATOM 3090 C CA . ILE D 2 81 ? 1104.212 648.175 653.338 1.00 79.05 81 ILE C CA 1
ATOM 3091 C C . ILE D 2 81 ? 1105.242 648.385 654.463 1.00 79.05 81 ILE C C 1
ATOM 3092 O O . ILE D 2 81 ? 1106.433 648.520 654.178 1.00 79.05 81 ILE C O 1
ATOM 3097 N N . LYS D 2 82 ? 1104.820 648.333 655.740 1.00 75.15 82 LYS C N 1
ATOM 3098 C CA . LYS D 2 82 ? 1105.728 648.451 656.901 1.00 75.15 82 LYS C CA 1
ATOM 3099 C C . LYS D 2 82 ? 1106.797 647.336 656.900 1.00 75.15 82 LYS C C 1
ATOM 3100 O O . LYS D 2 82 ? 1107.968 647.607 657.158 1.00 75.15 82 LYS C O 1
ATOM 3106 N N . PHE D 2 83 ? 1106.380 646.108 656.611 1.00 76.17 83 PHE C N 1
ATOM 3107 C CA . PHE D 2 83 ? 1107.293 644.970 656.585 1.00 76.17 83 PHE C CA 1
ATOM 3108 C C . PHE D 2 83 ? 1108.211 645.002 655.368 1.00 76.17 83 PHE C C 1
ATOM 3109 O O . PHE D 2 83 ? 1109.314 644.454 655.396 1.00 76.17 83 PHE C O 1
ATOM 3117 N N . PHE D 2 84 ? 1107.753 645.648 654.300 1.00 77.86 84 PHE C N 1
ATOM 3118 C CA . PHE D 2 84 ? 1108.533 645.752 653.073 1.00 77.86 84 PHE C CA 1
ATOM 3119 C C . PHE D 2 84 ? 1109.439 646.979 653.097 1.00 77.86 84 PHE C C 1
ATOM 3120 O O . PHE D 2 84 ? 1110.266 647.168 652.206 1.00 77.86 84 PHE C O 1
ATOM 3128 N N . TRP D 2 85 ? 1109.315 647.756 654.169 1.00 79.36 85 TRP C N 1
ATOM 3129 C CA . TRP D 2 85 ? 1110.130 648.945 654.393 1.00 79.36 85 TRP C CA 1
ATOM 3130 C C . TRP D 2 85 ? 1110.593 648.997 655.852 1.00 79.36 85 TRP C C 1
ATOM 3131 O O . TRP D 2 85 ? 1111.199 649.978 656.282 1.00 79.36 85 TRP C O 1
ATOM 3142 N N . ASN D 2 86 ? 1110.310 647.935 656.605 1.00 76.56 86 ASN C N 1
ATOM 3143 C CA . ASN D 2 86 ? 1110.662 647.862 658.025 1.00 76.56 86 ASN C CA 1
ATOM 3144 C C . ASN D 2 86 ? 1111.247 646.515 658.461 1.00 76.56 86 ASN C C 1
ATOM 3145 O O . ASN D 2 86 ? 1111.097 645.507 657.768 1.00 76.56 86 ASN C O 1
ATOM 3150 N N . ASN D 2 87 ? 1111.936 646.534 659.604 1.00 75.26 87 ASN C N 1
ATOM 3151 C CA . ASN D 2 87 ? 1112.563 645.355 660.219 1.00 75.26 87 ASN C CA 1
ATOM 3152 C C . ASN D 2 87 ? 1113.584 644.636 659.337 1.00 75.26 87 ASN C C 1
ATOM 3153 O O . ASN D 2 87 ? 1113.666 643.407 659.336 1.00 75.26 87 ASN C O 1
ATOM 3158 N N . THR D 2 88 ? 1114.358 645.416 658.592 1.00 80.39 88 THR C N 1
ATOM 3159 C CA . THR D 2 88 ? 1115.392 644.893 657.706 1.00 80.39 88 THR C CA 1
ATOM 3160 C C . THR D 2 88 ? 1116.581 645.844 657.719 1.00 80.39 88 THR C C 1
ATOM 3161 O O . THR D 2 88 ? 1116.445 646.987 658.160 1.00 80.39 88 THR C O 1
ATOM 3165 N N . HIS D 2 89 ? 1117.747 645.365 657.278 1.00 76.83 89 HIS C N 1
ATOM 3166 C CA . HIS D 2 89 ? 1118.948 646.199 657.196 1.00 76.83 89 HIS C CA 1
ATOM 3167 C C . HIS D 2 89 ? 1118.583 647.415 656.355 1.00 76.83 89 HIS C C 1
ATOM 3168 O O . HIS D 2 89 ? 1119.244 648.453 656.384 1.00 76.83 89 HIS C O 1
ATOM 3175 N N . VAL D 2 90 ? 1117.501 647.241 655.606 1.00 74.74 90 VAL C N 1
ATOM 3176 C CA . VAL D 2 90 ? 1116.900 648.264 654.761 1.00 74.74 90 VAL C CA 1
ATOM 3177 C C . VAL D 2 90 ? 1115.994 649.166 655.593 1.00 74.74 90 VAL C C 1
ATOM 3178 O O . VAL D 2 90 ? 1115.805 650.340 655.273 1.00 74.74 90 VAL C O 1
ATOM 3182 N N . GLY D 2 91 ? 1115.438 648.609 656.663 1.00 72.50 91 GLY C N 1
ATOM 3183 C CA . GLY D 2 91 ? 1114.562 649.355 657.545 1.00 72.50 91 GLY C CA 1
ATOM 3184 C C . GLY D 2 91 ? 1115.283 650.532 658.170 1.00 72.50 91 GLY C C 1
ATOM 3185 O O . GLY D 2 91 ? 1114.759 651.646 658.210 1.00 72.50 91 GLY C O 1
ATOM 3186 N N . ARG D 2 92 ? 1116.493 650.283 658.661 1.00 72.89 92 ARG C N 1
ATOM 3187 C CA . ARG D 2 92 ? 1117.298 651.330 659.276 1.00 72.89 92 ARG C CA 1
ATOM 3188 C C . ARG D 2 92 ? 1117.746 652.326 658.215 1.00 72.89 92 ARG C C 1
ATOM 3189 O O . ARG D 2 92 ? 1117.820 653.529 658.466 1.00 72.89 92 ARG C O 1
ATOM 3197 N N . GLN D 2 93 ? 1118.083 651.785 657.046 1.00 78.08 93 GLN C N 1
ATOM 3198 C CA . GLN D 2 93 ? 1118.510 652.582 655.910 1.00 78.08 93 GLN C CA 1
ATOM 3199 C C . GLN D 2 93 ? 1117.298 653.374 655.470 1.00 78.08 93 GLN C C 1
ATOM 3200 O O . GLN D 2 93 ? 1117.398 654.554 655.152 1.00 78.08 93 GLN C O 1
ATOM 3206 N N . PHE D 2 94 ? 1116.141 652.715 655.479 1.00 78.31 94 PHE C N 1
ATOM 3207 C CA . PHE D 2 94 ? 1114.883 653.354 655.117 1.00 78.31 94 PHE C CA 1
ATOM 3208 C C . PHE D 2 94 ? 1114.583 654.416 656.167 1.00 78.31 94 PHE C C 1
ATOM 3209 O O . PHE D 2 94 ? 1114.182 655.535 655.844 1.00 78.31 94 PHE C O 1
ATOM 3217 N N . CYS D 2 95 ? 1114.809 654.058 657.431 1.00 76.91 95 CYS C N 1
ATOM 3218 C CA . CYS D 2 95 ? 1114.613 654.968 658.553 1.00 76.91 95 CYS C CA 1
ATOM 3219 C C . CYS D 2 95 ? 1115.599 656.132 658.464 1.00 76.91 95 CYS C C 1
ATOM 3220 O O . CYS D 2 95 ? 1115.253 657.267 658.786 1.00 76.91 95 CYS C O 1
ATOM 3223 N N . ASN D 2 96 ? 1116.824 655.851 658.016 1.00 77.21 96 ASN C N 1
ATOM 3224 C CA . ASN D 2 96 ? 1117.844 656.881 657.859 1.00 77.21 96 ASN C CA 1
ATOM 3225 C C . ASN D 2 96 ? 1117.406 657.857 656.778 1.00 77.21 96 ASN C C 1
ATOM 3226 O O . ASN D 2 96 ? 1117.585 659.060 656.916 1.00 77.21 96 ASN C O 1
ATOM 3231 N N . ARG D 2 97 ? 1116.814 657.328 655.708 1.00 76.73 97 ARG C N 1
ATOM 3232 C CA . ARG D 2 97 ? 1116.312 658.138 654.606 1.00 76.73 97 ARG C CA 1
ATOM 3233 C C . ARG D 2 97 ? 1115.161 659.004 655.103 1.00 76.73 97 ARG C C 1
ATOM 3234 O O . ARG D 2 97 ? 1115.039 660.162 654.715 1.00 76.73 97 ARG C O 1
ATOM 3242 N N . LEU D 2 98 ? 1114.322 658.440 655.973 1.00 79.71 98 LEU C N 1
ATOM 3243 C CA . LEU D 2 98 ? 1113.204 659.171 656.556 1.00 79.71 98 LEU C CA 1
ATOM 3244 C C . LEU D 2 98 ? 1113.736 660.325 657.403 1.00 79.71 98 LEU C C 1
ATOM 3245 O O . LEU D 2 98 ? 1113.200 661.433 657.367 1.00 79.71 98 LEU C O 1
ATOM 3250 N N . SER D 2 99 ? 1114.812 660.063 658.148 1.00 77.21 99 SER C N 1
ATOM 3251 C CA . SER D 2 99 ? 1115.445 661.071 658.993 1.00 77.21 99 SER C CA 1
ATOM 3252 C C . SER D 2 99 ? 1116.066 662.168 658.132 1.00 77.21 99 SER C C 1
ATOM 3253 O O . SER D 2 99 ? 1116.044 663.343 658.494 1.00 77.21 99 SER C O 1
ATOM 3256 N N . ARG D 2 100 ? 1116.605 661.771 656.980 1.00 77.53 100 ARG C N 1
ATOM 3257 C CA . ARG D 2 100 ? 1117.208 662.692 656.029 1.00 77.53 100 ARG C CA 1
ATOM 3258 C C . ARG D 2 100 ? 1116.118 663.590 655.465 1.00 77.53 100 ARG C C 1
ATOM 3259 O O . ARG D 2 100 ? 1116.328 664.780 655.278 1.00 77.53 100 ARG C O 1
ATOM 3267 N N . ILE D 2 101 ? 1114.943 663.010 655.214 1.00 75.44 101 ILE C N 1
ATOM 3268 C CA . ILE D 2 101 ? 1113.790 663.745 654.709 1.00 75.44 101 ILE C CA 1
ATOM 3269 C C . ILE D 2 101 ? 1113.327 664.736 655.772 1.00 75.44 101 ILE C C 1
ATOM 3270 O O . ILE D 2 101 ? 1112.934 665.856 655.455 1.00 75.44 101 ILE C O 1
ATOM 3275 N N . HIS D 2 102 ? 1113.381 664.317 657.037 1.00 69.50 102 HIS C N 1
ATOM 3276 C CA . HIS D 2 102 ? 1113.009 665.175 658.154 1.00 69.50 102 HIS C CA 1
ATOM 3277 C C . HIS D 2 102 ? 1113.970 666.360 658.221 1.00 69.50 102 HIS C C 1
ATOM 3278 O O . HIS D 2 102 ? 1113.550 667.493 658.445 1.00 69.50 102 HIS C O 1
ATOM 3285 N N . LEU D 2 103 ? 1115.259 666.096 657.992 1.00 71.35 103 LEU C N 1
ATOM 3286 C CA . LEU D 2 103 ? 1116.285 667.138 658.002 1.00 71.35 103 LEU C CA 1
ATOM 3287 C C . LEU D 2 103 ? 1116.092 668.090 656.823 1.00 71.35 103 LEU C C 1
ATOM 3288 O O . LEU D 2 103 ? 1116.346 669.290 656.928 1.00 71.35 103 LEU C O 1
ATOM 3293 N N . TYR D 2 104 ? 1115.629 667.537 655.703 1.00 70.26 104 TYR C N 1
ATOM 3294 C CA . TYR D 2 104 ? 1115.353 668.290 654.492 1.00 70.26 104 TYR C CA 1
ATOM 3295 C C . TYR D 2 104 ? 1114.166 669.208 654.742 1.00 70.26 104 TYR C C 1
ATOM 3296 O O . TYR D 2 104 ? 1114.138 670.325 654.262 1.00 70.26 104 TYR C O 1
ATOM 3305 N N . MET D 2 105 ? 1113.196 668.746 655.528 1.00 66.36 105 MET C N 1
ATOM 3306 C CA . MET D 2 105 ? 1112.023 669.551 655.854 1.00 66.36 105 MET C CA 1
ATOM 3307 C C . MET D 2 105 ? 1112.318 670.526 656.997 1.00 66.36 105 MET C C 1
ATOM 3308 O O . MET D 2 105 ? 1111.558 671.464 657.234 1.00 66.36 105 MET C O 1
ATOM 3313 N N . LEU D 2 106 ? 1113.424 670.293 657.698 1.00 62.59 106 LEU C N 1
ATOM 3314 C CA . LEU D 2 106 ? 1113.833 671.128 658.814 1.00 62.59 106 LEU C CA 1
ATOM 3315 C C . LEU D 2 106 ? 1114.871 672.186 658.440 1.00 62.59 106 LEU C C 1
ATOM 3316 O O . LEU D 2 106 ? 1114.982 673.199 659.12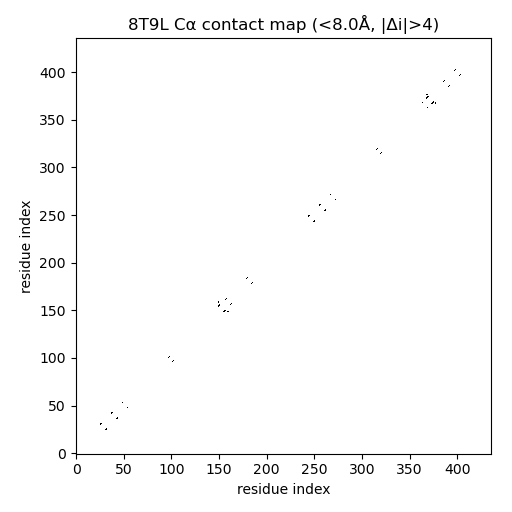9 1.00 62.59 106 LEU C O 1
ATOM 3321 N N . THR D 2 107 ? 1115.635 671.975 657.367 1.00 63.89 107 THR C N 1
ATOM 3322 C CA . THR D 2 107 ? 1116.628 672.984 657.026 1.00 63.89 107 THR C CA 1
ATOM 3323 C C . THR D 2 107 ? 1116.291 673.531 655.644 1.00 63.89 107 THR C C 1
ATOM 3324 O O . THR D 2 107 ? 1116.211 674.743 655.440 1.00 63.89 107 THR C O 1
ATOM 3328 N N . PHE D 2 108 ? 1116.094 672.618 654.698 1.00 62.75 108 PHE C N 1
ATOM 3329 C CA . PHE D 2 108 ? 1115.740 672.964 653.323 1.00 62.75 108 PHE C CA 1
ATOM 3330 C C . PHE D 2 108 ? 1116.608 674.057 652.703 1.00 62.75 108 PHE C C 1
ATOM 3331 O O . PHE D 2 108 ? 1116.085 674.989 652.093 1.00 62.75 108 PHE C O 1
ATOM 3339 N N . HIS D 2 109 ? 1117.925 673.928 652.866 1.00 58.67 109 HIS C N 1
ATOM 3340 C CA . HIS D 2 109 ? 1118.915 674.572 651.997 1.00 58.67 109 HIS C CA 1
ATOM 3341 C C . HIS D 2 109 ? 1118.686 676.070 651.786 1.00 58.67 109 HIS C C 1
ATOM 3342 O O . HIS D 2 109 ? 1117.591 676.578 652.034 1.00 58.67 109 HIS C O 1
ATOM 3349 N N . THR D 2 110 ? 1119.719 676.764 651.318 1.00 53.30 110 THR C N 1
ATOM 3350 C CA . THR D 2 110 ? 1119.636 678.201 651.066 1.00 53.30 110 THR C CA 1
ATOM 3351 C C . THR D 2 110 ? 1120.676 678.643 650.040 1.00 53.30 110 THR C C 1
ATOM 3352 O O . THR D 2 110 ? 1121.649 679.314 650.385 1.00 53.30 110 THR C O 1
ATOM 3356 N N . LEU D 2 111 ? 1120.467 678.266 648.783 1.00 54.96 111 LEU C N 1
ATOM 3357 C CA . LEU D 2 111 ? 1121.397 678.630 647.719 1.00 54.96 111 LEU C CA 1
ATOM 3358 C C . LEU D 2 111 ? 1120.740 678.589 646.342 1.00 54.96 111 LEU C C 1
ATOM 3359 O O . LEU D 2 111 ? 1119.982 679.489 645.979 1.00 54.96 111 LEU C O 1
ATOM 3364 N N . LYS D 2 112 ? 1121.046 677.537 645.583 1.00 57.00 112 LYS C N 1
ATOM 3365 C CA . LYS D 2 112 ? 1120.586 677.400 644.200 1.00 57.00 112 LYS C CA 1
ATOM 3366 C C . LYS D 2 112 ? 1120.808 678.674 643.390 1.00 57.00 112 LYS C C 1
ATOM 3367 O O . LYS D 2 112 ? 1121.895 679.252 643.409 1.00 57.00 112 LYS C O 1
ATOM 3373 N N . LYS D 2 113 ? 1119.773 679.103 642.674 1.00 53.28 113 LYS C N 1
ATOM 3374 C CA . LYS D 2 113 ? 1119.855 680.306 641.854 1.00 53.28 113 LYS C CA 1
ATOM 3375 C C . LYS D 2 113 ? 1118.543 681.081 641.880 1.00 53.28 113 LYS C C 1
ATOM 3376 O O . LYS D 2 113 ? 1117.608 680.759 641.147 1.00 53.28 113 LYS C O 1
ATOM 3382 N N . ALA D 2 114 ? 1118.487 682.102 642.733 1.00 49.74 114 ALA C N 1
ATOM 3383 C CA . ALA D 2 114 ? 1117.302 682.947 642.879 1.00 49.74 114 ALA C CA 1
ATOM 3384 C C . ALA D 2 114 ? 1116.024 682.134 643.058 1.00 49.74 114 ALA C C 1
ATOM 3385 O O . ALA D 2 114 ? 1115.059 682.305 642.313 1.00 49.74 114 ALA C O 1
ATOM 3387 N N . ASN D 2 115 ? 1116.022 681.250 644.050 1.00 53.86 115 ASN C N 1
ATOM 3388 C CA . ASN D 2 115 ? 1114.863 680.410 644.328 1.00 53.86 115 ASN C CA 1
ATOM 3389 C C . ASN D 2 115 ? 1113.851 681.143 645.203 1.00 53.86 115 ASN C C 1
ATOM 3390 O O . ASN D 2 115 ? 1112.687 680.750 645.284 1.00 53.86 115 ASN C O 1
ATOM 3395 N N . ILE D 2 116 ? 1114.304 682.207 645.858 1.00 52.60 116 ILE C N 1
ATOM 3396 C CA . ILE D 2 116 ? 1113.440 682.996 646.728 1.00 52.60 116 ILE C CA 1
ATOM 3397 C C . ILE D 2 116 ? 1112.423 683.791 645.916 1.00 52.60 116 ILE C C 1
ATOM 3398 O O . ILE D 2 116 ? 1111.237 683.819 646.247 1.00 52.60 116 ILE C O 1
ATOM 3403 N N . ILE D 2 117 ? 1112.895 684.435 644.854 1.00 55.87 117 ILE C N 1
ATOM 3404 C CA . ILE D 2 117 ? 1112.027 685.233 643.994 1.00 55.87 117 ILE C CA 1
ATOM 3405 C C . ILE D 2 117 ? 1111.258 684.351 643.015 1.00 55.87 117 ILE C C 1
ATOM 3406 O O . ILE D 2 117 ? 1110.090 684.607 642.724 1.00 55.87 117 ILE C O 1
ATOM 3411 N N . TYR D 2 118 ? 1111.919 683.313 642.513 1.00 53.91 118 TYR C N 1
ATOM 3412 C CA . TYR D 2 118 ? 1111.287 682.384 641.555 1.00 53.91 118 TYR C CA 1
ATOM 3413 C C . TYR D 2 118 ? 1110.507 681.194 642.184 1.00 53.91 118 TYR C C 1
ATOM 3414 O O . TYR D 2 118 ? 1109.232 681.017 642.003 1.00 53.91 118 TYR C O 1
ATOM 3423 N N . HIS D 2 119 ? 1111.210 680.425 643.015 1.00 51.73 119 HIS C N 1
ATOM 3424 C CA . HIS D 2 119 ? 1110.478 679.259 643.510 1.00 51.73 119 HIS C CA 1
ATOM 3425 C C . HIS D 2 119 ? 1109.520 679.509 644.676 1.00 51.73 119 HIS C C 1
ATOM 3426 O O . HIS D 2 119 ? 1108.710 678.660 644.990 1.00 51.73 119 HIS C O 1
ATOM 3433 N N . THR D 2 120 ? 1109.566 680.710 645.250 1.00 56.23 120 THR C N 1
ATOM 3434 C CA . THR D 2 120 ? 1108.651 681.102 646.313 1.00 56.23 120 THR C CA 1
ATOM 3435 C C . THR D 2 120 ? 1107.335 681.243 645.588 1.00 56.23 120 THR C C 1
ATOM 3436 O O . THR D 2 120 ? 1106.297 680.735 646.060 1.00 56.23 120 THR C O 1
ATOM 3440 N N . THR D 2 121 ? 1107.374 681.919 644.427 1.00 52.43 121 THR C N 1
ATOM 3441 C CA . THR D 2 121 ? 1106.147 682.010 643.623 1.00 52.43 121 THR C CA 1
ATOM 3442 C C . THR D 2 121 ? 1105.609 680.588 643.320 1.00 52.43 121 THR C C 1
ATOM 3443 O O . THR D 2 121 ? 1104.379 680.276 643.543 1.00 52.43 121 THR C O 1
ATOM 3447 N N . PHE D 2 122 ? 1106.453 679.644 642.914 1.00 54.77 122 PHE C N 1
ATOM 3448 C CA . PHE D 2 122 ? 1105.954 678.278 642.623 1.00 54.77 122 PHE C CA 1
ATOM 3449 C C . PHE D 2 122 ? 1105.152 677.567 643.749 1.00 54.77 122 PHE C C 1
ATOM 3450 O O . PHE D 2 122 ? 1103.979 677.161 643.568 1.00 54.77 122 PHE C O 1
ATOM 3458 N N . SER D 2 123 ? 1105.789 677.435 644.910 1.00 57.66 123 SER C N 1
ATOM 3459 C CA . SER D 2 123 ? 1105.183 676.780 646.067 1.00 57.66 123 SER C CA 1
ATOM 3460 C C . SER D 2 123 ? 1103.816 677.345 646.455 1.00 57.66 123 SER C C 1
ATOM 3461 O O . SER D 2 123 ? 1102.877 676.591 646.718 1.00 57.66 123 SER C O 1
ATOM 3464 N N . TRP D 2 124 ? 1103.710 678.670 646.504 1.00 55.77 124 TRP C N 1
ATOM 3465 C CA . TRP D 2 124 ? 1102.451 679.314 646.863 1.00 55.77 124 TRP C CA 1
ATOM 3466 C C . TRP D 2 124 ? 1101.332 678.845 645.942 1.0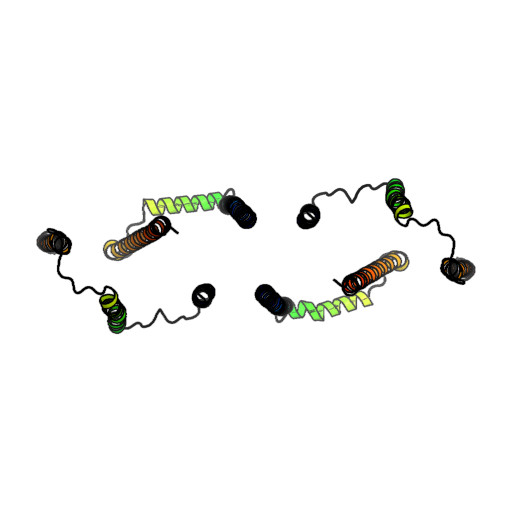0 55.77 124 TRP C C 1
ATOM 3467 O O . TRP D 2 124 ? 1100.274 678.405 646.399 1.00 55.77 124 TRP C O 1
ATOM 3478 N N . LEU D 2 125 ? 1101.575 678.942 644.638 1.00 54.03 125 LEU C N 1
ATOM 3479 C CA . LEU D 2 125 ? 1100.603 678.517 643.640 1.00 54.03 125 LEU C CA 1
ATOM 3480 C C . LEU D 2 125 ? 1100.195 677.072 643.895 1.00 54.03 125 LEU C C 1
ATOM 3481 O O . LEU D 2 125 ? 1098.997 676.752 643.944 1.00 54.03 125 LEU C O 1
ATOM 3486 N N . ASN D 2 126 ? 1101.191 676.200 644.060 1.00 62.40 126 ASN C N 1
ATOM 3487 C CA . ASN D 2 126 ? 1100.902 674.787 644.327 1.00 62.40 126 ASN C CA 1
ATOM 3488 C C . ASN D 2 126 ? 1099.952 674.599 645.523 1.00 62.40 126 ASN C C 1
ATOM 3489 O O . ASN D 2 126 ? 1098.927 673.903 645.429 1.00 62.40 126 ASN C O 1
ATOM 3494 N N . ALA D 2 127 ? 1100.294 675.235 646.641 1.00 63.28 127 ALA C N 1
ATOM 3495 C CA . ALA D 2 127 ? 1099.488 675.152 647.856 1.00 63.28 127 ALA C CA 1
ATOM 3496 C C . ALA D 2 127 ? 1098.057 675.632 647.623 1.00 63.28 127 ALA C C 1
ATOM 3497 O O . ALA D 2 127 ? 1097.095 674.995 648.066 1.00 63.28 127 ALA C O 1
ATOM 3499 N N . GLU D 2 128 ? 1097.923 676.762 646.936 1.00 69.12 128 GLU C N 1
ATOM 3500 C CA . GLU D 2 128 ? 1096.606 677.314 646.639 1.00 69.12 128 GLU C CA 1
ATOM 3501 C C . GLU D 2 128 ? 1095.782 676.287 645.869 1.00 69.12 128 GLU C C 1
ATOM 3502 O O . GLU D 2 128 ? 1094.621 676.020 646.205 1.00 69.12 128 GLU C O 1
ATOM 3508 N N . LEU D 2 129 ? 1096.393 675.716 644.833 1.00 63.24 129 LEU C N 1
ATOM 3509 C CA . LEU D 2 129 ? 1095.724 674.701 644.027 1.00 63.24 129 LEU C CA 1
ATOM 3510 C C . LEU D 2 129 ? 1095.228 673.565 644.918 1.00 63.24 129 LEU C C 1
ATOM 3511 O O . LEU D 2 129 ? 1094.059 673.168 644.849 1.00 63.24 129 LEU C O 1
ATOM 3516 N N . LEU D 2 130 ? 1096.121 673.047 645.761 1.00 69.81 130 LEU C N 1
ATOM 3517 C CA . LEU D 2 130 ? 1095.753 671.963 646.670 1.00 69.81 130 L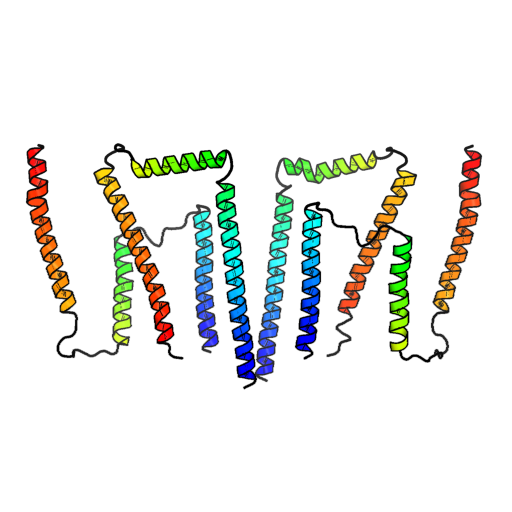EU C CA 1
ATOM 3518 C C . LEU D 2 130 ? 1094.535 672.320 647.531 1.00 69.81 130 LEU C C 1
ATOM 3519 O O . LEU D 2 130 ? 1093.581 671.535 647.649 1.00 69.81 130 LEU C O 1
ATOM 3524 N N . ASP D 2 131 ? 1094.575 673.504 648.138 1.00 73.71 131 ASP C N 1
ATOM 3525 C CA . ASP D 2 131 ? 1093.476 673.967 648.985 1.00 73.71 131 ASP C CA 1
ATOM 3526 C C . ASP D 2 131 ? 1092.155 674.006 648.215 1.00 73.71 131 ASP C C 1
ATOM 3527 O O . ASP D 2 131 ? 1091.115 673.538 648.704 1.00 73.71 131 ASP C O 1
ATOM 3532 N N . TYR D 2 132 ? 1092.199 674.568 647.009 1.00 70.10 132 TYR C N 1
ATOM 3533 C CA . TYR D 2 132 ? 1091.002 674.650 646.174 1.00 70.10 132 TYR C CA 1
ATOM 3534 C C . TYR D 2 132 ? 1090.448 673.252 645.906 1.00 70.10 132 TYR C C 1
ATOM 3535 O O . TYR D 2 132 ? 1089.238 673.013 646.009 1.00 70.10 132 TYR C O 1
ATOM 3544 N N . LEU D 2 133 ? 1091.342 672.331 645.554 1.00 71.04 133 LEU C N 1
ATOM 3545 C CA . LEU D 2 133 ? 1090.952 670.952 645.299 1.00 71.04 133 LEU C CA 1
ATOM 3546 C C . LEU D 2 133 ? 1090.220 670.384 646.512 1.00 71.04 133 LEU C C 1
ATOM 3547 O O . LEU D 2 133 ? 1089.143 669.802 646.378 1.00 71.04 133 LEU C O 1
ATOM 3552 N N . PHE D 2 134 ? 1090.809 670.550 647.695 1.00 71.16 134 PHE C N 1
ATOM 3553 C CA . PHE D 2 134 ? 1090.188 670.054 648.927 1.00 71.16 134 PHE C CA 1
ATOM 3554 C C . PHE D 2 134 ? 1088.781 670.627 649.128 1.00 71.16 134 PHE C C 1
ATOM 3555 O O . PHE D 2 134 ? 1087.832 669.899 649.468 1.00 71.16 134 PHE C O 1
ATOM 3563 N N . HIS D 2 135 ? 1088.654 671.938 648.933 1.00 72.70 135 HIS C N 1
ATOM 3564 C CA . HIS D 2 135 ? 1087.359 672.602 649.071 1.00 72.70 135 HIS C CA 1
ATOM 3565 C C . HIS D 2 135 ? 1086.333 671.944 648.146 1.00 72.70 135 HIS C C 1
ATOM 3566 O O . HIS D 2 135 ? 1085.228 671.571 648.571 1.00 72.70 135 HIS C O 1
ATOM 3573 N N . LEU D 2 136 ? 1086.714 671.790 646.878 1.00 73.21 136 LEU C N 1
ATOM 3574 C CA . LEU D 2 136 ? 1085.840 671.160 645.887 1.00 73.21 136 LEU C CA 1
ATOM 3575 C C . LEU D 2 136 ? 1085.410 669.771 646.354 1.00 73.21 136 LEU C C 1
ATOM 3576 O O . LEU D 2 136 ? 1084.230 669.411 646.282 1.00 73.21 136 LEU C O 1
ATOM 3581 N N . LEU D 2 137 ? 1086.382 668.988 646.814 1.00 74.75 137 LEU C N 1
ATOM 3582 C CA . LEU D 2 137 ? 1086.127 667.652 647.328 1.00 74.75 137 LEU C CA 1
ATOM 3583 C C . LEU D 2 137 ? 1085.039 667.686 648.400 1.00 74.75 137 LEU C C 1
ATOM 3584 O O . LEU D 2 137 ? 1084.043 666.976 648.290 1.00 74.75 137 LEU C O 1
ATOM 3589 N N . ILE D 2 138 ? 1085.218 668.513 649.431 1.00 73.19 138 ILE C N 1
ATOM 3590 C CA . ILE D 2 138 ? 1084.215 668.606 650.503 1.00 73.19 138 ILE C CA 1
ATOM 3591 C C . ILE D 2 138 ? 1082.824 668.978 649.972 1.00 73.19 138 ILE C C 1
ATOM 3592 O O . ILE D 2 138 ? 1081.782 668.412 650.392 1.00 73.19 138 ILE C O 1
ATOM 3597 N N . SER D 2 139 ? 1082.743 669.921 649.039 1.00 75.11 139 SER C N 1
ATOM 3598 C CA . SER D 2 139 ? 1081.433 670.356 648.512 1.00 75.11 139 SER C CA 1
ATOM 3599 C C . SER D 2 139 ? 1080.469 669.249 648.027 1.00 75.11 139 SER C C 1
ATOM 3600 O O . SER D 2 139 ? 1079.287 669.183 648.435 1.00 75.11 139 SER C O 1
ATOM 3603 N N . LEU D 2 140 ? 1080.992 668.357 647.194 1.00 74.90 140 LEU C N 1
ATOM 3604 C CA . LEU D 2 140 ? 1080.191 667.284 646.619 1.00 74.90 140 LEU C CA 1
ATOM 3605 C C . LEU D 2 140 ? 1079.609 666.354 647.675 1.00 74.90 140 LEU C C 1
ATOM 3606 O O . LEU D 2 140 ? 1078.457 665.937 647.567 1.00 74.90 140 LEU C O 1
ATOM 3611 N N . ASN D 2 141 ? 1080.391 666.033 648.699 1.00 72.83 141 ASN C N 1
ATOM 3612 C CA . ASN D 2 141 ? 1079.899 665.142 649.740 1.00 72.83 141 ASN C CA 1
ATOM 3613 C C . ASN D 2 141 ? 1078.694 665.760 650.442 1.00 72.83 141 ASN C C 1
ATOM 3614 O O . ASN D 2 141 ? 1077.687 665.088 650.665 1.00 72.83 141 ASN C O 1
ATOM 3619 N N . ILE D 2 142 ? 1078.779 667.052 650.746 1.00 71.88 142 ILE C N 1
ATOM 3620 C CA . ILE D 2 142 ? 1077.683 667.751 651.411 1.00 71.88 142 ILE C CA 1
ATOM 3621 C C . ILE D 2 142 ? 1076.449 667.762 650.517 1.00 71.88 142 ILE C C 1
ATOM 3622 O O . ILE D 2 142 ? 1075.309 667.531 650.977 1.00 71.88 142 ILE C O 1
ATOM 3627 N N . LEU D 2 143 ? 1076.676 667.993 649.224 1.00 73.38 143 LEU C N 1
ATOM 3628 C CA . LEU D 2 143 ? 1075.553 668.017 648.295 1.00 73.38 143 LEU C CA 1
ATOM 3629 C C . LEU D 2 143 ? 1074.860 666.654 648.276 1.00 73.38 143 LEU C C 1
ATOM 3630 O O . LEU D 2 143 ? 1073.632 666.571 648.358 1.00 73.38 143 LEU C O 1
ATOM 3635 N N . PHE D 2 144 ? 1075.654 665.584 648.247 1.00 70.54 144 PHE C N 1
ATOM 3636 C CA . PHE D 2 144 ? 1075.120 664.224 648.225 1.00 70.54 144 PHE C CA 1
ATOM 3637 C C . PHE D 2 144 ? 1074.335 663.935 649.500 1.00 70.54 144 PHE C C 1
ATOM 3638 O O . PHE D 2 144 ? 1073.283 663.297 649.469 1.00 70.54 144 PHE C O 1
ATOM 3646 N N . SER D 2 145 ? 1074.864 664.414 650.620 1.00 64.24 145 SER C N 1
ATOM 3647 C CA . SER D 2 145 ? 1074.240 664.240 651.920 1.00 64.24 145 SER C CA 1
ATOM 3648 C C . SER D 2 145 ? 1072.872 664.913 651.991 1.00 64.24 145 SER C C 1
ATOM 3649 O O . SER D 2 145 ? 1071.949 664.361 652.589 1.00 64.24 145 SER C O 1
ATOM 3652 N N . LEU D 2 146 ? 1072.732 666.100 651.400 1.00 67.82 146 LEU C N 1
ATOM 3653 C CA . LEU D 2 146 ? 1071.427 666.783 651.459 1.00 67.82 146 LEU C CA 1
ATOM 3654 C C . LEU D 2 146 ? 1070.343 666.156 650.559 1.00 67.82 146 LEU C C 1
ATOM 3655 O O . LEU D 2 146 ? 1069.544 665.331 651.007 1.00 67.82 146 LEU C O 1
ATOM 3660 N N . TRP D 2 147 ? 1070.348 666.640 649.316 1.00 70.57 147 TRP C N 1
ATOM 3661 C CA . TRP D 2 147 ? 1069.554 666.326 648.132 1.00 70.57 147 TRP C CA 1
ATOM 3662 C C . TRP D 2 147 ? 1068.808 665.008 648.305 1.00 70.57 147 TRP C C 1
ATOM 3663 O O . TRP D 2 147 ? 1067.630 664.938 647.986 1.00 70.57 147 TRP C O 1
ATOM 3674 N N . LYS D 2 148 ? 1069.441 663.971 648.862 1.00 64.46 148 LYS C N 1
ATOM 3675 C CA . LYS D 2 148 ? 1068.773 662.699 649.155 1.00 64.46 148 LYS C CA 1
ATOM 3676 C C . LYS D 2 148 ? 1067.728 662.836 650.272 1.00 64.46 148 LYS C C 1
ATOM 3677 O O . LYS D 2 148 ? 1066.688 662.193 650.193 1.00 64.46 148 LYS C O 1
ATOM 3683 N N . LEU D 2 149 ? 1067.967 663.692 651.268 1.00 64.02 149 LEU C N 1
ATOM 3684 C CA . LEU D 2 149 ? 1066.988 664.019 652.311 1.00 64.02 149 LEU C CA 1
ATOM 3685 C C . LEU D 2 149 ? 1065.785 664.810 651.754 1.00 64.02 149 LEU C C 1
ATOM 3686 O O . LEU D 2 149 ? 1064.649 664.551 652.142 1.00 64.02 149 LEU C O 1
ATOM 3691 N N . LEU D 2 150 ? 1066.042 665.756 650.845 1.00 59.90 150 LEU C N 1
ATOM 3692 C CA . LEU D 2 150 ? 1065.045 666.626 650.211 1.00 59.90 150 LEU C CA 1
ATOM 3693 C C . LEU D 2 150 ? 1064.340 665.958 649.022 1.00 59.90 150 LEU C C 1
ATOM 3694 O O . LEU D 2 150 ? 1063.230 666.336 648.665 1.00 59.90 150 LEU C O 1
ATOM 3699 N N . SER D 2 151 ? 1064.947 664.919 648.445 1.00 56.69 151 SER C N 1
ATOM 3700 C CA . SER D 2 151 ? 1064.312 663.948 647.555 1.00 56.69 151 SER C CA 1
ATOM 3701 C C . SER D 2 151 ? 1063.458 662.989 648.390 1.00 56.69 151 SER C C 1
ATOM 3702 O O . SER D 2 151 ? 1063.633 661.770 648.395 1.00 56.69 151 SER C O 1
ATOM 3705 N N . THR D 2 152 ? 1062.505 663.569 649.123 1.00 54.01 152 THR C N 1
ATOM 3706 C CA . THR D 2 152 ? 1061.401 662.858 649.750 1.00 54.01 152 THR C CA 1
ATOM 3707 C C . THR D 2 152 ? 1060.659 662.100 648.660 1.00 54.01 152 THR C C 1
ATOM 3708 O O . THR D 2 152 ? 1059.888 662.666 647.883 1.00 54.01 152 THR C O 1
ATOM 3712 N N . VAL D 2 153 ? 1060.943 660.796 648.591 1.00 52.76 153 VAL C N 1
ATOM 3713 C CA . VAL D 2 153 ? 1060.348 659.859 647.640 1.00 52.76 153 VAL C CA 1
ATOM 3714 C C . VAL D 2 153 ? 1058.841 660.069 647.620 1.00 52.76 153 VAL C C 1
ATOM 3715 O O . VAL D 2 153 ? 1058.170 659.914 648.646 1.00 52.76 153 VAL C O 1
#

Radius of gyration: 41.86 Å; Cα contacts (8 Å, |Δi|>4): 50; chains: 4; bounding box: 70×129×42 Å

GO terms:
  GO:0005640 nuclear outer membrane (C, IDA)
  GO:0005643 nuclear pore (C, IDA)
  GO:0070762 nuclear pore transmembrane ring (C, IDA)
  GO:0017056 structural constituent of nuclear pore (F, IC)
  GO:0030474 spindle pole body duplication (P, IGI)
  GO:0006606 protein import into nucleus (P, IGI)
  GO:0006999 nuclear pore organization (P, IGI)
  GO:0034399 nuclear periphery (C, HDA)
  GO:0006913 nucleocytoplasmic transport (P, IMP)
  GO:0070762 nuclear pore transmembrane ring (C, IPI)

Foldseek 3Di:
DVVVVVVVVVVVVVVVVVVVVVVVVCVVVVHDDDPPDDDDPVVVVVVVVCVVVCVCVVCVVVVVDPDDDDDPDDDPVVCCPPVVVVVVVVVVCVVVCCVPVPPVVVVVVD/DVVVVVVVVVVVVVVVVVVVVVVVVVVVVVVVVVCVCVVCPPDVNVVVDDPVVVVVVVVCVVPDDDDPPCVVPVVVVVVVVVVVVVVVVCVVVVVVVVVVVVPVVPPD/DVVVVVVVVVVVVVVVVVVVVVVVVCVVVVHDDDPPDDDDPVVVVVVVVCVVVCVCVVCVVVVVDPDDDDDPDDDPVVCCPPVVVVVVVVVVCVVVCCVPVPPVVVVVVD/DVVVVVVVVVVVVVVVVVVVVVVVVVVVVVVVVVCVCVVCDDDVNVVVSVVVVVVVVVCVVPVDDDDPPCVVPVVVVVVVVVVVVVVVVVVVVVVVVVVVPVVVVPPD

B-factor: mean 65.72, std 18.23, range [30.0, 90.69]

Sequence (436 aa):
EISKQRTFAVILFLIIQCYKIYDLVILKSGLPLSGLLFKNYRFNFISKYFIIDSFFLYVLPSFNIPRLTFKPWVVYLQILAMLLLNIFISSDHEFVLISLIMTTWRKLYTVLKELSRRTVNKEMETQRIMTNVIAFAFWNLLVKFIKFFWNNTHVGRQFCNRLSRIHLYMLTFHTLKKANIIYHTTFSWLNAELLDYLFHLLISLNILFSLWKLLSTVEISKQRTFAVILFLIIQCYKIYDLVILKSGLPLSGLLFKNYRFNFISKYFIIDSFFLYVLPSFNIPRLTFKPWVVYLQILAMLLLNIFISSDHEFVLISLIMTTWRKLYTVLKELSRRTVNKEMETQRIMTNVIAFAFWNLLVKFIKFFWNNTHVGRQFCNRLSRIHLYMLTFHTLKKANIIYHTTFSWLNAELLDYLFHLLISLNILFSLWKLLSTV

Solvent-accessible surface area: 47485 Å² total; per-residue (Å²): 147,115,56,134,125,164,71,139,63,88,82,88,121,98,110,90,44,81,144,117,106,129,31,96,96,30,111,185,72,68,105,126,77,98,76,162,128,148,204,101,159,165,115,94,131,108,33,117,86,145,116,91,81,45,139,125,115,179,47,88,84,84,140,120,105,117,137,164,120,125,171,135,204,70,78,141,137,120,106,110,51,141,96,93,118,94,91,133,88,57,36,84,103,83,137,84,84,100,50,123,96,100,48,48,128,158,146,138,159,151,151,156,181,67,94,62,175,129,86,90,75,140,114,90,94,84,118,152,112,128,79,105,93,86,56,140,58,139,161,59,118,84,48,136,115,97,127,137,122,89,42,141,62,144,67,11,197,98,73,54,116,104,88,56,117,80,106,98,120,102,109,90,158,106,126,162,147,171,56,51,132,136,168,96,84,85,122,57,169,112,96,56,57,117,111,83,153,99,130,133,112,91,84,60,104,82,94,115,154,75,106,194,164,154,156,69,125,195,146,115,57,138,125,164,71,138,63,87,85,89,119,99,111,90,43,80,144,119,107,129,32,94,96,31,109,186,71,68,106,124,78,96,76,164,126,150,208,100,159,162,115,95,132,110,31,116,86,142,118,88,80,45,140,125,113,178,46,88,83,82,138,120,104,118,137,168,119,125,170,136,206,70,81,139,136,122,106,108,49,139,95,93,117,94,91,135,87,58,36,83,102,83,138,83,85,98,49,122,94,102,49,48,128,157,146,139,162,147,150,154,178,67,94,63,174,131,87,90,74,142,115,89,92,82,118,152,113,130,81,106,93,87,56,140,58,140,163,59,116,82,48,136,118,71,126,142,128,108,47,143,64,146,83,4,196,96,57,70,94,180,94,57,171,90,137,113,139,137,150,96,122,108,139,158,144,170,58,47,132,136,168,92,83,87,122,57,171,110,96,58,59,118,111,83,156,98,132,134,122,98,93,54,108,85,95,110,148,80,102,186,157,145,157,64,122,194

Organism: Saccharomyces cerevisiae (strain ATCC 204508 / S288c) (NCBI:txid559292)

Nearest PDB structures (foldseek):
  8t9l-assembly1_D  TM=1.009E+00  e=1.071E-15  Saccharomyces cerevisiae
  8t9l-assembly1_D  TM=1.009E+00  e=1.071E-15  Saccharomyces cerevisiae
  8t9l-assembly1_C  TM=1.009E+00  e=3.407E-16  Saccharomyces cerevisiae
  8t9l-assembly1_A  TM=1.009E+00  e=6.115E-17  Saccharomyces cerevisiae